Protein AF-0000000084955822 (afdb_homodimer)

Organism: Tannerella forsythia (strain ATCC 43037 / JCM 10827 / CCUG 21028 A / KCTC 5666 / FDC 338) (NCBI:txid203275)

Radius of gyration: 21.88 Å; Cα contacts (8 Å, |Δi|>4): 946; chains: 2; bounding box: 50×58×57 Å

Structure (mmCIF, N/CA/C/O backbone):
data_AF-0000000084955822-model_v1
#
loop_
_entity.id
_entity.type
_entity.pdbx_description
1 polymer 'Putative precorrin-2 C(20)-methyltransferase'
#
loop_
_atom_site.group_PDB
_atom_site.id
_atom_site.type_symbol
_atom_site.label_atom_id
_atom_site.label_alt_id
_atom_site.label_comp_id
_atom_site.label_asym_id
_atom_site.label_entity_id
_atom_site.label_seq_id
_atom_site.pdbx_PDB_ins_code
_atom_site.Cartn_x
_atom_site.Cartn_y
_atom_site.Cartn_z
_atom_site.occupancy
_atom_site.B_iso_or_equiv
_atom_site.auth_seq_id
_atom_site.auth_comp_id
_atom_site.auth_asym_id
_atom_site.auth_atom_id
_atom_site.pdbx_PDB_model_num
ATOM 1 N N . MET A 1 1 ? 3.1 -6.879 -12.031 1 61.91 1 MET A N 1
ATOM 2 C CA . MET A 1 1 ? 2.266 -5.691 -11.867 1 61.91 1 MET A CA 1
ATOM 3 C C . MET A 1 1 ? 1.094 -5.973 -10.93 1 61.91 1 MET A C 1
ATOM 5 O O . MET A 1 1 ? 0.406 -6.984 -11.078 1 61.91 1 MET A O 1
ATOM 9 N N . SER A 1 2 ? 0.922 -5.199 -9.93 1 63.03 2 SER A N 1
ATOM 10 C CA . SER A 1 2 ? -0.191 -5.324 -9 1 63.03 2 SER A CA 1
ATOM 11 C C . SER A 1 2 ? -1.427 -4.59 -9.508 1 63.03 2 SER A C 1
ATOM 13 O O . SER A 1 2 ? -1.371 -3.393 -9.797 1 63.03 2 SER A O 1
ATOM 15 N N . LEU A 1 3 ? -2.531 -5.367 -9.773 1 59.44 3 LEU A N 1
ATOM 16 C CA . LEU A 1 3 ? -3.721 -4.723 -10.32 1 59.44 3 LEU A CA 1
ATOM 17 C C . LEU A 1 3 ? -4.715 -4.391 -9.211 1 59.44 3 LEU A C 1
ATOM 19 O O . LEU A 1 3 ? -5.797 -3.867 -9.484 1 59.44 3 LEU A O 1
ATOM 23 N N . GLY A 1 4 ? -4.258 -4.543 -8.039 1 58.88 4 GLY A N 1
ATOM 24 C CA . GLY A 1 4 ? -5.141 -4.184 -6.941 1 58.88 4 GLY A CA 1
ATOM 25 C C . GLY A 1 4 ? -6.176 -5.25 -6.637 1 58.88 4 GLY A C 1
ATOM 26 O O . GLY A 1 4 ? -6.137 -6.344 -7.203 1 58.88 4 GLY A O 1
ATOM 27 N N . PRO A 1 5 ? -7.109 -4.949 -5.691 1 63.22 5 PRO A N 1
ATOM 28 C CA . PRO A 1 5 ? -8.055 -5.938 -5.172 1 63.22 5 PRO A CA 1
ATOM 29 C C . PRO A 1 5 ? -9.25 -6.164 -6.102 1 63.22 5 PRO A C 1
ATOM 31 O O . PRO A 1 5 ? -9.992 -7.129 -5.93 1 63.22 5 PRO A O 1
ATOM 34 N N . GLY A 1 6 ? -9.414 -5.246 -7.133 1 72.25 6 GLY A N 1
ATOM 35 C CA . GLY A 1 6 ? -10.555 -5.531 -7.988 1 72.25 6 GLY A CA 1
ATOM 36 C C . GLY A 1 6 ? -11.102 -4.297 -8.688 1 72.25 6 GLY A C 1
ATOM 37 O O . GLY A 1 6 ? -11.641 -4.387 -9.789 1 72.25 6 GLY A O 1
ATOM 38 N N . ASP A 1 7 ? -11.016 -3.127 -8.094 1 81.19 7 ASP A N 1
ATOM 39 C CA . ASP A 1 7 ? -11.453 -1.877 -8.711 1 81.19 7 ASP A CA 1
ATOM 40 C C . ASP A 1 7 ? -10.547 -1.488 -9.875 1 81.19 7 ASP A C 1
ATOM 42 O O . ASP A 1 7 ? -9.375 -1.145 -9.672 1 81.19 7 ASP A O 1
ATOM 46 N N . PRO A 1 8 ? -11.062 -1.561 -11.039 1 85.88 8 PRO A N 1
ATOM 47 C CA . PRO A 1 8 ? -10.219 -1.284 -12.203 1 85.88 8 PRO A CA 1
ATOM 48 C C . PRO A 1 8 ? -9.664 0.138 -12.203 1 85.88 8 PRO A C 1
ATOM 50 O O . PRO A 1 8 ? -8.633 0.401 -12.828 1 85.88 8 PRO A O 1
ATOM 53 N N . GLU A 1 9 ? -10.312 0.975 -11.5 1 88.81 9 GLU A N 1
ATOM 54 C CA . GLU A 1 9 ? -9.859 2.363 -11.508 1 88.81 9 GLU A CA 1
ATOM 55 C C . GLU A 1 9 ? -8.672 2.564 -10.57 1 88.81 9 GLU A C 1
ATOM 57 O O . GLU A 1 9 ? -8.055 3.631 -10.562 1 88.81 9 GLU A O 1
ATOM 62 N N . LEU A 1 10 ? -8.305 1.581 -9.859 1 88.06 10 LEU A N 1
ATOM 63 C CA . LEU A 1 10 ? -7.188 1.73 -8.93 1 88.06 10 LEU A CA 1
ATOM 64 C C . LEU A 1 10 ? -5.875 1.325 -9.586 1 88.06 10 LEU A C 1
ATOM 66 O O . LEU A 1 10 ? -4.82 1.34 -8.945 1 88.06 10 LEU A O 1
ATOM 70 N N . ILE A 1 11 ? -5.914 1.022 -10.852 1 87 11 ILE A N 1
ATOM 71 C CA . ILE A 1 11 ? -4.684 0.792 -11.594 1 87 11 ILE A CA 1
ATOM 72 C C . ILE A 1 11 ? -3.908 2.102 -11.727 1 87 11 ILE A C 1
ATOM 74 O O . ILE A 1 11 ? -4.504 3.166 -11.906 1 87 11 ILE A O 1
ATOM 78 N N . THR A 1 12 ? -2.639 2.061 -11.625 1 88.06 12 THR A N 1
ATOM 79 C CA . THR A 1 12 ? -1.815 3.25 -11.805 1 88.06 12 THR A CA 1
ATOM 80 C C . THR A 1 12 ? -1.676 3.594 -13.281 1 88.06 12 THR A C 1
ATOM 82 O O . THR A 1 12 ? -1.814 2.723 -14.141 1 88.06 12 THR A O 1
ATOM 85 N N . LEU A 1 13 ? -1.38 4.801 -13.555 1 89.06 13 LEU A N 1
ATOM 86 C CA . LEU A 1 13 ? -1.11 5.211 -14.93 1 89.06 13 LEU A CA 1
ATOM 87 C C . LEU A 1 13 ? 0.068 4.434 -15.508 1 89.06 13 LEU A C 1
ATOM 89 O O . LEU A 1 13 ? 0.028 4.004 -16.656 1 89.06 13 LEU A O 1
ATOM 93 N N . LYS A 1 14 ? 1.057 4.293 -14.711 1 89.69 14 LYS A N 1
ATOM 94 C CA . LYS A 1 14 ? 2.23 3.539 -15.141 1 89.69 14 LYS A CA 1
ATOM 95 C C . LYS A 1 14 ? 1.856 2.107 -15.523 1 89.69 14 LYS A C 1
ATOM 97 O O . LYS A 1 14 ? 2.271 1.608 -16.562 1 89.69 14 LYS A O 1
ATOM 102 N N . GLY A 1 15 ? 1.094 1.534 -14.625 1 89.25 15 GLY A N 1
ATOM 103 C CA . GLY A 1 15 ? 0.621 0.19 -14.914 1 89.25 15 GLY A CA 1
ATOM 104 C C . GLY A 1 15 ? -0.221 0.111 -16.172 1 89.25 15 GLY A C 1
ATOM 105 O O . GLY A 1 15 ? -0.021 -0.776 -17 1 89.25 15 GLY A O 1
ATOM 106 N N . LEU A 1 16 ? -1.126 0.997 -16.312 1 89.94 16 LEU A N 1
ATOM 107 C CA . LEU A 1 16 ? -2.008 1.021 -17.484 1 89.94 16 LEU A CA 1
ATOM 108 C C . LEU A 1 16 ? -1.21 1.209 -18.766 1 89.94 16 LEU A C 1
ATOM 110 O O . LEU A 1 16 ? -1.44 0.507 -19.75 1 89.94 16 LEU A O 1
ATOM 114 N N . ASN A 1 17 ? -0.318 2.119 -18.75 1 92.06 17 ASN A N 1
ATOM 115 C CA . ASN A 1 17 ? 0.512 2.395 -19.922 1 92.06 17 ASN A CA 1
ATOM 116 C C . ASN A 1 17 ? 1.323 1.17 -20.328 1 92.06 17 ASN A C 1
ATOM 118 O O . ASN A 1 17 ? 1.439 0.869 -21.516 1 92.06 17 ASN A O 1
ATOM 122 N N . ARG A 1 18 ? 1.878 0.518 -19.391 1 92.25 18 ARG A N 1
ATOM 123 C CA . ARG A 1 18 ? 2.654 -0.684 -19.688 1 92.25 18 ARG A CA 1
ATOM 124 C C . ARG A 1 18 ? 1.768 -1.787 -20.25 1 92.25 18 ARG A C 1
ATOM 126 O O . ARG A 1 18 ? 2.17 -2.504 -21.172 1 92.25 18 ARG A O 1
ATOM 133 N N . LEU A 1 19 ? 0.621 -1.905 -19.688 1 91.31 19 LEU A N 1
ATOM 134 C CA . LEU A 1 19 ? -0.313 -2.924 -20.156 1 91.31 19 LEU A CA 1
ATOM 135 C C . LEU A 1 19 ? -0.729 -2.656 -21.609 1 91.31 19 LEU A C 1
ATOM 137 O O . LEU A 1 19 ? -0.816 -3.584 -22.406 1 91.31 19 LEU A O 1
ATOM 141 N N . ARG A 1 20 ? -0.95 -1.471 -21.922 1 91.75 20 ARG A N 1
ATOM 142 C CA . ARG A 1 20 ? -1.38 -1.086 -23.266 1 91.75 20 ARG A CA 1
ATOM 143 C C . ARG A 1 20 ? -0.285 -1.36 -24.281 1 91.75 20 ARG A C 1
ATOM 145 O O . ARG A 1 20 ? -0.574 -1.609 -25.453 1 91.75 20 ARG A O 1
ATOM 152 N N . ARG A 1 21 ? 0.93 -1.398 -23.875 1 93.5 21 ARG A N 1
ATOM 153 C CA . ARG A 1 21 ? 2.061 -1.611 -24.766 1 93.5 21 ARG A CA 1
ATOM 154 C C . ARG A 1 21 ? 2.467 -3.082 -24.797 1 93.5 21 ARG A C 1
ATOM 156 O O . ARG A 1 21 ? 3.324 -3.477 -25.594 1 93.5 21 ARG A O 1
ATOM 163 N N . ALA A 1 22 ? 1.918 -3.865 -23.984 1 95.38 22 ALA A N 1
ATOM 164 C CA . ALA A 1 22 ? 2.324 -5.262 -23.859 1 95.38 22 ALA A CA 1
ATOM 165 C C . ALA A 1 22 ? 1.816 -6.094 -25.031 1 95.38 22 ALA A C 1
ATOM 167 O O . ALA A 1 22 ? 0.686 -5.906 -25.484 1 95.38 22 ALA A O 1
ATOM 168 N N . ASP A 1 23 ? 2.66 -7.023 -25.469 1 96.38 23 ASP A N 1
ATOM 169 C CA . ASP A 1 23 ? 2.277 -7.988 -26.5 1 96.38 23 ASP A CA 1
ATOM 170 C C . ASP A 1 23 ? 1.607 -9.211 -25.875 1 96.38 23 ASP A C 1
ATOM 172 O O . ASP A 1 23 ? 0.719 -9.812 -26.484 1 96.38 23 ASP A O 1
ATOM 176 N N . ARG A 1 24 ? 2.121 -9.586 -24.734 1 96.25 24 ARG A N 1
ATOM 177 C CA . ARG A 1 24 ? 1.624 -10.75 -24 1 96.25 24 ARG A CA 1
ATOM 178 C C . ARG A 1 24 ? 1.463 -10.43 -22.516 1 96.25 24 ARG A C 1
ATOM 180 O O . ARG A 1 24 ? 2.369 -9.875 -21.891 1 96.25 24 ARG A O 1
ATOM 187 N N . ILE A 1 25 ? 0.302 -10.758 -22.047 1 94.75 25 ILE A N 1
ATOM 188 C CA . ILE A 1 25 ? 0.016 -10.531 -20.641 1 94.75 25 ILE A CA 1
ATOM 189 C C . ILE A 1 25 ? -0.365 -11.852 -19.969 1 94.75 25 ILE A C 1
ATOM 191 O O . ILE A 1 25 ? -1.361 -12.477 -20.344 1 94.75 25 ILE A O 1
ATOM 195 N N . PHE A 1 26 ? 0.443 -12.234 -19.047 1 91.19 26 PHE A N 1
ATOM 196 C CA . PHE A 1 26 ? 0.182 -13.453 -18.281 1 91.19 26 PHE A CA 1
ATOM 197 C C . PHE A 1 26 ? -0.544 -13.141 -16.984 1 91.19 26 PHE A C 1
ATOM 199 O O . PHE A 1 26 ? -0.051 -12.359 -16.172 1 91.19 26 PHE A O 1
ATOM 206 N N . CYS A 1 27 ? -1.678 -13.805 -16.797 1 88.56 27 CYS A N 1
ATOM 207 C CA . CYS A 1 27 ? -2.527 -13.555 -15.641 1 88.56 27 CYS A CA 1
ATOM 208 C C . CYS A 1 27 ? -2.717 -14.828 -14.828 1 88.56 27 CYS A C 1
ATOM 210 O O . CYS A 1 27 ? -3.023 -15.891 -15.375 1 88.56 27 CYS A O 1
ATOM 212 N N . PRO A 1 28 ? -2.561 -14.57 -13.516 1 83.25 28 PRO A N 1
ATOM 213 C CA . PRO A 1 28 ? -2.906 -15.727 -12.68 1 83.25 28 PRO A CA 1
ATOM 214 C C . PRO A 1 28 ? -4.406 -16.016 -12.664 1 83.25 28 PRO A C 1
ATOM 216 O O . PRO A 1 28 ? -5.215 -15.086 -12.695 1 83.25 28 PRO A O 1
ATOM 219 N N . ALA A 1 29 ? -4.688 -17.312 -12.633 1 80.88 29 ALA A N 1
ATOM 220 C CA . ALA A 1 29 ? -6.078 -17.75 -12.578 1 80.88 29 ALA A CA 1
ATOM 221 C C . ALA A 1 29 ? -6.262 -18.875 -11.578 1 80.88 29 ALA A C 1
ATOM 223 O O . ALA A 1 29 ? -5.328 -19.656 -11.32 1 80.88 29 ALA A O 1
ATOM 224 N N . THR A 1 30 ? -7.379 -18.797 -10.93 1 72.56 30 THR A N 1
ATOM 225 C CA . THR A 1 30 ? -7.715 -19.828 -9.961 1 72.56 30 THR A CA 1
ATOM 226 C C . THR A 1 30 ? -8.883 -20.688 -10.461 1 72.56 30 THR A C 1
ATOM 228 O O . THR A 1 30 ? -9.773 -20.172 -11.141 1 72.56 30 THR A O 1
ATOM 231 N N . LEU A 1 31 ? -8.656 -21.953 -10.148 1 70.44 31 LEU A N 1
ATOM 232 C CA . LEU A 1 31 ? -9.766 -22.859 -10.438 1 70.44 31 LEU A CA 1
ATOM 233 C C . LEU A 1 31 ? -10.844 -22.75 -9.367 1 70.44 31 LEU A C 1
ATOM 235 O O . LEU A 1 31 ? -10.586 -23 -8.188 1 70.44 31 LEU A O 1
ATOM 239 N N . ALA A 1 32 ? -11.992 -22.281 -9.75 1 66.19 32 ALA A N 1
ATOM 240 C CA . ALA A 1 32 ? -13.125 -22.172 -8.828 1 66.19 32 ALA A CA 1
ATOM 241 C C . ALA A 1 32 ? -13.703 -23.547 -8.516 1 66.19 32 ALA A C 1
ATOM 243 O O . ALA A 1 32 ? -13.344 -24.547 -9.164 1 66.19 32 ALA A O 1
ATOM 244 N N . SER A 1 33 ? -14.406 -23.531 -7.406 1 65.25 33 SER A N 1
ATOM 245 C CA . SER A 1 33 ? -14.984 -24.781 -6.93 1 65.25 33 SER A CA 1
ATOM 246 C C . SER A 1 33 ? -15.852 -25.438 -8 1 65.25 33 SER A C 1
ATOM 248 O O . SER A 1 33 ? -15.977 -26.672 -8.047 1 65.25 33 SER A O 1
ATOM 250 N N . ASP A 1 34 ? -16.344 -24.625 -8.805 1 69.62 34 ASP A N 1
ATOM 251 C CA . ASP A 1 34 ? -17.234 -25.141 -9.836 1 69.62 34 ASP A CA 1
ATOM 252 C C . ASP A 1 34 ? -16.453 -25.531 -11.086 1 69.62 34 ASP A C 1
ATOM 254 O O . ASP A 1 34 ? -17.047 -25.891 -12.102 1 69.62 34 ASP A O 1
ATOM 258 N N . GLY A 1 35 ? -15.164 -25.438 -10.984 1 71.06 35 GLY A N 1
ATOM 259 C CA . GLY A 1 35 ? -14.305 -25.844 -12.086 1 71.06 35 GLY A CA 1
ATOM 260 C C . GLY A 1 35 ? -13.992 -24.719 -13.047 1 71.06 35 GLY A C 1
ATOM 261 O O . GLY A 1 35 ? -13.227 -24.891 -13.992 1 71.06 35 GLY A O 1
ATOM 262 N N . THR A 1 36 ? -14.578 -23.609 -12.75 1 74.25 36 THR A N 1
ATOM 263 C CA . THR A 1 36 ? -14.336 -22.484 -13.648 1 74.25 36 THR A CA 1
ATOM 264 C C . THR A 1 36 ? -13.039 -21.766 -13.281 1 74.25 36 THR A C 1
ATOM 266 O O . THR A 1 36 ? -12.664 -21.719 -12.109 1 74.25 36 THR A O 1
ATOM 269 N N . ILE A 1 37 ? -12.359 -21.391 -14.43 1 75.69 37 ILE A N 1
ATOM 270 C CA . ILE A 1 37 ? -11.141 -20.609 -14.242 1 75.69 37 ILE A CA 1
ATOM 271 C C . ILE A 1 37 ? -11.492 -19.141 -14.062 1 75.69 37 ILE A C 1
ATOM 273 O O . ILE A 1 37 ? -12.188 -18.547 -14.898 1 75.69 37 ILE A O 1
ATOM 277 N N . VAL A 1 38 ? -11.156 -18.625 -12.922 1 76.31 38 VAL A N 1
ATOM 278 C CA . VAL A 1 38 ? -11.461 -17.234 -12.641 1 76.31 38 VAL A CA 1
ATOM 279 C C . VAL A 1 38 ? -10.172 -16.453 -12.422 1 76.31 38 VAL A C 1
ATOM 281 O O . VAL A 1 38 ? -9.242 -16.953 -11.789 1 76.31 38 VAL A O 1
ATOM 284 N N . SER A 1 39 ? -10.109 -15.305 -13.102 1 79.75 39 SER A N 1
ATOM 285 C CA . SER A 1 39 ? -8.992 -14.383 -12.914 1 79.75 39 SER A CA 1
ATOM 286 C C . SER A 1 39 ? -9.484 -12.961 -12.648 1 79.75 39 SER A C 1
ATOM 288 O O . SER A 1 39 ? -10.156 -12.367 -13.492 1 79.75 39 SER A O 1
ATOM 290 N N . ARG A 1 40 ? -9.156 -12.5 -11.531 1 76.06 40 ARG A N 1
ATOM 291 C CA . ARG A 1 40 ? -9.547 -11.141 -11.195 1 76.06 40 ARG A CA 1
ATOM 292 C C . ARG A 1 40 ? -8.797 -10.125 -12.047 1 76.06 40 ARG A C 1
ATOM 294 O O . ARG A 1 40 ? -9.359 -9.109 -12.461 1 76.06 40 ARG A O 1
ATOM 301 N N . THR A 1 41 ? -7.602 -10.484 -12.336 1 80.31 41 THR A N 1
ATOM 302 C CA . THR A 1 41 ? -6.797 -9.57 -13.141 1 80.31 41 THR A CA 1
ATOM 303 C C . THR A 1 41 ? -7.305 -9.516 -14.578 1 80.31 41 THR A C 1
ATOM 305 O O . THR A 1 41 ? -7.305 -8.453 -15.203 1 80.31 41 THR A O 1
ATOM 308 N N . GLN A 1 42 ? -7.793 -10.672 -15.016 1 82.88 42 GLN A N 1
ATOM 309 C CA . GLN A 1 42 ? -8.336 -10.672 -16.375 1 82.88 42 GLN A CA 1
ATOM 310 C C . GLN A 1 42 ? -9.523 -9.727 -16.484 1 82.88 42 GLN A C 1
ATOM 312 O O . GLN A 1 42 ? -9.664 -9.016 -17.484 1 82.88 42 GLN A O 1
ATOM 317 N N . LYS A 1 43 ? -10.312 -9.711 -15.516 1 80.19 43 LYS A N 1
ATOM 318 C CA . LYS A 1 43 ? -11.477 -8.836 -15.523 1 80.19 43 LYS A CA 1
ATOM 319 C C . LYS A 1 43 ? -11.07 -7.367 -15.578 1 80.19 43 LYS A C 1
ATOM 321 O O . LYS A 1 43 ? -11.656 -6.574 -16.312 1 80.19 43 LYS A O 1
ATOM 326 N N . ILE A 1 44 ? -10.078 -7.031 -14.836 1 81.56 44 ILE A N 1
ATOM 327 C CA . ILE A 1 44 ? -9.562 -5.664 -14.805 1 81.56 44 ILE A CA 1
ATOM 328 C C . ILE A 1 44 ? -9.008 -5.297 -16.188 1 81.56 44 ILE A C 1
ATOM 330 O O . ILE A 1 44 ? -9.25 -4.191 -16.672 1 81.56 44 ILE A O 1
ATOM 334 N N . LEU A 1 45 ? -8.352 -6.238 -16.812 1 87.25 45 LEU A N 1
ATOM 335 C CA . LEU A 1 45 ? -7.758 -6 -18.125 1 87.25 45 LEU A CA 1
ATOM 336 C C . LEU A 1 45 ? -8.836 -5.773 -19.172 1 87.25 45 LEU A C 1
ATOM 338 O O . LEU A 1 45 ? -8.711 -4.887 -20.016 1 87.25 45 LEU A O 1
ATOM 342 N N . ASN A 1 46 ? -9.844 -6.566 -19.062 1 87.25 46 ASN A N 1
ATOM 343 C CA . ASN A 1 46 ? -10.961 -6.406 -19.984 1 87.25 46 ASN A CA 1
ATOM 344 C C . ASN A 1 46 ? -11.609 -5.031 -19.859 1 87.25 46 ASN A C 1
ATOM 346 O O . ASN A 1 46 ? -11.883 -4.367 -20.859 1 87.25 46 ASN A O 1
ATOM 350 N N . GLU A 1 47 ? -11.789 -4.625 -18.688 1 83.5 47 GLU A N 1
ATOM 351 C CA . GLU A 1 47 ? -12.375 -3.316 -18.438 1 83.5 47 GLU A CA 1
ATOM 352 C C . GLU A 1 47 ? -11.461 -2.193 -18.906 1 83.5 47 GLU A C 1
ATOM 354 O O . GLU A 1 47 ? -11.938 -1.123 -19.297 1 83.5 47 GLU A O 1
ATOM 359 N N . ALA A 1 48 ? -10.227 -2.494 -18.922 1 82.81 48 ALA A N 1
ATOM 360 C CA . ALA A 1 48 ? -9.25 -1.501 -19.359 1 82.81 48 ALA A CA 1
ATOM 361 C C . ALA A 1 48 ? -9.117 -1.495 -20.875 1 82.81 48 ALA A C 1
ATOM 363 O O . ALA A 1 48 ? -8.344 -0.719 -21.438 1 82.81 48 ALA A O 1
ATOM 364 N N . GLY A 1 49 ? -9.727 -2.4 -21.578 1 86.94 49 GLY A N 1
ATOM 365 C CA . GLY A 1 49 ? -9.75 -2.42 -23.031 1 86.94 49 GLY A CA 1
ATOM 366 C C . GLY A 1 49 ? -8.594 -3.197 -23.641 1 86.94 49 GLY A C 1
ATOM 367 O O . GLY A 1 49 ? -8.25 -3 -24.812 1 86.94 49 GLY A O 1
ATOM 368 N N . ILE A 1 50 ? -8 -3.965 -22.859 1 90.56 50 ILE A N 1
ATOM 369 C CA . ILE A 1 50 ? -6.906 -4.777 -23.375 1 90.56 50 ILE A CA 1
ATOM 370 C C . ILE A 1 50 ? -7.461 -5.934 -24.203 1 90.56 50 ILE A C 1
ATOM 372 O O . ILE A 1 50 ? -8.359 -6.652 -23.75 1 90.56 50 ILE A O 1
ATOM 376 N N . PRO A 1 51 ? -6.938 -6.133 -25.375 1 92.62 51 PRO A N 1
ATOM 377 C CA . PRO A 1 51 ? -7.441 -7.215 -26.219 1 92.62 51 PRO A CA 1
ATOM 378 C C . PRO A 1 51 ? -7.246 -8.594 -25.594 1 92.62 51 PRO A C 1
ATOM 380 O O . PRO A 1 51 ? -6.176 -8.883 -25.062 1 92.62 51 PRO A O 1
ATOM 383 N N . GLU A 1 52 ? -8.234 -9.422 -25.734 1 91.69 52 GLU A N 1
ATOM 384 C CA . GLU A 1 52 ? -8.188 -10.773 -25.188 1 91.69 52 GLU A CA 1
ATOM 385 C C . GLU A 1 52 ? -7.047 -11.586 -25.812 1 91.69 52 GLU A C 1
ATOM 387 O O . GLU A 1 52 ? -6.469 -12.453 -25.156 1 91.69 52 GLU A O 1
ATOM 392 N N . THR A 1 53 ? -6.691 -11.297 -26.953 1 93.38 53 THR A N 1
ATOM 393 C CA . THR A 1 53 ? -5.652 -12.016 -27.672 1 93.38 53 THR A CA 1
ATOM 394 C C . THR A 1 53 ? -4.297 -11.836 -27 1 93.38 53 THR A C 1
ATOM 396 O O . THR A 1 53 ? -3.379 -12.633 -27.219 1 93.38 53 THR A O 1
ATOM 399 N N . ASN A 1 54 ? -4.172 -10.773 -26.25 1 95.25 54 ASN A N 1
ATOM 400 C CA . ASN A 1 54 ? -2.91 -10.5 -25.562 1 95.25 54 ASN A CA 1
ATOM 401 C C . ASN A 1 54 ? -2.838 -11.203 -24.219 1 95.25 54 ASN A C 1
ATOM 403 O O . ASN A 1 54 ? -1.769 -11.273 -23.609 1 95.25 54 ASN A O 1
ATOM 407 N N . ILE A 1 55 ? -3.957 -11.781 -23.781 1 93.5 55 ILE A N 1
ATOM 408 C CA . ILE A 1 55 ? -4.055 -12.273 -22.406 1 93.5 55 ILE A CA 1
ATOM 409 C C . ILE A 1 55 ? -3.844 -13.789 -22.391 1 93.5 55 ILE A C 1
ATOM 411 O O . ILE A 1 55 ? -4.438 -14.516 -23.203 1 93.5 55 ILE A O 1
ATOM 415 N N . ARG A 1 56 ? -3 -14.25 -21.547 1 91 56 ARG A N 1
ATOM 416 C CA . ARG A 1 56 ? -2.746 -15.656 -21.281 1 91 56 ARG A CA 1
ATOM 417 C C . ARG A 1 56 ? -2.957 -15.977 -19.797 1 91 56 ARG A C 1
ATOM 419 O O . ARG A 1 56 ? -2.363 -15.336 -18.938 1 91 56 ARG A O 1
ATOM 426 N N . LEU A 1 57 ? -3.764 -16.969 -19.531 1 87.88 57 LEU A N 1
ATOM 427 C CA . LEU A 1 57 ? -4.023 -17.359 -18.141 1 87.88 57 LEU A CA 1
ATOM 428 C C . LEU A 1 57 ? -3.098 -18.5 -17.719 1 87.88 57 LEU A C 1
ATOM 430 O O . LEU A 1 57 ? -2.773 -19.375 -18.531 1 87.88 57 LEU A O 1
ATOM 434 N N . PHE A 1 58 ? -2.623 -18.391 -16.484 1 82.75 58 PHE A N 1
ATOM 435 C CA . PHE A 1 58 ? -1.902 -19.516 -15.906 1 82.75 58 PHE A CA 1
ATOM 436 C C . PHE A 1 58 ? -2.451 -19.859 -14.523 1 82.75 58 PHE A C 1
ATOM 438 O O . PHE A 1 58 ? -2.85 -18.969 -13.773 1 82.75 58 PHE A O 1
ATOM 445 N N . PRO A 1 59 ? -2.576 -21.141 -14.305 1 77.12 59 PRO A N 1
ATOM 446 C CA . PRO A 1 59 ? -3.178 -21.562 -13.039 1 77.12 59 PRO A CA 1
ATOM 447 C C . PRO A 1 59 ? -2.252 -21.328 -11.844 1 77.12 59 PRO A C 1
ATOM 449 O O . PRO A 1 59 ? -1.035 -21.5 -11.961 1 77.12 59 PRO A O 1
ATOM 452 N N . VAL A 1 60 ? -2.734 -20.703 -10.859 1 70.31 60 VAL A N 1
ATOM 453 C CA . VAL A 1 60 ? -2.018 -20.625 -9.594 1 70.31 60 VAL A CA 1
ATOM 454 C C . VAL A 1 60 ? -2.67 -21.562 -8.578 1 70.31 60 VAL A C 1
ATOM 456 O O . VAL A 1 60 ? -3.893 -21.719 -8.562 1 70.31 60 VAL A O 1
ATOM 459 N N . ALA A 1 61 ? -1.84 -22.594 -8.164 1 54.84 61 ALA A N 1
ATOM 460 C CA . ALA A 1 61 ? -2.369 -23.531 -7.188 1 54.84 61 ALA A CA 1
ATOM 461 C C . ALA A 1 61 ? -2.748 -22.828 -5.891 1 54.84 61 ALA A C 1
ATOM 463 O O . ALA A 1 61 ? -1.971 -22.047 -5.355 1 54.84 61 ALA A O 1
ATOM 464 N N . MET A 1 62 ? -4.008 -22.531 -5.742 1 51.09 62 MET A N 1
ATOM 465 C CA . MET A 1 62 ? -4.422 -21.984 -4.453 1 51.09 62 MET A CA 1
ATOM 466 C C . MET A 1 62 ? -3.949 -22.891 -3.311 1 51.09 62 MET A C 1
ATOM 468 O O . MET A 1 62 ? -4.281 -22.641 -2.148 1 51.09 62 MET A O 1
ATOM 472 N N . ASP A 1 63 ? -3.338 -24.062 -3.656 1 46.12 63 ASP A N 1
ATOM 473 C CA . ASP A 1 63 ? -3.053 -24.984 -2.559 1 46.12 63 ASP A CA 1
ATOM 474 C C . ASP A 1 63 ? -1.852 -24.516 -1.742 1 46.12 63 ASP A C 1
ATOM 476 O O . ASP A 1 63 ? -0.992 -23.797 -2.254 1 46.12 63 ASP A O 1
ATOM 480 N N . THR A 1 64 ? -2 -24.578 -0.408 1 45.69 64 THR A N 1
ATOM 481 C CA . THR A 1 64 ? -0.979 -24.422 0.621 1 45.69 64 THR A CA 1
ATOM 482 C C . THR A 1 64 ? 0.303 -25.141 0.224 1 45.69 64 THR A C 1
ATOM 484 O O . THR A 1 64 ? 1.335 -25 0.884 1 45.69 64 THR A O 1
ATOM 487 N N . ASP A 1 65 ? 0.251 -26.062 -0.636 1 41.78 65 ASP A N 1
ATOM 488 C CA . ASP A 1 65 ? 1.43 -26.906 -0.841 1 41.78 65 ASP A CA 1
ATOM 489 C C . ASP A 1 65 ? 2.367 -26.281 -1.876 1 41.78 65 ASP A C 1
ATOM 491 O O . ASP A 1 65 ? 2.014 -26.172 -3.051 1 41.78 65 ASP A O 1
ATOM 495 N N . ARG A 1 66 ? 3.377 -25.672 -1.562 1 45.53 66 ARG A N 1
ATOM 496 C CA . ARG A 1 66 ? 4.469 -25.016 -2.271 1 45.53 66 ARG A CA 1
ATOM 497 C C . ARG A 1 66 ? 4.934 -25.859 -3.457 1 45.53 66 ARG A C 1
ATOM 499 O O . ARG A 1 66 ? 5.273 -25.312 -4.512 1 45.53 66 ARG A O 1
ATOM 506 N N . TYR A 1 67 ? 5.082 -27.078 -3.143 1 42.31 67 TYR A N 1
ATOM 507 C CA . TYR A 1 67 ? 5.676 -28 -4.105 1 42.31 67 TYR A CA 1
ATOM 508 C C . TYR A 1 67 ? 4.789 -28.156 -5.332 1 42.31 67 TYR A C 1
ATOM 510 O O . TYR A 1 67 ? 5.281 -28.188 -6.465 1 42.31 67 TYR A O 1
ATOM 518 N N . ALA A 1 68 ? 3.639 -28.297 -5.094 1 47.19 68 ALA A N 1
ATOM 519 C CA . ALA A 1 68 ? 2.732 -28.469 -6.227 1 47.19 68 ALA A CA 1
ATOM 520 C C . ALA A 1 68 ? 2.66 -27.203 -7.07 1 47.19 68 ALA A C 1
ATOM 522 O O . ALA A 1 68 ? 2.586 -27.266 -8.297 1 47.19 68 ALA A O 1
ATOM 523 N N . ALA A 1 69 ? 2.883 -26.031 -6.453 1 52.03 69 ALA A N 1
ATOM 524 C CA . ALA A 1 69 ? 2.83 -24.734 -7.133 1 52.03 69 ALA A CA 1
ATOM 525 C C . ALA A 1 69 ? 4.047 -24.547 -8.031 1 52.03 69 ALA A C 1
ATOM 527 O O . ALA A 1 69 ? 3.928 -24 -9.133 1 52.03 69 ALA A O 1
ATOM 528 N N . MET A 1 70 ? 5.199 -25.016 -7.562 1 52 70 MET A N 1
ATOM 529 C CA . MET A 1 70 ? 6.441 -24.828 -8.305 1 52 70 MET A CA 1
ATOM 530 C C . MET A 1 70 ? 6.387 -25.531 -9.656 1 52 70 MET A C 1
ATOM 532 O O . MET A 1 70 ? 6.863 -25 -10.664 1 52 70 MET A O 1
ATOM 536 N N . TYR A 1 71 ? 5.863 -26.766 -9.602 1 53.59 71 TYR A N 1
ATOM 537 C CA . TYR A 1 71 ? 5.797 -27.516 -10.852 1 53.59 71 TYR A CA 1
ATOM 538 C C . TYR A 1 71 ? 4.855 -26.844 -11.844 1 53.59 71 TYR A C 1
ATOM 540 O O . TYR A 1 71 ? 5.102 -26.844 -13.047 1 53.59 71 TYR A O 1
ATOM 548 N N . ASP A 1 72 ? 3.986 -26.047 -11.219 1 65.44 72 ASP A N 1
ATOM 549 C CA . ASP A 1 72 ? 2.973 -25.422 -12.07 1 65.44 72 ASP A CA 1
ATOM 550 C C . ASP A 1 72 ? 3.508 -24.156 -12.734 1 65.44 72 ASP A C 1
ATOM 552 O O . ASP A 1 72 ? 3.15 -23.859 -13.875 1 65.44 72 ASP A O 1
ATOM 556 N N . TYR A 1 73 ? 4.762 -23.797 -12.219 1 79.94 73 TYR A N 1
ATOM 557 C CA . TYR A 1 73 ? 5.148 -22.5 -12.789 1 79.94 73 TYR A CA 1
ATOM 558 C C . TYR A 1 73 ? 6.227 -22.688 -13.852 1 79.94 73 TYR A C 1
ATOM 560 O O . TYR A 1 73 ? 6.473 -21.781 -14.648 1 79.94 73 TYR A O 1
ATOM 568 N N . ALA A 1 74 ? 6.785 -23.891 -13.969 1 84.19 74 ALA A N 1
ATOM 569 C CA . ALA A 1 74 ? 7.863 -24.125 -14.922 1 84.19 74 ALA A CA 1
ATOM 570 C C . ALA A 1 74 ? 7.375 -23.922 -16.359 1 84.19 74 ALA A C 1
ATOM 572 O O . ALA A 1 74 ? 8.07 -23.312 -17.172 1 84.19 74 ALA A O 1
ATOM 573 N N . ASP A 1 75 ? 6.262 -24.422 -16.531 1 86.75 75 ASP A N 1
ATOM 574 C CA . ASP A 1 75 ? 5.691 -24.297 -17.875 1 86.75 75 ASP A CA 1
ATOM 575 C C . ASP A 1 75 ? 5.406 -22.828 -18.203 1 86.75 75 ASP A C 1
ATOM 577 O O . ASP A 1 75 ? 5.668 -22.375 -19.312 1 86.75 75 ASP A O 1
ATOM 581 N N . VAL A 1 76 ? 4.883 -22.156 -17.219 1 89.06 76 VAL A N 1
ATOM 582 C CA . VAL A 1 76 ? 4.574 -20.734 -17.422 1 89.06 76 VAL A CA 1
ATOM 583 C C . VAL A 1 76 ? 5.859 -19.969 -17.703 1 89.06 76 VAL A C 1
ATOM 585 O O . VAL A 1 76 ? 5.906 -19.141 -18.609 1 89.06 76 VAL A O 1
ATOM 588 N N . VAL A 1 77 ? 6.879 -20.312 -17.016 1 92.25 77 VAL A N 1
ATOM 589 C CA . VAL A 1 77 ? 8.164 -19.641 -17.141 1 92.25 77 VAL A CA 1
ATOM 590 C C . VAL A 1 77 ? 8.742 -19.906 -18.531 1 92.25 77 VAL A C 1
ATOM 592 O O . VAL A 1 77 ? 9.25 -18.984 -19.188 1 92.25 77 VAL A O 1
ATOM 595 N N . ARG A 1 78 ? 8.664 -21.109 -18.969 1 93.12 78 ARG A N 1
ATOM 596 C CA . ARG A 1 78 ? 9.164 -21.469 -20.281 1 93.12 78 ARG A CA 1
ATOM 597 C C . ARG A 1 78 ? 8.414 -20.719 -21.375 1 93.12 78 ARG A C 1
ATOM 599 O O . ARG A 1 78 ? 9.023 -20.25 -22.344 1 93.12 78 ARG A O 1
ATOM 606 N N . ASN A 1 79 ? 7.152 -20.641 -21.203 1 93.75 79 ASN A N 1
ATOM 607 C CA . ASN A 1 79 ? 6.34 -19.906 -22.172 1 93.75 79 ASN A CA 1
ATOM 608 C C . ASN A 1 79 ? 6.707 -18.438 -22.203 1 93.75 79 ASN A C 1
ATOM 610 O O . ASN A 1 79 ? 6.82 -17.844 -23.281 1 93.75 79 ASN A O 1
ATOM 614 N N . ILE A 1 80 ? 6.891 -17.875 -21.062 1 94.38 80 ILE A N 1
ATOM 615 C CA . ILE A 1 80 ? 7.258 -16.469 -20.953 1 94.38 80 ILE A CA 1
ATOM 616 C C . ILE A 1 80 ? 8.617 -16.25 -21.609 1 94.38 80 ILE A C 1
ATOM 618 O O . ILE A 1 80 ? 8.812 -15.281 -22.359 1 94.38 80 ILE A O 1
ATOM 622 N N . GLU A 1 81 ? 9.508 -17.156 -21.328 1 95.75 81 GLU A N 1
ATOM 623 C CA . GLU A 1 81 ? 10.844 -17.062 -21.906 1 95.75 81 GLU A CA 1
ATOM 624 C C . GLU A 1 81 ? 10.789 -17.078 -23.438 1 95.75 81 GLU A C 1
ATOM 626 O O . GLU A 1 81 ? 11.461 -16.297 -24.094 1 95.75 81 GLU A O 1
ATOM 631 N N . LYS A 1 82 ? 10.008 -17.953 -23.938 1 96.25 82 LYS A N 1
ATOM 632 C CA . LYS A 1 82 ? 9.844 -18.047 -25.375 1 96.25 82 LYS A CA 1
ATOM 633 C C . LYS A 1 82 ? 9.32 -16.734 -25.953 1 96.25 82 LYS A C 1
ATOM 635 O O . LYS A 1 82 ? 9.828 -16.266 -26.984 1 96.25 82 LYS A O 1
ATOM 640 N N . GLU A 1 83 ? 8.312 -16.156 -25.312 1 96.31 83 GLU A N 1
ATOM 641 C CA . GLU A 1 83 ? 7.754 -14.883 -25.766 1 96.31 83 GLU A CA 1
ATOM 642 C C . GLU A 1 83 ? 8.797 -13.773 -25.703 1 96.31 83 GLU A C 1
ATOM 644 O O . GLU A 1 83 ? 8.898 -12.953 -26.625 1 96.31 83 GLU A O 1
ATOM 649 N N . TYR A 1 84 ? 9.547 -13.734 -24.672 1 96.19 84 TYR A N 1
ATOM 650 C CA . TYR A 1 84 ? 10.602 -12.742 -24.484 1 96.19 84 TYR A CA 1
ATOM 651 C C . TYR A 1 84 ? 11.656 -12.859 -25.578 1 96.19 84 TYR A C 1
ATOM 653 O O . TYR A 1 84 ? 12.062 -11.859 -26.172 1 96.19 84 TYR A O 1
ATOM 661 N N . GLU A 1 85 ? 12.039 -14.047 -25.812 1 96.38 85 GLU A N 1
ATOM 662 C CA . GLU A 1 85 ? 13.062 -14.305 -26.812 1 96.38 85 GLU A CA 1
ATOM 663 C C . GLU A 1 85 ? 12.57 -13.914 -28.219 1 96.38 85 GLU A C 1
ATOM 665 O O . GLU A 1 85 ? 13.367 -13.547 -29.078 1 96.38 85 GLU A O 1
ATOM 670 N N . ALA A 1 86 ? 11.344 -14 -28.406 1 97.25 86 ALA A N 1
ATOM 671 C CA . ALA A 1 86 ? 10.734 -13.617 -29.688 1 97.25 86 ALA A CA 1
ATOM 672 C C . ALA A 1 86 ? 10.641 -12.102 -29.812 1 97.25 86 ALA A C 1
ATOM 674 O O . ALA A 1 86 ? 10.18 -11.586 -30.844 1 97.25 86 ALA A O 1
ATOM 675 N N . GLY A 1 87 ? 10.945 -11.297 -28.719 1 96.38 87 GLY A N 1
ATOM 676 C CA . GLY A 1 87 ? 11 -9.844 -28.781 1 96.38 87 GLY A CA 1
ATOM 677 C C . GLY A 1 87 ? 9.734 -9.18 -28.281 1 96.38 87 GLY A C 1
ATOM 678 O O . GLY A 1 87 ? 9.57 -7.961 -28.406 1 96.38 87 GLY A O 1
ATOM 679 N N . HIS A 1 88 ? 8.859 -9.961 -27.719 1 96.69 88 HIS A N 1
ATOM 680 C CA . HIS A 1 88 ? 7.594 -9.422 -27.234 1 96.69 88 HIS A CA 1
ATOM 681 C C . HIS A 1 88 ? 7.77 -8.719 -25.891 1 96.69 88 HIS A C 1
ATOM 683 O O . HIS A 1 88 ? 8.594 -9.125 -25.062 1 96.69 88 HIS A O 1
ATOM 689 N N . HIS A 1 89 ? 6.988 -7.699 -25.672 1 96 89 HIS A N 1
ATOM 690 C CA . HIS A 1 89 ? 6.832 -7.109 -24.344 1 96 89 HIS A CA 1
ATOM 691 C C . HIS A 1 89 ? 5.863 -7.918 -23.484 1 96 89 HIS A C 1
ATOM 693 O O . HIS A 1 89 ? 4.664 -7.961 -23.781 1 96 89 HIS A O 1
ATOM 699 N N . VAL A 1 90 ? 6.469 -8.508 -22.438 1 96.12 90 VAL A N 1
ATOM 700 C CA . VAL A 1 90 ? 5.68 -9.438 -21.625 1 96.12 90 VAL A CA 1
ATOM 701 C C . VAL A 1 90 ? 5.371 -8.812 -20.266 1 96.12 90 VAL A C 1
ATOM 703 O O . VAL A 1 90 ? 6.242 -8.203 -19.641 1 96.12 90 VAL A O 1
ATOM 706 N N . VAL A 1 91 ? 4.125 -8.906 -19.891 1 94.19 91 VAL A N 1
ATOM 707 C CA . VAL A 1 91 ? 3.709 -8.453 -18.562 1 94.19 91 VAL A CA 1
ATOM 708 C C . VAL A 1 91 ? 3.098 -9.625 -17.797 1 94.19 91 VAL A C 1
ATOM 710 O O . VAL A 1 91 ? 2.326 -10.406 -18.344 1 94.19 91 VAL A O 1
ATOM 713 N N . ILE A 1 92 ? 3.531 -9.734 -16.578 1 90.62 92 ILE A N 1
ATOM 714 C CA . ILE A 1 92 ? 2.908 -10.672 -15.648 1 90.62 92 ILE A CA 1
ATOM 715 C C . ILE A 1 92 ? 2.127 -9.906 -14.586 1 90.62 92 ILE A C 1
ATOM 717 O O . ILE A 1 92 ? 2.682 -9.039 -13.898 1 90.62 92 ILE A O 1
ATOM 721 N N . THR A 1 93 ? 0.866 -10.242 -14.5 1 88.25 93 THR A N 1
ATOM 722 C CA . THR A 1 93 ? 0.05 -9.531 -13.516 1 88.25 93 THR A CA 1
ATOM 723 C C . THR A 1 93 ? -0.031 -10.312 -12.211 1 88.25 93 THR A C 1
ATOM 725 O O . THR A 1 93 ? 0.191 -11.531 -12.195 1 88.25 93 THR A O 1
ATOM 728 N N . ALA A 1 94 ? -0.239 -9.594 -11.195 1 78.12 94 ALA A N 1
ATOM 729 C CA . ALA A 1 94 ? -0.417 -10.188 -9.867 1 78.12 94 ALA A CA 1
ATOM 730 C C . ALA A 1 94 ? -1.761 -9.789 -9.266 1 78.12 94 ALA A C 1
ATOM 732 O O . ALA A 1 94 ? -2.197 -8.648 -9.406 1 78.12 94 ALA A O 1
ATOM 733 N N . GLU A 1 95 ? -2.414 -10.945 -8.789 1 68.88 95 GLU A N 1
ATOM 734 C CA . GLU A 1 95 ? -3.604 -10.641 -8 1 68.88 95 GLU A CA 1
ATOM 735 C C . GLU A 1 95 ? -3.229 -10.164 -6.602 1 68.88 95 GLU A C 1
ATOM 737 O O . GLU A 1 95 ? -2.537 -10.867 -5.859 1 68.88 95 GLU A O 1
ATOM 742 N N . GLY A 1 96 ? -3.617 -8.969 -6.344 1 63.03 96 GLY A N 1
ATOM 743 C CA . GLY A 1 96 ? -3.219 -8.352 -5.09 1 63.03 96 GLY A CA 1
ATOM 744 C C . GLY A 1 96 ? -2.027 -7.418 -5.234 1 63.03 96 GLY A C 1
ATOM 745 O O . GLY A 1 96 ? -2.061 -6.477 -6.027 1 63.03 96 GLY A O 1
ATOM 746 N N . ASP A 1 97 ? -1.011 -7.699 -4.281 1 62.25 97 ASP A N 1
ATOM 747 C CA . ASP A 1 97 ? 0.071 -6.723 -4.316 1 62.25 97 ASP A CA 1
ATOM 748 C C . ASP A 1 97 ? 1.398 -7.383 -4.684 1 62.25 97 ASP A C 1
ATOM 750 O O . ASP A 1 97 ? 1.82 -8.344 -4.039 1 62.25 97 ASP A O 1
ATOM 754 N N . ALA A 1 98 ? 2.021 -6.926 -5.629 1 60.75 98 ALA A N 1
ATOM 755 C CA . ALA A 1 98 ? 3.281 -7.477 -6.125 1 60.75 98 ALA A CA 1
ATOM 756 C C . ALA A 1 98 ? 4.371 -7.402 -5.059 1 60.75 98 ALA A C 1
ATOM 758 O O . ALA A 1 98 ? 5.32 -8.188 -5.078 1 60.75 98 ALA A O 1
ATOM 759 N N . GLY A 1 99 ? 4.195 -6.578 -4.105 1 66.62 99 GLY A N 1
ATOM 760 C CA . GLY A 1 99 ? 5.238 -6.512 -3.096 1 66.62 99 GLY A CA 1
ATOM 761 C C . GLY A 1 99 ? 4.91 -7.301 -1.843 1 66.62 99 GLY A C 1
ATOM 762 O O . GLY A 1 99 ? 5.762 -7.473 -0.968 1 66.62 99 GLY A O 1
ATOM 763 N N . PHE A 1 100 ? 3.691 -7.762 -1.832 1 74.56 100 PHE A N 1
ATOM 764 C CA . PHE A 1 100 ? 3.252 -8.5 -0.652 1 74.56 100 PHE A CA 1
ATOM 765 C C . PHE A 1 100 ? 2.652 -9.844 -1.044 1 74.56 100 PHE A C 1
ATOM 767 O O . PHE A 1 100 ? 1.572 -9.898 -1.634 1 74.56 100 PHE A O 1
ATOM 774 N N . TYR A 1 101 ? 3.295 -10.938 -0.757 1 66.19 101 TYR A N 1
ATOM 775 C CA . TYR A 1 101 ? 2.764 -12.297 -0.775 1 66.19 101 TYR A CA 1
ATOM 776 C C . TYR A 1 101 ? 2.305 -12.68 -2.176 1 66.19 101 TYR A C 1
ATOM 778 O O . TYR A 1 101 ? 1.289 -13.367 -2.338 1 66.19 101 TYR A O 1
ATOM 786 N N . SER A 1 102 ? 2.934 -12.141 -3.174 1 67.19 102 SER A N 1
ATOM 787 C CA . SER A 1 102 ? 2.506 -12.359 -4.551 1 67.19 102 SER A CA 1
ATOM 788 C C . SER A 1 102 ? 3.088 -13.648 -5.109 1 67.19 102 SER A C 1
ATOM 790 O O . SER A 1 102 ? 4.285 -13.914 -4.969 1 67.19 102 SER A O 1
ATOM 792 N N . SER A 1 103 ? 2.197 -14.375 -5.719 1 64.62 103 SER A N 1
ATOM 793 C CA . SER A 1 103 ? 2.621 -15.594 -6.41 1 64.62 103 SER A CA 1
ATOM 794 C C . SER A 1 103 ? 3.479 -15.266 -7.629 1 64.62 103 SER A C 1
ATOM 796 O O . SER A 1 103 ? 4.328 -16.062 -8.023 1 64.62 103 SER A O 1
ATOM 798 N N . SER A 1 104 ? 3.254 -14.141 -8.164 1 71.38 104 SER A N 1
ATOM 799 C CA . SER A 1 104 ? 3.994 -13.727 -9.352 1 71.38 104 SER A CA 1
ATOM 800 C C . SER A 1 104 ? 5.473 -13.531 -9.039 1 71.38 104 SER A C 1
ATOM 802 O O . SER A 1 104 ? 6.309 -13.516 -9.945 1 71.38 104 SER A O 1
ATOM 804 N N . SER A 1 105 ? 5.688 -13.484 -7.766 1 72.62 105 SER A N 1
ATOM 805 C CA . SER A 1 105 ? 7.078 -13.281 -7.375 1 72.62 105 SER A CA 1
ATOM 806 C C . SER A 1 105 ? 7.922 -14.516 -7.668 1 72.62 105 SER A C 1
ATOM 808 O O . SER A 1 105 ? 9.094 -14.406 -8.039 1 72.62 105 SER A O 1
ATOM 810 N N . CYS A 1 106 ? 7.285 -15.664 -7.602 1 75.25 106 CYS A N 1
ATOM 811 C CA . CYS A 1 106 ? 8 -16.906 -7.898 1 75.25 106 CYS A CA 1
ATOM 812 C C . CYS A 1 106 ? 8.383 -16.969 -9.375 1 75.25 106 CYS A C 1
ATOM 814 O O . CYS A 1 106 ? 9.516 -17.328 -9.703 1 75.25 106 CYS A O 1
ATOM 816 N N . ILE A 1 107 ? 7.48 -16.578 -10.133 1 81.81 107 ILE A N 1
ATOM 817 C CA . ILE A 1 107 ? 7.727 -16.547 -11.57 1 81.81 107 ILE A CA 1
ATOM 818 C C . ILE A 1 107 ? 8.844 -15.555 -11.883 1 81.81 107 ILE A C 1
ATOM 820 O O . ILE A 1 107 ? 9.766 -15.875 -12.641 1 81.81 107 ILE A O 1
ATOM 824 N N . SER A 1 108 ? 8.75 -14.422 -11.25 1 82.81 108 SER A N 1
ATOM 825 C CA . SER A 1 108 ? 9.766 -13.391 -11.469 1 82.81 108 SER A CA 1
ATOM 826 C C . SER A 1 108 ? 11.148 -13.883 -11.062 1 82.81 108 SER A C 1
ATOM 828 O O . SER A 1 108 ? 12.133 -13.609 -11.758 1 82.81 108 SER A O 1
ATOM 830 N N . ASP A 1 109 ? 11.211 -14.602 -10.047 1 81.62 109 ASP A N 1
ATOM 831 C CA . ASP A 1 109 ? 12.484 -15.125 -9.578 1 81.62 109 ASP A CA 1
ATOM 832 C C . ASP A 1 109 ? 13.07 -16.125 -10.578 1 81.62 109 ASP A C 1
ATOM 834 O O . ASP A 1 109 ? 14.266 -16.078 -10.883 1 81.62 109 ASP A O 1
ATOM 838 N N . MET A 1 110 ? 12.227 -17 -11.023 1 86.25 110 MET A N 1
ATOM 839 C CA . MET A 1 110 ? 12.664 -18 -11.984 1 86.25 110 MET A CA 1
ATOM 840 C C . MET A 1 110 ? 13.148 -17.359 -13.273 1 86.25 110 MET A C 1
ATOM 842 O O . MET A 1 110 ? 14.125 -17.828 -13.875 1 86.25 110 MET A O 1
ATOM 846 N N . LEU A 1 111 ? 12.516 -16.297 -13.602 1 91.81 111 LEU A N 1
ATOM 847 C CA . LEU A 1 111 ? 12.914 -15.594 -14.812 1 91.81 111 LEU A CA 1
ATOM 848 C C . LEU A 1 111 ? 14.242 -14.867 -14.609 1 91.81 111 LEU A C 1
ATOM 850 O O . LEU A 1 111 ? 15.086 -14.859 -15.508 1 91.81 111 LEU A O 1
ATOM 854 N N . THR A 1 112 ? 14.398 -14.312 -13.477 1 89.38 112 THR A N 1
ATOM 855 C CA . THR A 1 112 ? 15.641 -13.609 -13.164 1 89.38 112 THR A CA 1
ATOM 856 C C . THR A 1 112 ? 16.828 -14.57 -13.195 1 89.38 112 THR A C 1
ATOM 858 O O . THR A 1 112 ? 17.891 -14.234 -13.719 1 89.38 112 THR A O 1
ATOM 861 N N . VAL A 1 113 ? 16.625 -15.727 -12.711 1 89.25 113 VAL A N 1
ATOM 862 C CA . VAL A 1 113 ? 17.672 -16.75 -12.688 1 89.25 113 VAL A CA 1
ATOM 863 C C . VAL A 1 113 ? 18.047 -17.125 -14.117 1 89.25 113 VAL A C 1
ATOM 865 O O . VAL A 1 113 ? 19.203 -17.438 -14.398 1 89.25 113 VAL A O 1
ATOM 868 N N . ARG A 1 114 ? 17.141 -17.016 -14.945 1 92.19 114 ARG A N 1
ATOM 869 C CA . ARG A 1 114 ? 17.359 -17.344 -16.359 1 92.19 114 ARG A CA 1
ATOM 870 C C . ARG A 1 114 ? 17.953 -16.172 -17.109 1 92.19 114 ARG A C 1
ATOM 872 O O . ARG A 1 114 ? 18.141 -16.234 -18.328 1 92.19 114 ARG A O 1
ATOM 879 N N . GLY A 1 115 ? 18.156 -15.023 -16.406 1 93.19 115 GLY A N 1
ATOM 880 C CA . GLY A 1 115 ? 18.812 -13.875 -17 1 93.19 115 GLY A CA 1
ATOM 881 C C . GLY A 1 115 ? 17.844 -12.93 -17.688 1 93.19 115 GLY A C 1
ATOM 882 O O . GLY A 1 115 ? 18.266 -12.07 -18.469 1 93.19 115 GLY A O 1
ATOM 883 N N . ILE A 1 116 ? 16.625 -13.156 -17.547 1 94.81 116 ILE A N 1
ATOM 884 C CA . ILE A 1 116 ? 15.617 -12.266 -18.125 1 94.81 116 ILE A CA 1
ATOM 885 C C . ILE A 1 116 ? 15.375 -11.086 -17.188 1 94.81 116 ILE A C 1
ATOM 887 O O . ILE A 1 116 ? 15 -11.266 -16.031 1 94.81 116 ILE A O 1
ATOM 891 N N . PRO A 1 117 ? 15.555 -9.867 -17.672 1 93.88 117 PRO A N 1
ATOM 892 C CA . PRO A 1 117 ? 15.344 -8.695 -16.828 1 93.88 117 PRO A CA 1
ATOM 893 C C . PRO A 1 117 ? 13.875 -8.469 -16.484 1 93.88 117 PRO A C 1
ATOM 895 O O . PRO A 1 117 ? 13.008 -8.617 -17.344 1 93.88 117 PRO A O 1
ATOM 898 N N . ILE A 1 118 ? 13.672 -8.125 -15.227 1 91.56 118 ILE A N 1
ATOM 899 C CA . ILE A 1 118 ? 12.312 -7.902 -14.758 1 91.56 118 ILE A CA 1
ATOM 900 C C . ILE A 1 118 ? 12.195 -6.504 -14.156 1 91.56 118 ILE A C 1
ATOM 902 O O . ILE A 1 118 ? 13.086 -6.059 -13.422 1 91.56 118 ILE A O 1
ATOM 906 N N . GLU A 1 119 ? 11.172 -5.852 -14.531 1 91 119 GLU A N 1
ATOM 907 C CA . GLU A 1 119 ? 10.797 -4.59 -13.898 1 91 119 GLU A CA 1
ATOM 908 C C . GLU A 1 119 ? 9.477 -4.73 -13.148 1 91 119 GLU A C 1
ATOM 910 O O . GLU A 1 119 ? 8.492 -5.234 -13.695 1 91 119 GLU A O 1
ATOM 915 N N . ARG A 1 120 ? 9.531 -4.281 -11.93 1 90 120 ARG A N 1
ATOM 916 C CA . ARG A 1 120 ? 8.312 -4.301 -11.133 1 90 120 ARG A CA 1
ATOM 917 C C . ARG A 1 120 ? 7.641 -2.934 -11.117 1 90 120 ARG A C 1
ATOM 919 O O . ARG A 1 120 ? 8.312 -1.907 -11 1 90 120 ARG A O 1
ATOM 926 N N . ILE A 1 121 ? 6.387 -2.953 -11.273 1 89.44 121 ILE A N 1
ATOM 927 C CA . ILE A 1 121 ? 5.602 -1.725 -11.203 1 89.44 121 ILE A CA 1
ATOM 928 C C . ILE A 1 121 ? 4.688 -1.763 -9.977 1 89.44 121 ILE A C 1
ATOM 930 O O . ILE A 1 121 ? 3.896 -2.693 -9.812 1 89.44 121 ILE A O 1
ATOM 934 N N . ALA A 1 122 ? 4.809 -0.72 -9.156 1 88.06 122 ALA A N 1
ATOM 935 C CA . ALA A 1 122 ? 4.051 -0.643 -7.914 1 88.06 122 ALA A CA 1
ATOM 936 C C . ALA A 1 122 ? 2.559 -0.485 -8.188 1 88.06 122 ALA A C 1
ATOM 938 O O . ALA A 1 122 ? 2.164 0.133 -9.18 1 88.06 122 ALA A O 1
ATOM 939 N N . GLY A 1 123 ? 1.759 -1.054 -7.344 1 86.19 123 GLY A N 1
ATOM 940 C CA . GLY A 1 123 ? 0.312 -0.9 -7.344 1 86.19 123 GLY A CA 1
ATOM 941 C C . GLY A 1 123 ? -0.271 -0.739 -5.953 1 86.19 123 GLY A C 1
ATOM 942 O O . GLY A 1 123 ? 0.467 -0.695 -4.965 1 86.19 123 GLY A O 1
ATOM 943 N N . VAL A 1 124 ? -1.554 -0.632 -5.906 1 86.88 124 VAL A N 1
ATOM 944 C CA . VAL A 1 124 ? -2.24 -0.437 -4.633 1 86.88 124 VAL A CA 1
ATOM 945 C C . VAL A 1 124 ? -2.469 -1.787 -3.957 1 86.88 124 VAL A C 1
ATOM 947 O O . VAL A 1 124 ? -3.145 -2.658 -4.508 1 86.88 124 VAL A O 1
ATOM 950 N N . PRO A 1 125 ? -1.943 -1.954 -2.807 1 86.94 125 PRO A N 1
ATOM 951 C CA . PRO A 1 125 ? -2.23 -3.201 -2.094 1 86.94 125 PRO A CA 1
ATOM 952 C C . PRO A 1 125 ? -3.697 -3.318 -1.681 1 86.94 125 PRO A C 1
ATOM 954 O O . PRO A 1 125 ? -4.371 -2.303 -1.493 1 86.94 125 PRO A O 1
ATOM 957 N N . ALA A 1 126 ? -4.113 -4.555 -1.494 1 86.19 126 ALA A N 1
ATOM 958 C CA . ALA A 1 126 ? -5.508 -4.82 -1.152 1 86.19 126 ALA A CA 1
ATOM 959 C C . ALA A 1 126 ? -5.891 -4.133 0.156 1 86.19 126 ALA A C 1
ATOM 961 O O . ALA A 1 126 ? -6.977 -3.555 0.267 1 86.19 126 ALA A O 1
ATOM 962 N N . PHE A 1 127 ? -5.035 -4.199 1.165 1 89 127 PHE A N 1
ATOM 963 C CA . PHE A 1 127 ? -5.406 -3.672 2.473 1 89 127 PHE A CA 1
ATOM 964 C C . PHE A 1 127 ? -5.5 -2.15 2.438 1 89 127 PHE A C 1
ATOM 966 O O . PHE A 1 127 ? -6.262 -1.552 3.195 1 89 127 PHE A O 1
ATOM 973 N N . ILE A 1 128 ? -4.754 -1.509 1.537 1 88.56 128 ILE A N 1
ATOM 974 C CA . ILE A 1 128 ? -4.871 -0.065 1.362 1 88.56 128 ILE A CA 1
ATOM 975 C C . ILE A 1 128 ? -6.215 0.271 0.725 1 88.56 128 ILE A C 1
ATOM 977 O O . ILE A 1 128 ? -6.898 1.204 1.156 1 88.56 128 ILE A O 1
ATOM 981 N N . ALA A 1 129 ? -6.547 -0.464 -0.289 1 88 129 ALA A N 1
ATOM 982 C CA . ALA A 1 129 ? -7.824 -0.267 -0.967 1 88 129 ALA A CA 1
ATOM 983 C C . ALA A 1 129 ? -8.992 -0.478 -0.006 1 88 129 ALA A C 1
ATOM 985 O O . ALA A 1 129 ? -9.953 0.299 -0.005 1 88 129 ALA A O 1
ATOM 986 N N . CYS A 1 130 ? -8.906 -1.508 0.759 1 90.31 130 CYS A N 1
ATOM 987 C CA . CYS A 1 130 ? -9.953 -1.812 1.727 1 90.31 130 CYS A CA 1
ATOM 988 C C . CYS A 1 130 ? -10.117 -0.678 2.732 1 90.31 130 CYS A C 1
ATOM 990 O O . CYS A 1 130 ? -11.227 -0.188 2.951 1 90.31 130 CYS A O 1
ATOM 992 N N . ALA A 1 131 ? -9.055 -0.272 3.307 1 90.56 131 ALA A N 1
ATOM 993 C CA . ALA A 1 131 ? -9.102 0.796 4.301 1 90.56 131 ALA A CA 1
ATOM 994 C C . ALA A 1 131 ? -9.695 2.07 3.709 1 90.56 131 ALA A C 1
ATOM 996 O O . ALA A 1 131 ? -10.539 2.715 4.332 1 90.56 131 ALA A O 1
ATOM 997 N N . ALA A 1 132 ? -9.289 2.396 2.559 1 88.56 132 ALA A N 1
ATOM 998 C CA . ALA A 1 132 ? -9.773 3.611 1.907 1 88.56 132 ALA A CA 1
ATOM 999 C C . ALA A 1 132 ? -11.273 3.525 1.626 1 88.56 132 ALA A C 1
ATOM 1001 O O . ALA A 1 132 ? -11.992 4.52 1.753 1 88.56 132 ALA A O 1
ATOM 1002 N N . SER A 1 133 ? -11.758 2.365 1.203 1 89.38 133 SER A N 1
ATOM 1003 C CA . SER A 1 133 ? -13.156 2.189 0.81 1 89.38 133 SER A CA 1
ATOM 1004 C C . SER A 1 133 ? -14.094 2.488 1.97 1 89.38 133 SER A C 1
ATOM 1006 O O . SER A 1 133 ? -15.258 2.842 1.757 1 89.38 133 SER A O 1
ATOM 1008 N N . GLU A 1 134 ? -13.586 2.383 3.209 1 90.12 134 GLU A N 1
ATOM 1009 C CA . GLU A 1 134 ? -14.43 2.613 4.379 1 90.12 134 GLU A CA 1
ATOM 1010 C C . GLU A 1 134 ? -13.875 3.738 5.246 1 90.12 134 GLU A C 1
ATOM 1012 O O . GLU A 1 134 ? -14.195 3.834 6.434 1 90.12 134 GLU A O 1
ATOM 1017 N N . ASN A 1 135 ? -12.945 4.5 4.652 1 87.81 135 ASN A N 1
ATOM 1018 C CA . ASN A 1 135 ? -12.352 5.66 5.301 1 87.81 135 ASN A CA 1
ATOM 1019 C C . ASN A 1 135 ? -11.656 5.281 6.605 1 87.81 135 ASN A C 1
ATOM 1021 O O . ASN A 1 135 ? -11.773 5.988 7.609 1 87.81 135 ASN A O 1
ATOM 1025 N N . ILE A 1 136 ? -10.984 4.156 6.578 1 88.44 136 ILE A N 1
ATOM 1026 C CA . ILE A 1 136 ? -10.234 3.682 7.738 1 88.44 136 ILE A CA 1
ATOM 1027 C C . ILE A 1 136 ? -8.773 4.098 7.613 1 88.44 136 ILE A C 1
ATOM 1029 O O . ILE A 1 136 ? -8.172 3.971 6.543 1 88.44 136 ILE A O 1
ATOM 1033 N N . ARG A 1 137 ? -8.289 4.59 8.688 1 86.25 137 ARG A N 1
ATOM 1034 C CA . ARG A 1 137 ? -6.848 4.812 8.781 1 86.25 137 ARG A CA 1
ATOM 1035 C C . ARG A 1 137 ? -6.137 3.582 9.336 1 86.25 137 ARG A C 1
ATOM 1037 O O . ARG A 1 137 ? -6.473 3.1 10.414 1 86.25 137 ARG A O 1
ATOM 1044 N N . ILE A 1 138 ? -5.195 3.1 8.617 1 88.38 138 ILE A N 1
ATOM 1045 C CA . ILE A 1 138 ? -4.504 1.894 9.062 1 88.38 138 ILE A CA 1
ATOM 1046 C C . ILE A 1 138 ? -3.596 2.225 10.242 1 88.38 138 ILE A C 1
ATOM 1048 O O . ILE A 1 138 ? -3.564 1.496 11.234 1 88.38 138 ILE A O 1
ATOM 1052 N N . SER A 1 139 ? -2.869 3.262 10.117 1 84.44 139 SER A N 1
ATOM 1053 C CA . SER A 1 139 ? -1.985 3.678 11.203 1 84.44 139 SER A CA 1
ATOM 1054 C C . SER A 1 139 ? -1.841 5.195 11.25 1 84.44 139 SER A C 1
ATOM 1056 O O . SER A 1 139 ? -1.844 5.855 10.203 1 84.44 139 SER A O 1
ATOM 1058 N N . GLU A 1 140 ? -1.769 5.633 12.453 1 79.5 140 GLU A N 1
ATOM 1059 C CA . GLU A 1 140 ? -1.604 7.062 12.688 1 79.5 140 GLU A CA 1
ATOM 1060 C C . GLU A 1 140 ? -0.439 7.336 13.633 1 79.5 140 GLU A C 1
ATOM 1062 O O . GLU A 1 140 ? -0.118 6.508 14.484 1 79.5 140 GLU A O 1
ATOM 1067 N N . ARG A 1 141 ? 0.15 8.492 13.297 1 76.81 141 ARG A N 1
ATOM 1068 C CA . ARG A 1 141 ? 1.18 9.008 14.195 1 76.81 141 ARG A CA 1
ATOM 1069 C C . ARG A 1 141 ? 2.281 7.973 14.414 1 76.81 141 ARG A C 1
ATOM 1071 O O . ARG A 1 141 ? 3.031 7.652 13.484 1 76.81 141 ARG A O 1
ATOM 1078 N N . ASP A 1 142 ? 2.234 7.391 15.617 1 78.12 142 ASP A N 1
ATOM 1079 C CA . ASP A 1 142 ? 3.346 6.508 15.945 1 78.12 142 ASP A CA 1
ATOM 1080 C C . ASP A 1 142 ? 2.869 5.066 16.125 1 78.12 142 ASP A C 1
ATOM 1082 O O . ASP A 1 142 ? 3.6 4.223 16.641 1 78.12 142 ASP A O 1
ATOM 1086 N N . GLU A 1 143 ? 1.708 4.82 15.562 1 84.81 143 GLU A N 1
ATOM 1087 C CA . GLU A 1 143 ? 1.168 3.469 15.664 1 84.81 143 GLU A CA 1
ATOM 1088 C C . GLU A 1 143 ? 1.912 2.51 14.742 1 84.81 143 GLU A C 1
ATOM 1090 O O . GLU A 1 143 ? 2.236 2.859 13.602 1 84.81 143 GLU A O 1
ATOM 1095 N N . GLU A 1 144 ? 2.207 1.37 15.289 1 89.81 144 GLU A N 1
ATOM 1096 C CA . GLU A 1 144 ? 2.822 0.318 14.484 1 89.81 144 GLU A CA 1
ATOM 1097 C C . GLU A 1 144 ? 1.765 -0.537 13.797 1 89.81 144 GLU A C 1
ATOM 1099 O O . GLU A 1 144 ? 0.739 -0.87 14.391 1 89.81 144 GLU A O 1
ATOM 1104 N N . ALA A 1 145 ? 2.043 -0.867 12.617 1 92.62 145 ALA A N 1
ATOM 1105 C CA . ALA A 1 145 ? 1.153 -1.771 11.891 1 92.62 145 ALA A CA 1
ATOM 1106 C C . ALA A 1 145 ? 1.856 -3.084 11.562 1 92.62 145 ALA A C 1
ATOM 1108 O O . ALA A 1 145 ? 3.004 -3.086 11.109 1 92.62 145 ALA A O 1
ATOM 1109 N N . SER A 1 146 ? 1.196 -4.18 11.859 1 93.75 146 SER A N 1
ATOM 1110 C CA . SER A 1 146 ? 1.67 -5.512 11.492 1 93.75 146 SER A CA 1
ATOM 1111 C C . SER A 1 146 ? 0.827 -6.105 10.367 1 93.75 146 SER A C 1
ATOM 1113 O O . SER A 1 146 ? -0.396 -6.215 10.492 1 93.75 146 SER A O 1
ATOM 1115 N N . ILE A 1 147 ? 1.478 -6.414 9.312 1 92.44 147 ILE A N 1
ATOM 1116 C CA . ILE A 1 147 ? 0.818 -7.113 8.211 1 92.44 147 ILE A CA 1
ATOM 1117 C C . ILE A 1 147 ? 1.171 -8.602 8.258 1 92.44 147 ILE A C 1
ATOM 1119 O O . ILE A 1 147 ? 2.34 -8.969 8.133 1 92.44 147 ILE A O 1
ATOM 1123 N N . ILE A 1 148 ? 0.155 -9.414 8.398 1 90.81 148 ILE A N 1
ATOM 1124 C CA . ILE A 1 148 ? 0.441 -10.82 8.617 1 90.81 148 ILE A CA 1
ATOM 1125 C C . ILE A 1 148 ? -0.447 -11.68 7.715 1 90.81 148 ILE A C 1
ATOM 1127 O O . ILE A 1 148 ? -1.565 -11.281 7.379 1 90.81 148 ILE A O 1
ATOM 1131 N N . THR A 1 149 ? 0.121 -12.844 7.328 1 84 149 THR A N 1
ATOM 1132 C CA . THR A 1 149 ? -0.637 -13.812 6.551 1 84 149 THR A CA 1
ATOM 1133 C C . THR A 1 149 ? -0.695 -15.156 7.273 1 84 149 THR A C 1
ATOM 1135 O O . THR A 1 149 ? -1.136 -16.156 6.699 1 84 149 THR A O 1
ATOM 1138 N N . ARG A 1 150 ? -0.198 -15.172 8.422 1 83.06 150 ARG A N 1
ATOM 1139 C CA . ARG A 1 150 ? -0.215 -16.406 9.203 1 83.06 150 ARG A CA 1
ATOM 1140 C C . ARG A 1 150 ? -0.491 -16.109 10.672 1 83.06 150 ARG A C 1
ATOM 1142 O O . ARG A 1 150 ? -0.034 -15.094 11.211 1 83.06 150 ARG A O 1
ATOM 1149 N N . LEU A 1 151 ? -1.206 -16.953 11.242 1 89.12 151 LEU A N 1
ATOM 1150 C CA . LEU A 1 151 ? -1.518 -16.922 12.664 1 89.12 151 LEU A CA 1
ATOM 1151 C C . LEU A 1 151 ? -1.345 -18.312 13.281 1 89.12 151 LEU A C 1
ATOM 1153 O O . LEU A 1 151 ? -1.959 -19.281 12.828 1 89.12 151 LEU A O 1
ATOM 1157 N N . SER A 1 152 ? -0.492 -18.328 14.242 1 90.38 152 SER A N 1
ATOM 1158 C CA . SER A 1 152 ? -0.232 -19.625 14.859 1 90.38 152 SER A CA 1
ATOM 1159 C C . SER A 1 152 ? -1.258 -19.938 15.945 1 90.38 152 SER A C 1
ATOM 1161 O O . SER A 1 152 ? -1.502 -21.109 16.266 1 90.38 152 SER A O 1
ATOM 1163 N N . SER A 1 153 ? -1.834 -18.953 16.531 1 94 153 SER A N 1
ATOM 1164 C CA . SER A 1 153 ? -2.812 -19.141 17.594 1 94 153 SER A CA 1
ATOM 1165 C C . SER A 1 153 ? -3.654 -17.875 17.781 1 94 153 SER A C 1
ATOM 1167 O O . SER A 1 153 ? -3.271 -16.797 17.328 1 94 153 SER A O 1
ATOM 1169 N N . ALA A 1 154 ? -4.777 -18.094 18.422 1 94.75 154 ALA A N 1
ATOM 1170 C CA . ALA A 1 154 ? -5.609 -16.953 18.797 1 94.75 154 ALA A CA 1
ATOM 1171 C C . ALA A 1 154 ? -4.875 -16.031 19.766 1 94.75 154 ALA A C 1
ATOM 1173 O O . ALA A 1 154 ? -5.016 -14.812 19.688 1 94.75 154 ALA A O 1
ATOM 1174 N N . GLU A 1 155 ? -4.078 -16.562 20.594 1 94.19 155 GLU A N 1
ATOM 1175 C CA . GLU A 1 155 ? -3.316 -15.805 21.578 1 94.19 155 GLU A CA 1
ATOM 1176 C C . GLU A 1 155 ? -2.314 -14.875 20.891 1 94.19 155 GLU A C 1
ATOM 1178 O O . GLU A 1 155 ? -2.043 -13.781 21.391 1 94.19 155 GLU A O 1
ATOM 1183 N N . GLU A 1 156 ? -1.81 -15.344 19.828 1 93.69 156 GLU A N 1
ATOM 1184 C CA . GLU A 1 156 ? -0.89 -14.5 19.078 1 93.69 156 GLU A CA 1
ATOM 1185 C C . GLU A 1 156 ? -1.574 -13.219 18.609 1 93.69 156 GLU A C 1
ATOM 1187 O O . GLU A 1 156 ? -1.027 -12.125 18.75 1 93.69 156 GLU A O 1
ATOM 1192 N N . LEU A 1 157 ? -2.73 -13.414 18.094 1 93.5 157 LEU A N 1
ATOM 1193 C CA . LEU A 1 157 ? -3.498 -12.258 17.641 1 93.5 157 LEU A CA 1
ATOM 1194 C C . LEU A 1 157 ? -3.832 -11.328 18.797 1 93.5 157 LEU A C 1
ATOM 1196 O O . LEU A 1 157 ? -3.674 -10.109 18.688 1 93.5 157 LEU A O 1
ATOM 1200 N N . ILE A 1 158 ? -4.254 -11.883 19.891 1 92.56 158 ILE A N 1
ATOM 1201 C CA . ILE A 1 158 ? -4.566 -11.109 21.078 1 92.56 158 ILE A CA 1
ATOM 1202 C C . ILE A 1 158 ? -3.32 -10.359 21.562 1 92.56 158 ILE A C 1
ATOM 1204 O O . ILE A 1 158 ? -3.412 -9.219 22.031 1 92.56 158 ILE A O 1
ATOM 1208 N N . GLY A 1 159 ? -2.205 -11 21.453 1 91.62 159 GLY A N 1
ATOM 1209 C CA . GLY A 1 159 ? -0.946 -10.359 21.797 1 91.62 159 GLY A CA 1
ATOM 1210 C C . GLY A 1 159 ? -0.686 -9.086 21.016 1 91.62 159 GLY A C 1
ATOM 1211 O O . GLY A 1 159 ? -0.292 -8.07 21.578 1 91.62 159 GLY A O 1
ATOM 1212 N N . TYR A 1 160 ? -0.888 -9.156 19.703 1 91.12 160 TYR A N 1
ATOM 1213 C CA . TYR A 1 160 ? -0.744 -7.969 18.875 1 91.12 160 TYR A CA 1
ATOM 1214 C C . TYR A 1 160 ? -1.678 -6.855 19.328 1 91.12 160 TYR A C 1
ATOM 1216 O O . TYR A 1 160 ? -1.267 -5.699 19.453 1 91.12 160 TYR A O 1
ATOM 1224 N N . ILE A 1 161 ? -2.867 -7.242 19.609 1 89.94 161 ILE A N 1
ATOM 1225 C CA . ILE A 1 161 ? -3.912 -6.301 20 1 89.94 161 ILE A CA 1
ATOM 1226 C C . ILE A 1 161 ? -3.535 -5.629 21.312 1 89.94 161 ILE A C 1
ATOM 1228 O O . ILE A 1 161 ? -3.605 -4.402 21.438 1 89.94 161 ILE A O 1
ATOM 1232 N N . LYS A 1 162 ? -3.092 -6.355 22.234 1 88.94 162 LYS A N 1
ATOM 1233 C CA . LYS A 1 162 ? -2.738 -5.844 23.547 1 88.94 162 LYS A CA 1
ATOM 1234 C C . LYS A 1 162 ? -1.516 -4.934 23.484 1 88.94 162 LYS A C 1
ATOM 1236 O O . LYS A 1 162 ? -1.363 -4.023 24.297 1 88.94 162 LYS A O 1
ATOM 1241 N N . ALA A 1 163 ? -0.701 -5.168 22.516 1 87.94 163 ALA A N 1
ATOM 1242 C CA . ALA A 1 163 ? 0.488 -4.34 22.312 1 87.94 163 ALA A CA 1
ATOM 1243 C C . ALA A 1 163 ? 0.128 -3 21.688 1 87.94 163 ALA A C 1
ATOM 1245 O O . ALA A 1 163 ? 0.99 -2.135 21.516 1 87.94 163 ALA A O 1
ATOM 1246 N N . GLY A 1 164 ? -1.146 -2.826 21.312 1 86.38 164 GLY A N 1
ATOM 1247 C CA . GLY A 1 164 ? -1.612 -1.569 20.75 1 86.38 164 GLY A CA 1
ATOM 1248 C C . GLY A 1 164 ? -1.288 -1.417 19.281 1 86.38 164 GLY A C 1
ATOM 1249 O O . GLY A 1 164 ? -1.287 -0.303 18.75 1 86.38 164 GLY A O 1
ATOM 1250 N N . ARG A 1 165 ? -1.009 -2.52 18.609 1 87.81 165 ARG A N 1
ATOM 1251 C CA . ARG A 1 165 ? -0.658 -2.486 17.203 1 87.81 165 ARG A CA 1
ATOM 1252 C C . ARG A 1 165 ? -1.904 -2.578 16.328 1 87.81 165 ARG A C 1
ATOM 1254 O O . ARG A 1 165 ? -2.885 -3.223 16.703 1 87.81 165 ARG A O 1
ATOM 1261 N N . THR A 1 166 ? -1.824 -1.858 15.25 1 93.06 166 THR A N 1
ATOM 1262 C CA . THR A 1 166 ? -2.766 -2.191 14.188 1 93.06 166 THR A CA 1
ATOM 1263 C C . THR A 1 166 ? -2.361 -3.488 13.492 1 93.06 166 THR A C 1
ATOM 1265 O O . THR A 1 166 ? -1.185 -3.697 13.195 1 93.06 166 THR A O 1
ATOM 1268 N N . VAL A 1 167 ? -3.33 -4.375 13.312 1 94.75 167 VAL A N 1
ATOM 1269 C CA . VAL A 1 167 ? -3.037 -5.645 12.656 1 94.75 167 VAL A CA 1
ATOM 1270 C C . VAL A 1 167 ? -3.824 -5.746 11.352 1 94.75 167 VAL A C 1
ATOM 1272 O O . VAL A 1 167 ? -5.039 -5.535 11.336 1 94.75 167 VAL A O 1
ATOM 1275 N N . VAL A 1 168 ? -3.123 -5.977 10.32 1 93.88 168 VAL A N 1
ATOM 1276 C CA . VAL A 1 168 ? -3.734 -6.301 9.031 1 93.88 168 VAL A CA 1
ATOM 1277 C C . VAL A 1 168 ? -3.547 -7.789 8.734 1 93.88 168 VAL A C 1
ATOM 1279 O O . VAL A 1 168 ? -2.426 -8.242 8.5 1 93.88 168 VAL A O 1
ATOM 1282 N N . LEU A 1 169 ? -4.613 -8.508 8.766 1 93.56 169 LEU A N 1
ATOM 1283 C CA . LEU A 1 169 ? -4.59 -9.93 8.445 1 93.56 169 LEU A CA 1
ATOM 1284 C C . LEU A 1 169 ? -5.012 -10.172 7 1 93.56 169 LEU A C 1
ATOM 1286 O O . LEU A 1 169 ?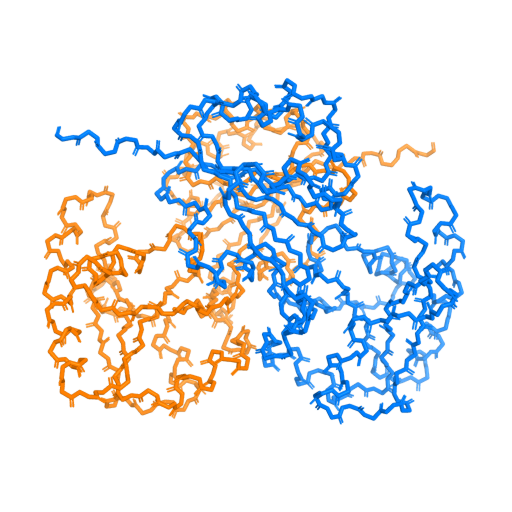 -6.18 -9.977 6.648 1 93.56 169 LEU A O 1
ATOM 1290 N N . MET A 1 170 ? -4.043 -10.594 6.277 1 88.5 170 MET A N 1
ATOM 1291 C CA . MET A 1 170 ? -4.312 -10.945 4.891 1 88.5 170 MET A CA 1
ATOM 1292 C C . MET A 1 170 ? -4.594 -12.438 4.758 1 88.5 170 MET A C 1
ATOM 1294 O O . MET A 1 170 ? -4.203 -13.227 5.617 1 88.5 170 MET A O 1
ATOM 1298 N N . LYS A 1 171 ? -5.355 -12.844 3.701 1 82.81 171 LYS A N 1
ATOM 1299 C CA . LYS A 1 171 ? -5.73 -14.234 3.492 1 82.81 171 LYS A CA 1
ATOM 1300 C C . LYS A 1 171 ? -6.348 -14.836 4.75 1 82.81 171 LYS A C 1
ATOM 1302 O O . LYS A 1 171 ? -5.977 -15.938 5.168 1 82.81 171 LYS A O 1
ATOM 1307 N N . VAL A 1 172 ? -7.238 -14.133 5.344 1 90.06 172 VAL A N 1
ATOM 1308 C CA . VAL A 1 172 ? -7.754 -14.438 6.676 1 90.06 172 VAL A CA 1
ATOM 1309 C C . VAL A 1 172 ? -8.562 -15.727 6.633 1 90.06 172 VAL A C 1
ATOM 1311 O O . VAL A 1 172 ? -8.789 -16.359 7.668 1 90.06 172 VAL A O 1
ATOM 1314 N N . SER A 1 173 ? -8.977 -16.125 5.465 1 86.94 173 SER A N 1
ATOM 1315 C CA . SER A 1 173 ? -9.734 -17.359 5.324 1 86.94 173 SER A CA 1
ATOM 1316 C C . SER A 1 173 ? -8.945 -18.562 5.848 1 86.94 173 SER A C 1
ATOM 1318 O O . SER A 1 173 ? -9.523 -19.531 6.336 1 86.94 173 SER A O 1
ATOM 1320 N N . ARG A 1 174 ? -7.656 -18.5 5.816 1 84.69 174 ARG A N 1
ATOM 1321 C CA . ARG A 1 174 ? -6.777 -19.594 6.211 1 84.69 174 ARG A CA 1
ATOM 1322 C C . ARG A 1 174 ? -6.777 -19.781 7.723 1 84.69 174 ARG A C 1
ATOM 1324 O O . ARG A 1 174 ? -6.371 -20.828 8.227 1 84.69 174 ARG A O 1
ATOM 1331 N N . PHE A 1 175 ? -7.258 -18.797 8.406 1 89.56 175 PHE A N 1
ATOM 1332 C CA . PHE A 1 175 ? -7.207 -18.844 9.867 1 89.56 175 PHE A CA 1
ATOM 1333 C C . PHE A 1 175 ? -8.531 -18.391 10.469 1 89.56 175 PHE A C 1
ATOM 1335 O O . PHE A 1 175 ? -8.547 -17.75 11.523 1 89.56 175 PHE A O 1
ATOM 1342 N N . GLU A 1 176 ? -9.508 -18.703 9.82 1 94.38 176 GLU A N 1
ATOM 1343 C CA . GLU A 1 176 ? -10.844 -18.266 10.211 1 94.38 176 GLU A CA 1
ATOM 1344 C C . GLU A 1 176 ? -11.141 -18.641 11.664 1 94.38 176 GLU A C 1
ATOM 1346 O O . GLU A 1 176 ? -11.57 -17.797 12.453 1 94.38 176 GLU A O 1
ATOM 1351 N N . ALA A 1 177 ? -10.914 -19.859 12.039 1 95.12 177 ALA A N 1
ATOM 1352 C CA . ALA A 1 177 ? -11.234 -20.344 13.375 1 95.12 177 ALA A CA 1
ATOM 1353 C C . ALA A 1 177 ? -10.445 -19.578 14.438 1 95.12 177 ALA A C 1
ATOM 1355 O O . ALA A 1 177 ? -11.008 -19.203 15.469 1 95.12 177 ALA A O 1
ATOM 1356 N N . LEU A 1 178 ? -9.18 -19.375 14.211 1 95.12 178 LEU A N 1
ATOM 1357 C CA . LEU A 1 178 ? -8.328 -18.672 15.164 1 95.12 178 LEU A CA 1
ATOM 1358 C C . LEU A 1 178 ? -8.766 -17.219 15.32 1 95.12 178 LEU A C 1
ATOM 1360 O O . LEU A 1 178 ? -8.773 -16.688 16.438 1 95.12 178 LEU A O 1
ATOM 1364 N N . VAL A 1 179 ? -9.148 -16.656 14.242 1 95 179 VAL A N 1
ATOM 1365 C CA . VAL A 1 179 ? -9.586 -15.258 14.25 1 95 179 VAL A CA 1
ATOM 1366 C C . VAL A 1 179 ? -10.867 -15.117 15.055 1 95 179 VAL A C 1
ATOM 1368 O O . VAL A 1 179 ? -10.977 -14.242 15.922 1 95 179 VAL A O 1
ATOM 1371 N N . LYS A 1 180 ? -11.805 -15.984 14.828 1 96 180 LYS A N 1
ATOM 1372 C CA . LYS A 1 180 ? -13.086 -15.93 15.531 1 96 180 LYS A CA 1
ATOM 1373 C C . LYS A 1 180 ? -12.906 -16.172 17.031 1 96 180 LYS A C 1
ATOM 1375 O O . LYS A 1 180 ? -13.555 -15.508 17.844 1 96 180 LYS A O 1
ATOM 1380 N N . GLU A 1 181 ? -12.047 -17.031 17.312 1 95.88 181 GLU A N 1
ATOM 1381 C CA . GLU A 1 181 ? -11.727 -17.266 18.719 1 95.88 181 GLU A CA 1
ATOM 1382 C C . GLU A 1 181 ? -11.148 -16.016 19.359 1 95.88 181 GLU A C 1
ATOM 1384 O O . GLU A 1 181 ? -11.555 -15.641 20.469 1 95.88 181 GLU A O 1
ATOM 1389 N N . ALA A 1 182 ? -10.25 -15.344 18.719 1 94.06 182 ALA A N 1
ATOM 1390 C CA . ALA A 1 182 ? -9.617 -14.141 19.234 1 94.06 182 ALA A CA 1
ATOM 1391 C C . ALA A 1 182 ? -10.633 -13.008 19.391 1 94.06 182 ALA A C 1
ATOM 1393 O O . ALA A 1 182 ? -10.57 -12.234 20.344 1 94.06 182 ALA A O 1
ATOM 1394 N N . LEU A 1 183 ? -11.523 -12.914 18.453 1 92.31 183 LEU A N 1
ATOM 1395 C CA . LEU A 1 183 ? -12.516 -11.844 18.469 1 92.31 183 LEU A CA 1
ATOM 1396 C C . LEU A 1 183 ? -13.43 -11.961 19.672 1 92.31 183 LEU A C 1
ATOM 1398 O O . LEU A 1 183 ? -13.844 -10.953 20.25 1 92.31 183 LEU A O 1
ATOM 1402 N N . GLN A 1 184 ? -13.672 -13.109 20.062 1 91.69 184 GLN A N 1
ATOM 1403 C CA . GLN A 1 184 ? -14.539 -13.352 21.203 1 91.69 184 GLN A CA 1
ATOM 1404 C C . GLN A 1 184 ? -13.875 -12.883 22.5 1 91.69 184 GLN A C 1
ATOM 1406 O O . GLN A 1 184 ? -14.562 -12.5 23.453 1 91.69 184 GLN A O 1
ATOM 1411 N N . ASP A 1 185 ? -12.578 -12.82 22.5 1 88.12 185 ASP A N 1
ATOM 1412 C CA . ASP A 1 185 ? -11.82 -12.469 23.688 1 88.12 185 ASP A CA 1
ATOM 1413 C C . ASP A 1 185 ? -11.195 -11.078 23.562 1 88.12 185 ASP A C 1
ATOM 1415 O O . ASP A 1 185 ? -10.367 -10.688 24.375 1 88.12 185 ASP A O 1
ATOM 1419 N N . ALA A 1 186 ? -11.539 -10.422 22.516 1 85.25 186 ALA A N 1
ATOM 1420 C CA . ALA A 1 186 ? -10.891 -9.141 22.266 1 85.25 186 ALA A CA 1
ATOM 1421 C C . ALA A 1 186 ? -11.367 -8.07 23.234 1 85.25 186 ALA A C 1
ATOM 1423 O O . ALA A 1 186 ? -12.523 -8.086 23.672 1 85.25 186 ALA A O 1
ATOM 1424 N N . PRO A 1 187 ? -10.414 -7.164 23.594 1 86.44 187 PRO A N 1
ATOM 1425 C CA . PRO A 1 187 ? -10.812 -6.055 24.469 1 86.44 187 PRO A CA 1
ATOM 1426 C C . PRO A 1 187 ? -11.859 -5.145 23.828 1 86.44 187 PRO A C 1
ATOM 1428 O O . PRO A 1 187 ? -12.008 -5.148 22.594 1 86.44 187 PRO A O 1
ATOM 1431 N N . ASP A 1 188 ? -12.516 -4.27 24.625 1 83.62 188 ASP A N 1
ATOM 1432 C CA . ASP A 1 188 ? -13.617 -3.422 24.188 1 83.62 188 ASP A CA 1
ATOM 1433 C C . ASP A 1 188 ? -13.102 -2.26 23.328 1 83.62 188 ASP A C 1
ATOM 1435 O O . ASP A 1 188 ? -13.844 -1.692 22.531 1 83.62 188 ASP A O 1
ATOM 1439 N N . ASN A 1 189 ? -11.883 -1.927 23.516 1 87.88 189 ASN A N 1
ATOM 1440 C CA . ASN A 1 189 ? -11.375 -0.737 22.844 1 87.88 189 ASN A CA 1
ATOM 1441 C C . ASN A 1 189 ? -10.758 -1.079 21.5 1 87.88 189 ASN A C 1
ATOM 1443 O O . ASN A 1 189 ? -9.891 -0.355 21 1 87.88 189 ASN A O 1
ATOM 1447 N N . VAL A 1 190 ? -11.203 -2.191 20.969 1 90.81 190 VAL A N 1
ATOM 1448 C CA . VAL A 1 190 ? -10.648 -2.637 19.703 1 90.81 190 VAL A CA 1
ATOM 1449 C C . VAL A 1 190 ? -11.734 -2.625 18.625 1 90.81 190 VAL A C 1
ATOM 1451 O O . VAL A 1 190 ? -12.875 -3.008 18.891 1 90.81 190 VAL A O 1
ATOM 1454 N N . SER A 1 191 ? -11.391 -2.094 17.484 1 93.06 191 SER A N 1
ATOM 1455 C CA . SER A 1 191 ? -12.297 -2.139 16.328 1 93.06 191 SER A CA 1
ATOM 1456 C C . SER A 1 191 ? -11.836 -3.16 15.305 1 93.06 191 SER A C 1
ATOM 1458 O O . SER A 1 191 ? -10.633 -3.322 15.078 1 93.06 191 SER A O 1
ATOM 1460 N N . PHE A 1 192 ? -12.836 -3.834 14.75 1 94.5 192 PHE A N 1
ATOM 1461 C CA . PHE A 1 192 ? -12.602 -4.824 13.703 1 94.5 192 PHE A CA 1
ATOM 1462 C C . PHE A 1 192 ? -13.234 -4.383 12.391 1 94.5 192 PHE A C 1
ATOM 1464 O O . PHE A 1 192 ? -14.375 -3.918 12.367 1 94.5 192 PHE A O 1
ATOM 1471 N N . HIS A 1 193 ? -12.5 -4.449 11.359 1 96.19 193 HIS A N 1
ATOM 1472 C CA . HIS A 1 193 ? -12.992 -4.141 10.016 1 96.19 193 HIS A CA 1
ATOM 1473 C C . HIS A 1 193 ? -12.75 -5.305 9.062 1 96.19 193 HIS A C 1
ATOM 1475 O O . HIS A 1 193 ? -11.609 -5.586 8.695 1 96.19 193 HIS A O 1
ATOM 1481 N N . TYR A 1 194 ? -13.812 -5.996 8.742 1 96.62 194 TYR A N 1
ATOM 1482 C CA . TYR A 1 194 ? -13.766 -7.184 7.891 1 96.62 194 TYR A CA 1
ATOM 1483 C C . TYR A 1 194 ? -14.188 -6.848 6.465 1 96.62 194 TYR A C 1
ATOM 1485 O O . TYR A 1 194 ? -15.188 -6.16 6.254 1 96.62 194 TYR A O 1
ATOM 1493 N N . PHE A 1 195 ? -13.422 -7.34 5.5 1 94.69 195 PHE A N 1
ATOM 1494 C CA . PHE A 1 195 ? -13.664 -7.047 4.09 1 94.69 195 PHE A CA 1
ATOM 1495 C C . PHE A 1 195 ? -13.695 -8.328 3.268 1 94.69 195 PHE A C 1
ATOM 1497 O O . PHE A 1 195 ? -12.906 -9.25 3.508 1 94.69 195 PHE A O 1
ATOM 1504 N N . GLU A 1 196 ? -14.633 -8.398 2.213 1 92.19 196 GLU A N 1
ATOM 1505 C CA . GLU A 1 196 ? -14.641 -9.43 1.179 1 92.19 196 GLU A CA 1
ATOM 1506 C C . GLU A 1 196 ? -14.711 -8.812 -0.215 1 92.19 196 GLU A C 1
ATOM 1508 O O . GLU A 1 196 ? -15.484 -7.879 -0.448 1 92.19 196 GLU A O 1
ATOM 1513 N N . ASN A 1 197 ? -13.867 -9.281 -1.095 1 88.12 197 ASN A N 1
ATOM 1514 C CA . ASN A 1 197 ? -13.977 -8.977 -2.518 1 88.12 197 ASN A CA 1
ATOM 1515 C C . ASN A 1 197 ? -14.047 -7.469 -2.766 1 88.12 197 ASN A C 1
ATOM 1517 O O . ASN A 1 197 ? -14.891 -7 -3.531 1 88.12 197 ASN A O 1
ATOM 1521 N N . THR A 1 198 ? -13.227 -6.754 -2.016 1 87.06 198 THR A N 1
ATOM 1522 C CA . THR A 1 198 ? -13.18 -5.301 -2.168 1 87.06 198 THR A CA 1
ATOM 1523 C C . THR A 1 198 ? -12.867 -4.918 -3.611 1 87.06 198 THR A C 1
ATOM 1525 O O . THR A 1 198 ? -11.977 -5.5 -4.234 1 87.06 198 THR A O 1
ATOM 1528 N N . GLY A 1 199 ? -13.711 -3.928 -4.168 1 82.38 199 GLY A N 1
ATOM 1529 C CA . GLY A 1 199 ? -13.484 -3.449 -5.52 1 82.38 199 GLY A CA 1
ATOM 1530 C C . GLY A 1 199 ? -14.367 -4.125 -6.551 1 82.38 199 GLY A C 1
ATOM 1531 O O . GLY A 1 199 ? -14.383 -3.734 -7.719 1 82.38 199 GLY A O 1
ATOM 1532 N N . ILE A 1 200 ? -15.016 -5.203 -6.121 1 81.19 200 ILE A N 1
ATOM 1533 C CA . ILE A 1 200 ? -15.977 -5.871 -6.988 1 81.19 200 ILE A CA 1
ATOM 1534 C C . ILE A 1 200 ? -17.391 -5.52 -6.551 1 81.19 200 ILE A C 1
ATOM 1536 O O . ILE A 1 200 ? -17.922 -6.109 -5.605 1 81.19 200 ILE A O 1
ATOM 1540 N N . PRO A 1 201 ? -17.984 -4.629 -7.254 1 78.06 201 PRO A N 1
ATOM 1541 C CA . PRO A 1 201 ? -19.234 -4.027 -6.789 1 78.06 201 PRO A CA 1
ATOM 1542 C C . PRO A 1 201 ? -20.281 -5.07 -6.414 1 78.06 201 PRO A C 1
ATOM 1544 O O . PRO A 1 201 ? -20.938 -4.953 -5.367 1 78.06 201 PRO A O 1
ATOM 1547 N N . GLU A 1 202 ? -20.5 -6.188 -7.094 1 83 202 GLU A N 1
ATOM 1548 C CA . GLU A 1 202 ? -21.594 -7.117 -6.844 1 83 202 GLU A CA 1
ATOM 1549 C C . GLU A 1 202 ? -21.25 -8.086 -5.719 1 83 202 GLU A C 1
ATOM 1551 O O . GLU A 1 202 ? -22.125 -8.742 -5.16 1 83 202 GLU A O 1
ATOM 1556 N N . LYS A 1 203 ? -20.016 -8.094 -5.27 1 87.12 203 LYS A N 1
ATOM 1557 C CA . LYS A 1 203 ? -19.594 -9.125 -4.328 1 87.12 203 LYS A CA 1
ATOM 1558 C C . LYS A 1 203 ? -18.953 -8.508 -3.09 1 87.12 203 LYS A C 1
ATOM 1560 O O . LYS A 1 203 ? -18.75 -9.188 -2.08 1 87.12 203 LYS A O 1
ATOM 1565 N N . ALA A 1 204 ? -18.734 -7.215 -3.164 1 91.62 204 ALA A N 1
ATOM 1566 C CA . ALA A 1 204 ? -18.031 -6.555 -2.059 1 91.62 204 ALA A CA 1
ATOM 1567 C C . ALA A 1 204 ? -18.891 -6.574 -0.791 1 91.62 204 ALA A C 1
ATOM 1569 O O . ALA A 1 204 ? -20.094 -6.355 -0.844 1 91.62 204 ALA A O 1
ATOM 1570 N N . TYR A 1 205 ? -18.25 -6.93 0.353 1 95.25 205 TYR A N 1
ATOM 1571 C CA . TYR A 1 205 ? -18.891 -6.961 1.663 1 95.25 205 TYR A CA 1
ATOM 1572 C C . TYR A 1 205 ? -18 -6.332 2.723 1 95.25 205 TYR A C 1
ATOM 1574 O O . TYR A 1 205 ? -16.781 -6.539 2.725 1 95.25 205 TYR A O 1
ATOM 1582 N N . TYR A 1 206 ? -18.609 -5.566 3.574 1 96.5 206 TYR A N 1
ATOM 1583 C CA . TYR A 1 206 ? -17.891 -4.945 4.688 1 96.5 206 TYR A CA 1
ATOM 1584 C C . TYR A 1 206 ? -18.75 -4.98 5.957 1 96.5 206 TYR A C 1
ATOM 1586 O O . TYR A 1 206 ? -19.953 -4.777 5.906 1 96.5 206 TYR A O 1
ATOM 1594 N N . THR A 1 207 ? -18.016 -5.266 7.031 1 97.31 207 THR A N 1
ATOM 1595 C CA . THR A 1 207 ? -18.688 -5.113 8.32 1 97.31 207 THR A CA 1
ATOM 1596 C C . THR A 1 207 ? -17.672 -4.828 9.422 1 97.31 207 THR A C 1
ATOM 1598 O O . THR A 1 207 ? -16.5 -5.227 9.328 1 97.31 207 THR A O 1
ATOM 1601 N N . HIS A 1 208 ? -18.078 -4.082 10.383 1 95.31 208 HIS A N 1
ATOM 1602 C CA . HIS A 1 208 ? -17.266 -3.857 11.578 1 95.31 208 HIS A CA 1
ATOM 1603 C C . HIS A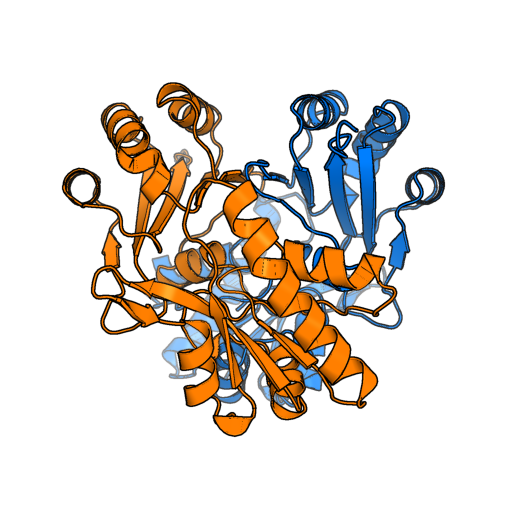 1 208 ? -17.953 -4.438 12.82 1 95.31 208 HIS A C 1
ATOM 1605 O O . HIS A 1 208 ? -17.5 -4.219 13.945 1 95.31 208 HIS A O 1
ATOM 1611 N N . ARG A 1 209 ? -19.062 -5.113 12.578 1 94.81 209 ARG A N 1
ATOM 1612 C CA . ARG A 1 209 ? -19.797 -5.754 13.664 1 94.81 209 ARG A CA 1
ATOM 1613 C C . ARG A 1 209 ? -19.25 -7.148 13.945 1 94.81 209 ARG A C 1
ATOM 1615 O O . ARG A 1 209 ? -19.297 -8.023 13.086 1 94.81 209 ARG A O 1
ATOM 1622 N N . ILE A 1 210 ? -18.891 -7.336 15.18 1 94.06 210 ILE A N 1
ATOM 1623 C CA . ILE A 1 210 ? -18.219 -8.57 15.578 1 94.06 210 ILE A CA 1
ATOM 1624 C C . ILE A 1 210 ? -19.141 -9.758 15.32 1 94.06 210 ILE A C 1
ATOM 1626 O O . ILE A 1 210 ? -18.703 -10.797 14.812 1 94.06 210 ILE A O 1
ATOM 1630 N N . ASN A 1 211 ? -20.391 -9.633 15.609 1 95 211 ASN A N 1
ATOM 1631 C CA . ASN A 1 211 ? -21.328 -10.727 15.438 1 95 211 ASN A CA 1
ATOM 1632 C C . ASN A 1 211 ? -21.469 -11.133 13.969 1 95 211 ASN A C 1
ATOM 1634 O O . ASN A 1 211 ? -21.625 -12.312 13.656 1 95 211 ASN A O 1
ATOM 1638 N N . ASP A 1 212 ? -21.422 -10.148 13.094 1 96.88 212 ASP A N 1
ATOM 1639 C CA . ASP A 1 212 ? -21.469 -10.43 11.664 1 96.88 212 ASP A CA 1
ATOM 1640 C C . ASP A 1 212 ? -20.234 -11.211 11.219 1 96.88 212 ASP A C 1
ATOM 1642 O O . ASP A 1 212 ? -20.344 -12.141 10.414 1 96.88 212 ASP A O 1
ATOM 1646 N N . ILE A 1 213 ? -19.141 -10.852 11.781 1 96.25 213 ILE A N 1
ATOM 1647 C CA . ILE A 1 213 ? -17.891 -11.516 11.43 1 96.25 213 ILE A CA 1
ATOM 1648 C C . ILE A 1 213 ? -17.922 -12.961 11.914 1 96.25 213 ILE A C 1
ATOM 1650 O O . ILE A 1 213 ? -17.562 -13.883 11.172 1 96.25 213 ILE A O 1
ATOM 1654 N N . LEU A 1 214 ? -18.406 -13.141 13.133 1 95.62 214 LEU A N 1
ATOM 1655 C CA . LEU A 1 214 ? -18.422 -14.461 13.75 1 95.62 214 LEU A CA 1
ATOM 1656 C C . LEU A 1 214 ? -19.328 -15.414 12.984 1 95.62 214 LEU A C 1
ATOM 1658 O O . LEU A 1 214 ? -19.094 -16.625 12.938 1 95.62 214 LEU A O 1
ATOM 1662 N N . SER A 1 215 ? -20.281 -14.922 12.328 1 95.94 215 SER A N 1
ATOM 1663 C CA . SER A 1 215 ? -21.266 -15.75 11.641 1 95.94 215 SER A CA 1
ATOM 1664 C C . SER A 1 215 ? -20.891 -15.969 10.18 1 95.94 215 SER A C 1
ATOM 1666 O O . SER A 1 215 ? -21.5 -16.781 9.492 1 95.94 215 SER A O 1
ATOM 1668 N N . ARG A 1 216 ? -19.891 -15.297 9.773 1 94.19 216 ARG A N 1
ATOM 1669 C CA . ARG A 1 216 ? -19.547 -15.297 8.359 1 94.19 216 ARG A CA 1
ATOM 1670 C C . ARG A 1 216 ? -18.562 -16.422 8.039 1 94.19 216 ARG A C 1
ATOM 1672 O O . ARG A 1 216 ? -17.672 -16.734 8.844 1 94.19 216 ARG A O 1
ATOM 1679 N N . ARG A 1 217 ? -18.781 -17.062 6.887 1 94.56 217 ARG A N 1
ATOM 1680 C CA . ARG A 1 217 ? -17.703 -17.859 6.309 1 94.56 217 ARG A CA 1
ATOM 1681 C C . ARG A 1 217 ? -16.766 -16.984 5.473 1 94.56 217 ARG A C 1
ATOM 1683 O O . ARG A 1 217 ? -17.219 -16.266 4.586 1 94.56 217 ARG A O 1
ATOM 1690 N N . PHE A 1 218 ? -15.516 -17.078 5.773 1 93.44 218 PHE A N 1
ATOM 1691 C CA . PHE A 1 218 ? -14.547 -16.203 5.113 1 93.44 218 PHE A CA 1
ATOM 1692 C C . PHE A 1 218 ? -14.195 -16.75 3.73 1 93.44 218 PHE A C 1
ATOM 1694 O O . PHE A 1 218 ? -13.656 -17.844 3.609 1 93.44 218 PHE A O 1
ATOM 1701 N N . PRO A 1 219 ? -14.445 -16 2.689 1 87.69 219 PRO A N 1
ATOM 1702 C CA . PRO A 1 219 ? -13.961 -16.422 1.372 1 87.69 219 PRO A CA 1
ATOM 1703 C C . PRO A 1 219 ? -12.469 -16.156 1.186 1 87.69 219 PRO A C 1
ATOM 1705 O O . PRO A 1 219 ? -11.836 -15.523 2.033 1 87.69 219 PRO A O 1
ATOM 1708 N N . TYR A 1 220 ? -11.906 -16.609 0.114 1 78.38 220 TYR A N 1
ATOM 1709 C CA . TYR A 1 220 ? -10.484 -16.5 -0.172 1 78.38 220 TYR A CA 1
ATOM 1710 C C . TYR A 1 220 ? -10.047 -15.039 -0.187 1 78.38 220 TYR A C 1
ATOM 1712 O O . TYR A 1 220 ? -9.055 -14.672 0.441 1 78.38 220 TYR A O 1
ATOM 1720 N N . PHE A 1 221 ? -10.82 -14.258 -0.858 1 82.06 221 PHE A N 1
ATOM 1721 C CA . PHE A 1 221 ? -10.484 -12.844 -0.955 1 82.06 221 PHE A CA 1
ATOM 1722 C C . PHE A 1 221 ? -11.109 -12.055 0.19 1 82.06 221 PHE A C 1
ATOM 1724 O O . PHE A 1 221 ? -12.078 -11.32 -0.014 1 82.06 221 PHE A O 1
ATOM 1731 N N . SER A 1 222 ? -10.609 -12.297 1.346 1 89.81 222 SER A N 1
ATOM 1732 C CA . SER A 1 222 ? -11.039 -11.609 2.561 1 89.81 222 SER A CA 1
ATOM 1733 C C . SER A 1 222 ? -9.844 -11.094 3.355 1 89.81 222 SER A C 1
ATOM 1735 O O . SER A 1 222 ? -8.719 -11.578 3.191 1 89.81 222 SER A O 1
ATOM 1737 N N . LEU A 1 223 ? -10.102 -10.062 4.086 1 91.75 223 LEU A N 1
ATOM 1738 C CA . LEU A 1 223 ? -9.07 -9.484 4.938 1 91.75 223 LEU A CA 1
ATOM 1739 C C . LEU A 1 223 ? -9.68 -8.836 6.172 1 91.75 223 LEU A C 1
ATOM 1741 O O . LEU A 1 223 ? -10.875 -8.547 6.199 1 91.75 223 LEU A O 1
ATOM 1745 N N . LEU A 1 224 ? -8.906 -8.742 7.207 1 95.44 224 LEU A N 1
ATOM 1746 C CA . LEU A 1 224 ? -9.336 -8.156 8.477 1 95.44 224 LEU A CA 1
ATOM 1747 C C . LEU A 1 224 ? -8.336 -7.117 8.961 1 95.44 224 LEU A C 1
ATOM 1749 O O . LEU A 1 224 ? -7.125 -7.355 8.945 1 95.44 224 LEU A O 1
ATOM 1753 N N . ILE A 1 225 ? -8.773 -5.961 9.211 1 95 225 ILE A N 1
ATOM 1754 C CA . ILE A 1 225 ? -7.977 -4.914 9.844 1 95 225 ILE A CA 1
ATOM 1755 C C . ILE A 1 225 ? -8.438 -4.715 11.289 1 95 225 ILE A C 1
ATOM 1757 O O . ILE A 1 225 ? -9.617 -4.477 11.539 1 95 225 ILE A O 1
ATOM 1761 N N . ILE A 1 226 ? -7.531 -4.801 12.195 1 95.38 226 ILE A N 1
ATOM 1762 C CA . ILE A 1 226 ? -7.82 -4.648 13.617 1 95.38 226 ILE A CA 1
ATOM 1763 C C . ILE A 1 226 ? -7.09 -3.422 14.164 1 95.38 226 ILE A C 1
ATOM 1765 O O . ILE A 1 226 ? -5.871 -3.299 14.008 1 95.38 226 ILE A O 1
ATOM 1769 N N . ARG A 1 227 ? -7.852 -2.523 14.766 1 92.56 227 ARG A N 1
ATOM 1770 C CA . ARG A 1 227 ? -7.277 -1.301 15.32 1 92.56 227 ARG A CA 1
ATOM 1771 C C . ARG A 1 227 ? -7.641 -1.135 16.781 1 92.56 227 ARG A C 1
ATOM 1773 O O . ARG A 1 227 ? -8.75 -1.488 17.203 1 92.56 227 ARG A O 1
ATOM 1780 N N . THR A 1 228 ? -6.699 -0.634 17.547 1 84.5 228 THR A N 1
ATOM 1781 C CA . THR A 1 228 ? -6.977 -0.296 18.938 1 84.5 228 THR A CA 1
ATOM 1782 C C . THR A 1 228 ? -7.336 1.182 19.078 1 84.5 228 THR A C 1
ATOM 1784 O O . THR A 1 228 ? -6.625 2.049 18.562 1 84.5 228 THR A O 1
ATOM 1787 N N . GLU A 1 229 ? -8.562 1.422 19.422 1 73.12 229 GLU A N 1
ATOM 1788 C CA . GLU A 1 229 ? -9.008 2.801 19.609 1 73.12 229 GLU A CA 1
ATOM 1789 C C . GLU A 1 229 ? -8.297 3.449 20.797 1 73.12 229 GLU A C 1
ATOM 1791 O O . GLU A 1 229 ? -8.195 2.848 21.875 1 73.12 229 GLU A O 1
ATOM 1796 N N . ARG A 1 230 ? -7.332 4.309 20.438 1 59.41 230 ARG A N 1
ATOM 1797 C CA . ARG A 1 230 ? -6.699 5.012 21.547 1 59.41 230 ARG A CA 1
ATOM 1798 C C . ARG A 1 230 ? -7.684 5.949 22.234 1 59.41 230 ARG A C 1
ATOM 1800 O O . ARG A 1 230 ? -8.484 6.609 21.578 1 59.41 230 ARG A O 1
ATOM 1807 N N . THR A 1 231 ? -8.266 5.609 23.234 1 46.91 231 THR A N 1
ATOM 1808 C CA . THR A 1 231 ? -9.102 6.492 24.047 1 46.91 231 THR A CA 1
ATOM 1809 C C . THR A 1 231 ? -8.547 7.91 24.047 1 46.91 231 THR A C 1
ATOM 1811 O O . THR A 1 231 ? -7.371 8.125 24.359 1 46.91 231 THR A O 1
ATOM 1814 N N . GLN A 1 232 ? -8.875 8.789 23.078 1 38.84 232 GLN A N 1
ATOM 1815 C CA . GLN A 1 232 ? -8.648 10.211 23.328 1 38.84 232 GLN A CA 1
ATOM 1816 C C . GLN A 1 232 ? -8.836 10.547 24.812 1 38.84 232 GLN A C 1
ATOM 1818 O O . GLN A 1 232 ? -9.898 10.289 25.375 1 38.84 232 GLN A O 1
ATOM 1823 N N . LYS A 1 233 ? -7.969 10.391 25.641 1 35.5 233 LYS A N 1
ATOM 1824 C CA . LYS A 1 233 ? -8.141 11.055 26.938 1 35.5 233 LYS A CA 1
ATOM 1825 C C . LYS A 1 233 ? -8.719 12.453 26.766 1 35.5 233 LYS A C 1
ATOM 1827 O O . LYS A 1 233 ? -8.188 13.258 25.984 1 35.5 233 LYS A O 1
ATOM 1832 N N . ALA A 1 234 ? -10.07 12.734 27.281 1 30.91 234 ALA A N 1
ATOM 1833 C CA . ALA A 1 234 ? -10.578 14.039 27.672 1 30.91 234 ALA A CA 1
ATOM 1834 C C . ALA A 1 234 ? -9.508 14.844 28.406 1 30.91 234 ALA A C 1
ATOM 1836 O O . ALA A 1 234 ? -8.758 14.289 29.219 1 30.91 234 ALA A O 1
ATOM 1837 N N . MET B 1 1 ? -6.324 12.031 -0.775 1 61.75 1 MET B N 1
ATOM 1838 C CA . MET B 1 1 ? -5.805 11.25 -1.893 1 61.75 1 MET B CA 1
ATOM 1839 C C . MET B 1 1 ? -4.293 11.07 -1.776 1 61.75 1 MET B C 1
ATOM 1841 O O . MET B 1 1 ? -3.568 12.031 -1.519 1 61.75 1 MET B O 1
ATOM 1845 N N . SER B 1 2 ? -3.82 9.891 -1.84 1 62.84 2 SER B N 1
ATOM 1846 C CA . SER B 1 2 ? -2.395 9.586 -1.806 1 62.84 2 SER B CA 1
ATOM 1847 C C . SER B 1 2 ? -1.775 9.68 -3.195 1 62.84 2 SER B C 1
ATOM 1849 O O . SER B 1 2 ? -2.234 9.016 -4.129 1 62.84 2 SER B O 1
ATOM 1851 N N . LEU B 1 3 ? -0.817 10.633 -3.363 1 59.72 3 LEU B N 1
ATOM 1852 C CA . LEU B 1 3 ? -0.223 10.789 -4.684 1 59.72 3 LEU B CA 1
ATOM 1853 C C . LEU B 1 3 ? 1.089 10.023 -4.789 1 59.72 3 LEU B C 1
ATOM 1855 O O . LEU B 1 3 ? 1.76 10.062 -5.824 1 59.72 3 LEU B O 1
ATOM 1859 N N . GLY B 1 4 ? 1.323 9.242 -3.812 1 59.06 4 GLY B N 1
ATOM 1860 C CA . GLY B 1 4 ? 2.537 8.445 -3.873 1 59.06 4 GLY B CA 1
ATOM 1861 C C . GLY B 1 4 ? 3.783 9.227 -3.496 1 59.06 4 GLY B C 1
ATOM 1862 O O . GLY B 1 4 ? 3.695 10.375 -3.061 1 59.06 4 GLY B O 1
ATOM 1863 N N . PRO B 1 5 ? 4.977 8.594 -3.637 1 63.44 5 PRO B N 1
ATOM 1864 C CA . PRO B 1 5 ? 6.234 9.164 -3.145 1 63.44 5 PRO B CA 1
ATOM 1865 C C . PRO B 1 5 ? 6.832 10.195 -4.102 1 63.44 5 PRO B C 1
ATOM 1867 O O . PRO B 1 5 ? 7.754 10.922 -3.732 1 63.44 5 PRO B O 1
ATOM 1870 N N . GLY B 1 6 ? 6.258 10.258 -5.375 1 72.31 6 GLY B N 1
ATOM 1871 C CA . GLY B 1 6 ? 6.867 11.281 -6.219 1 72.31 6 GLY B CA 1
ATOM 1872 C C . GLY B 1 6 ? 6.719 10.992 -7.699 1 72.31 6 GLY B C 1
ATOM 1873 O O . GLY B 1 6 ? 6.672 11.914 -8.516 1 72.31 6 GLY B O 1
ATOM 1874 N N . ASP B 1 7 ? 6.672 9.75 -8.117 1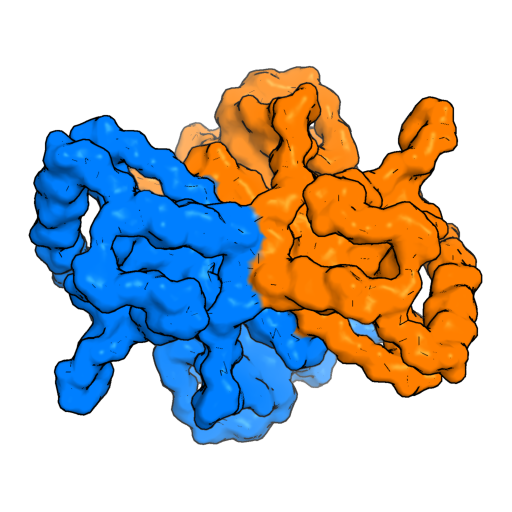 81.5 7 ASP B N 1
ATOM 1875 C CA . ASP B 1 7 ? 6.473 9.375 -9.516 1 81.5 7 ASP B CA 1
ATOM 1876 C C . ASP B 1 7 ? 5.047 9.695 -9.969 1 81.5 7 ASP B C 1
ATOM 1878 O O . ASP B 1 7 ? 4.09 9.062 -9.516 1 81.5 7 ASP B O 1
ATOM 1882 N N . PRO B 1 8 ? 4.926 10.641 -10.812 1 85.69 8 PRO B N 1
ATOM 1883 C CA . PRO B 1 8 ? 3.584 11.055 -11.227 1 85.69 8 PRO B CA 1
ATOM 1884 C C . PRO B 1 8 ? 2.807 9.93 -11.906 1 85.69 8 PRO B C 1
ATOM 1886 O O . PRO B 1 8 ? 1.574 9.945 -11.922 1 85.69 8 PRO B O 1
ATOM 1889 N N . GLU B 1 9 ? 3.527 9.008 -12.406 1 88.81 9 GLU B N 1
ATOM 1890 C CA . GLU B 1 9 ? 2.846 7.934 -13.125 1 88.81 9 GLU B CA 1
ATOM 1891 C C . GLU B 1 9 ? 2.262 6.906 -12.156 1 88.81 9 GLU B C 1
ATOM 1893 O O . GLU B 1 9 ? 1.512 6.016 -12.562 1 88.81 9 GLU B O 1
ATOM 1898 N N . LEU B 1 10 ? 2.508 7.043 -10.922 1 88.12 10 LEU B N 1
ATOM 1899 C CA . LEU B 1 10 ? 1.991 6.074 -9.961 1 88.12 10 LEU B CA 1
ATOM 1900 C C . LEU B 1 10 ? 0.645 6.527 -9.406 1 88.12 10 LEU B C 1
ATOM 1902 O O . LEU B 1 10 ? 0.071 5.859 -8.539 1 88.12 10 LEU B O 1
ATOM 1906 N N . ILE B 1 11 ? 0.126 7.598 -9.914 1 87 11 ILE B N 1
ATOM 1907 C CA . ILE B 1 11 ? -1.23 7.996 -9.555 1 87 11 ILE B CA 1
ATOM 1908 C C . ILE B 1 11 ? -2.23 6.996 -10.133 1 87 11 ILE B C 1
ATOM 1910 O O . ILE B 1 11 ? -2.047 6.492 -11.242 1 87 11 ILE B O 1
ATOM 1914 N N . THR B 1 12 ? -3.24 6.668 -9.422 1 87.88 12 THR B N 1
ATOM 1915 C CA . THR B 1 12 ? -4.277 5.773 -9.922 1 87.88 12 THR B CA 1
ATOM 1916 C C . THR B 1 12 ? -5.199 6.5 -10.898 1 87.88 12 THR B C 1
ATOM 1918 O O . THR B 1 12 ? -5.32 7.727 -10.852 1 87.88 12 THR B O 1
ATOM 1921 N N . LEU B 1 13 ? -5.84 5.773 -11.703 1 89.06 13 LEU B N 1
ATOM 1922 C CA . LEU B 1 13 ? -6.832 6.355 -12.609 1 89.06 13 LEU B CA 1
ATOM 1923 C C . LEU B 1 13 ? -7.945 7.039 -11.82 1 89.06 13 LEU B C 1
ATOM 1925 O O . LEU B 1 13 ? -8.391 8.125 -12.188 1 89.06 13 LEU B O 1
ATOM 1929 N N . LYS B 1 14 ? -8.352 6.387 -10.805 1 89.5 14 LYS B N 1
ATOM 1930 C CA . LYS B 1 14 ? -9.398 6.957 -9.953 1 89.5 14 LYS B CA 1
ATOM 1931 C C . LYS B 1 14 ? -8.961 8.305 -9.383 1 89.5 14 LYS B C 1
ATOM 1933 O O . LYS B 1 14 ? -9.727 9.273 -9.414 1 89.5 14 LYS B O 1
ATOM 1938 N N . GLY B 1 15 ? -7.754 8.266 -8.883 1 89.12 15 GLY B N 1
ATOM 1939 C CA . GLY B 1 15 ? -7.211 9.516 -8.367 1 89.12 15 GLY B CA 1
ATOM 1940 C C . GLY B 1 15 ? -7.102 10.602 -9.422 1 89.12 15 GLY B C 1
ATOM 1941 O O . GLY B 1 15 ? -7.492 11.742 -9.18 1 89.12 15 GLY B O 1
ATOM 1942 N N . LEU B 1 16 ? -6.598 10.266 -10.547 1 89.88 16 LEU B N 1
ATOM 1943 C CA . LEU B 1 16 ? -6.43 11.219 -11.633 1 89.88 16 LEU B CA 1
ATOM 1944 C C . LEU B 1 16 ? -7.777 11.781 -12.078 1 89.88 16 LEU B C 1
ATOM 1946 O O . LEU B 1 16 ? -7.918 12.992 -12.258 1 89.88 16 LEU B O 1
ATOM 1950 N N . ASN B 1 17 ? -8.711 10.945 -12.234 1 92 17 ASN B N 1
ATOM 1951 C CA . ASN B 1 17 ? -10.047 11.359 -12.656 1 92 17 ASN B CA 1
ATOM 1952 C C . ASN B 1 17 ? -10.672 12.328 -11.656 1 92 17 ASN B C 1
ATOM 1954 O O . ASN B 1 17 ? -11.297 13.32 -12.055 1 92 17 ASN B O 1
ATOM 1958 N N . ARG B 1 18 ? -10.547 12.031 -10.438 1 92.19 18 ARG B N 1
ATOM 1959 C CA . ARG B 1 18 ? -11.086 12.906 -9.398 1 92.19 18 ARG B CA 1
ATOM 1960 C C . ARG B 1 18 ? -10.383 14.258 -9.398 1 92.19 18 ARG B C 1
ATOM 1962 O O . ARG B 1 18 ? -11.023 15.297 -9.227 1 92.19 18 ARG B O 1
ATOM 1969 N N . LEU B 1 19 ? -9.117 14.219 -9.578 1 91.25 19 LEU B N 1
ATOM 1970 C CA . LEU B 1 19 ? -8.344 15.453 -9.602 1 91.25 19 LEU B CA 1
ATOM 1971 C C . LEU B 1 19 ? -8.766 16.328 -10.781 1 91.25 19 LEU B C 1
ATOM 1973 O O . LEU B 1 19 ? -8.891 17.547 -10.641 1 91.25 19 LEU B O 1
ATOM 1977 N N . ARG B 1 20 ? -8.977 15.758 -11.867 1 91.75 20 ARG B N 1
ATOM 1978 C CA . ARG B 1 20 ? -9.359 16.484 -13.078 1 91.75 20 ARG B CA 1
ATOM 1979 C C . ARG B 1 20 ? -10.727 17.125 -12.914 1 91.75 20 ARG B C 1
ATOM 1981 O O . ARG B 1 20 ? -11.008 18.156 -13.531 1 91.75 20 ARG B O 1
ATOM 1988 N N . ARG B 1 21 ? -11.539 16.609 -12.07 1 93.5 21 ARG B N 1
ATOM 1989 C CA . ARG B 1 21 ? -12.891 17.125 -11.867 1 93.5 21 ARG B CA 1
ATOM 1990 C C . ARG B 1 21 ? -12.938 18.094 -10.695 1 93.5 21 ARG B C 1
ATOM 1992 O O . ARG B 1 21 ? -13.969 18.719 -10.445 1 93.5 21 ARG B O 1
ATOM 1999 N N . ALA B 1 22 ? -11.906 18.219 -9.984 1 95.38 22 ALA B N 1
ATOM 2000 C CA . ALA B 1 22 ? -11.891 19.031 -8.766 1 95.38 22 ALA B CA 1
ATOM 2001 C C . ALA B 1 22 ? -11.859 20.516 -9.109 1 95.38 22 ALA B C 1
ATOM 2003 O O . ALA B 1 22 ? -11.172 20.938 -10.039 1 95.38 22 ALA B O 1
ATOM 2004 N N . ASP B 1 23 ? -12.586 21.312 -8.312 1 96.38 23 ASP B N 1
ATOM 2005 C CA . ASP B 1 23 ? -12.562 22.766 -8.414 1 96.38 23 ASP B CA 1
ATOM 2006 C C . ASP B 1 23 ? -11.438 23.359 -7.578 1 96.38 23 ASP B C 1
ATOM 2008 O O . ASP B 1 23 ? -10.852 24.375 -7.949 1 96.38 23 ASP B O 1
ATOM 2012 N N . ARG B 1 24 ? -11.219 22.734 -6.438 1 96.25 24 ARG B N 1
ATOM 2013 C CA . ARG B 1 24 ? -10.195 23.172 -5.492 1 96.25 24 ARG B CA 1
ATOM 2014 C C . ARG B 1 24 ? -9.391 21.969 -4.977 1 96.25 24 ARG B C 1
ATOM 2016 O O . ARG B 1 24 ? -9.969 20.969 -4.562 1 96.25 24 ARG B O 1
ATOM 2023 N N . ILE B 1 25 ? -8.109 22.141 -5.07 1 94.62 25 ILE B N 1
ATOM 2024 C CA . ILE B 1 25 ? -7.223 21.078 -4.594 1 94.62 25 ILE B CA 1
ATOM 2025 C C . ILE B 1 25 ? -6.285 21.641 -3.527 1 94.62 25 ILE B C 1
ATOM 2027 O O . ILE B 1 25 ? -5.488 22.547 -3.803 1 94.62 25 ILE B O 1
ATOM 2031 N N . PHE B 1 26 ? -6.418 21.109 -2.363 1 91.12 26 PHE B N 1
ATOM 2032 C CA . PHE B 1 26 ? -5.562 21.516 -1.256 1 91.12 26 PHE B CA 1
ATOM 2033 C C . PHE B 1 26 ? -4.375 20.578 -1.111 1 91.12 26 PHE B C 1
ATOM 2035 O O . PHE B 1 26 ? -4.551 19.359 -0.941 1 91.12 26 PHE B O 1
ATOM 2042 N N . CYS B 1 27 ? -3.193 21.172 -1.132 1 88.5 27 CYS B N 1
ATOM 2043 C CA . CYS B 1 27 ? -1.959 20.391 -1.081 1 88.5 27 CYS B CA 1
ATOM 2044 C C . CYS B 1 27 ? -1.121 20.781 0.131 1 88.5 27 CYS B C 1
ATOM 2046 O O . CYS B 1 27 ? -0.914 21.969 0.394 1 88.5 27 CYS B O 1
ATOM 2048 N N . PRO B 1 28 ? -0.651 19.688 0.748 1 83.19 28 PRO B N 1
ATOM 2049 C CA . PRO B 1 28 ? 0.3 20.016 1.813 1 83.19 28 PRO B CA 1
ATOM 2050 C C . PRO B 1 28 ? 1.633 20.531 1.277 1 83.19 28 PRO B C 1
ATOM 2052 O O . PRO B 1 28 ? 2.102 20.062 0.232 1 83.19 28 PRO B O 1
ATOM 2055 N N . ALA B 1 29 ? 2.154 21.484 2.021 1 80.88 29 ALA B N 1
ATOM 2056 C CA . ALA B 1 29 ? 3.447 22.062 1.654 1 80.88 29 ALA B CA 1
ATOM 2057 C C . ALA B 1 29 ? 4.34 22.234 2.881 1 80.88 29 ALA B C 1
ATOM 2059 O O . ALA B 1 29 ? 3.846 22.391 3.998 1 80.88 29 ALA B O 1
ATOM 2060 N N . THR B 1 30 ? 5.586 21.969 2.633 1 72.44 30 THR B N 1
ATOM 2061 C CA . THR B 1 30 ? 6.574 22.125 3.697 1 72.44 30 THR B CA 1
ATOM 2062 C C . THR B 1 30 ? 7.496 23.312 3.412 1 72.44 30 THR B C 1
ATOM 2064 O O . THR B 1 30 ? 7.801 23.594 2.254 1 72.44 30 THR B O 1
ATOM 2067 N N . LEU B 1 31 ? 7.738 23.938 4.535 1 70.31 31 LEU B N 1
ATOM 2068 C CA . LEU B 1 31 ? 8.719 25.016 4.434 1 70.31 31 LEU B CA 1
ATOM 2069 C C . LEU B 1 31 ? 10.141 24.453 4.414 1 70.31 31 LEU B C 1
ATOM 2071 O O . LEU B 1 31 ? 10.562 23.781 5.359 1 70.31 31 LEU B O 1
ATOM 2075 N N . ALA B 1 32 ? 10.805 24.625 3.32 1 66 32 ALA B N 1
ATOM 2076 C CA . ALA B 1 32 ? 12.195 24.172 3.201 1 66 32 ALA B CA 1
ATOM 2077 C C . ALA B 1 32 ? 13.125 25.078 4.016 1 66 32 ALA B C 1
ATOM 2079 O O . ALA B 1 32 ? 12.719 26.125 4.5 1 66 32 ALA B O 1
ATOM 2080 N N . SER B 1 33 ? 14.273 24.469 4.262 1 65.06 33 SER B N 1
ATOM 2081 C CA . SER B 1 33 ? 15.258 25.156 5.082 1 65.06 33 SER B CA 1
ATOM 2082 C C . SER B 1 33 ? 15.594 26.531 4.5 1 65.06 33 SER B C 1
ATOM 2084 O O . SER B 1 33 ? 15.938 27.453 5.238 1 65.06 33 SER B O 1
ATOM 2086 N N . ASP B 1 34 ? 15.445 26.594 3.258 1 69.44 34 ASP B N 1
ATOM 2087 C CA . ASP B 1 34 ? 15.797 27.844 2.6 1 69.44 34 ASP B CA 1
ATOM 2088 C C . ASP B 1 34 ? 14.609 28.797 2.564 1 69.44 34 ASP B C 1
ATOM 2090 O O . ASP B 1 34 ? 14.68 29.875 1.954 1 69.44 34 ASP B O 1
ATOM 2094 N N . GLY B 1 35 ? 13.539 28.391 3.203 1 70.94 35 GLY B N 1
ATOM 2095 C CA . GLY B 1 35 ? 12.359 29.234 3.291 1 70.94 35 GLY B CA 1
ATOM 2096 C C . GLY B 1 35 ? 11.383 29 2.154 1 70.94 35 GLY B C 1
ATOM 2097 O O . GLY B 1 35 ? 10.305 29.609 2.129 1 70.94 35 GLY B O 1
ATOM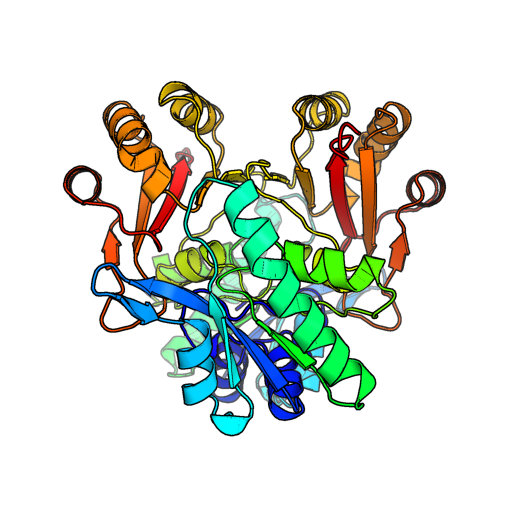 2098 N N . THR B 1 36 ? 11.781 28.156 1.283 1 73.94 36 THR B N 1
ATOM 2099 C CA . THR B 1 36 ? 10.891 27.906 0.153 1 73.94 36 THR B CA 1
ATOM 2100 C C . THR B 1 36 ? 9.828 26.875 0.515 1 73.94 36 THR B C 1
ATOM 2102 O O . THR B 1 36 ? 10.078 25.969 1.314 1 73.94 36 THR B O 1
ATOM 2105 N N . ILE B 1 37 ? 8.609 27.234 -0.033 1 75.44 37 ILE B N 1
ATOM 2106 C CA . ILE B 1 37 ? 7.504 26.297 0.152 1 75.44 37 ILE B CA 1
ATOM 2107 C C . ILE B 1 37 ? 7.566 25.219 -0.92 1 75.44 37 ILE B C 1
ATOM 2109 O O . ILE B 1 37 ? 7.621 25.516 -2.115 1 75.44 37 ILE B O 1
ATOM 2113 N N . VAL B 1 38 ? 7.746 24.016 -0.464 1 76.19 38 VAL B N 1
ATOM 2114 C CA . VAL B 1 38 ? 7.836 22.906 -1.409 1 76.19 38 VAL B CA 1
ATOM 2115 C C . VAL B 1 38 ? 6.691 21.922 -1.168 1 76.19 38 VAL B C 1
ATOM 2117 O O . VAL B 1 38 ? 6.328 21.656 -0.021 1 76.19 38 VAL B O 1
ATOM 2120 N N . SER B 1 39 ? 6.062 21.547 -2.281 1 79.44 39 SER B N 1
ATOM 2121 C CA . SER B 1 39 ? 5.02 20.531 -2.242 1 79.44 39 SER B CA 1
ATOM 2122 C C . SER B 1 39 ? 5.262 19.453 -3.295 1 79.44 39 SER B C 1
ATOM 2124 O O . SER B 1 39 ? 5.289 19.75 -4.492 1 79.44 39 SER B O 1
ATOM 2126 N N . ARG B 1 40 ? 5.438 18.312 -2.82 1 75.75 40 ARG B N 1
ATOM 2127 C CA . ARG B 1 40 ? 5.637 17.188 -3.742 1 75.75 40 ARG B CA 1
ATOM 2128 C C . ARG B 1 40 ? 4.363 16.891 -4.527 1 75.75 40 ARG B C 1
ATOM 2130 O O . ARG B 1 40 ? 4.422 16.578 -5.715 1 75.75 40 ARG B O 1
ATOM 2137 N N . THR B 1 41 ? 3.297 17.078 -3.859 1 80.06 41 THR B N 1
ATOM 2138 C CA . THR B 1 41 ? 2.025 16.797 -4.516 1 80.06 41 THR B CA 1
ATOM 2139 C C . THR B 1 41 ? 1.729 17.844 -5.59 1 80.06 41 THR B C 1
ATOM 2141 O O . THR B 1 41 ? 1.189 17.516 -6.648 1 80.06 41 THR B O 1
ATOM 2144 N N . GLN B 1 42 ? 2.178 19.062 -5.289 1 82.69 42 GLN B N 1
ATOM 2145 C CA . GLN B 1 42 ? 1.963 20.094 -6.297 1 82.69 42 GLN B CA 1
ATOM 2146 C C . GLN B 1 42 ? 2.703 19.766 -7.59 1 82.69 42 GLN B C 1
ATOM 2148 O O . GLN B 1 42 ? 2.172 19.969 -8.688 1 82.69 42 GLN B O 1
ATOM 2153 N N . LYS B 1 43 ? 3.852 19.266 -7.465 1 80 43 LYS B N 1
ATOM 2154 C CA . LYS B 1 43 ? 4.645 18.906 -8.633 1 80 43 LYS B CA 1
ATOM 2155 C C . LYS B 1 43 ? 3.955 17.812 -9.453 1 80 43 LYS B C 1
ATOM 2157 O O . LYS B 1 43 ? 3.92 17.891 -10.68 1 80 43 LYS B O 1
ATOM 2162 N N . ILE B 1 44 ? 3.408 16.859 -8.773 1 81.44 44 ILE B N 1
ATOM 2163 C CA . ILE B 1 44 ? 2.693 15.773 -9.422 1 81.44 44 ILE B CA 1
ATOM 2164 C C . ILE B 1 44 ? 1.471 16.312 -10.156 1 81.44 44 ILE B C 1
ATOM 2166 O O . ILE B 1 44 ? 1.191 15.922 -11.297 1 81.44 44 ILE B O 1
ATOM 2170 N N . LEU B 1 45 ? 0.808 17.266 -9.539 1 87.12 45 LEU B N 1
ATOM 2171 C CA . LEU B 1 45 ? -0.392 17.844 -10.125 1 87.12 45 LEU B CA 1
ATOM 2172 C C . LEU B 1 45 ? -0.051 18.625 -11.391 1 87.12 45 LEU B C 1
ATOM 2174 O O . LEU B 1 45 ? -0.767 18.547 -12.391 1 87.12 45 LEU B O 1
ATOM 2178 N N . ASN B 1 46 ? 1.024 19.328 -11.289 1 87.06 46 ASN B N 1
ATOM 2179 C CA . ASN B 1 46 ? 1.464 20.094 -12.453 1 87.06 46 ASN B CA 1
ATOM 2180 C C . ASN B 1 46 ? 1.784 19.172 -13.633 1 87.06 46 ASN B C 1
ATOM 2182 O O . ASN B 1 46 ? 1.379 19.438 -14.766 1 87.06 46 ASN B O 1
ATOM 2186 N N . GLU B 1 47 ? 2.42 18.141 -13.359 1 83.31 47 GLU B N 1
ATOM 2187 C CA . GLU B 1 47 ? 2.764 17.156 -14.391 1 83.31 47 GLU B CA 1
ATOM 2188 C C . GLU B 1 47 ? 1.514 16.5 -14.961 1 83.31 47 GLU B C 1
ATOM 2190 O O . GLU B 1 47 ? 1.488 16.109 -16.125 1 83.31 47 GLU B O 1
ATOM 2195 N N . ALA B 1 48 ? 0.542 16.453 -14.148 1 82.56 48 ALA B N 1
ATOM 2196 C CA . ALA B 1 48 ? -0.711 15.828 -14.578 1 82.56 48 ALA B CA 1
ATOM 2197 C C . ALA B 1 48 ? -1.577 16.828 -15.344 1 82.56 48 ALA B C 1
ATOM 2199 O O . ALA B 1 48 ? -2.676 16.484 -15.789 1 82.56 48 ALA B O 1
ATOM 2200 N N . GLY B 1 49 ? -1.218 18.062 -15.414 1 86.88 49 GLY B N 1
ATOM 2201 C CA . GLY B 1 49 ? -1.915 19.062 -16.203 1 86.88 49 GLY B CA 1
ATOM 2202 C C . GLY B 1 49 ? -3.021 19.766 -15.445 1 86.88 49 GLY B C 1
ATOM 2203 O O . GLY B 1 49 ? -3.932 20.344 -16.047 1 86.88 49 GLY B O 1
ATOM 2204 N N . ILE B 1 50 ? -2.98 19.656 -14.219 1 90.44 50 ILE B N 1
ATOM 2205 C CA . ILE B 1 50 ? -3.984 20.344 -13.406 1 90.44 50 ILE B CA 1
ATOM 2206 C C . ILE B 1 50 ? -3.684 21.828 -13.359 1 90.44 50 ILE B C 1
ATOM 2208 O O . ILE B 1 50 ? -2.551 22.234 -13.078 1 90.44 50 ILE B O 1
ATOM 2212 N N . PRO B 1 51 ? -4.66 22.641 -13.602 1 92.56 51 PRO B N 1
ATOM 2213 C CA . PRO B 1 51 ? -4.434 24.094 -13.594 1 92.56 51 PRO B CA 1
ATOM 2214 C C . PRO B 1 51 ? -3.988 24.609 -12.227 1 92.56 51 PRO B C 1
ATOM 2216 O O . PRO B 1 51 ? -4.559 24.219 -11.203 1 92.56 51 PRO B O 1
ATOM 2219 N N . GLU B 1 52 ? -3.051 25.5 -12.234 1 91.62 52 GLU B N 1
ATOM 2220 C CA . GLU B 1 52 ? -2.527 26.078 -11 1 91.62 52 GLU B CA 1
ATOM 2221 C C . GLU B 1 52 ? -3.615 26.828 -10.234 1 91.62 52 GLU B C 1
ATOM 2223 O O . GLU B 1 52 ? -3.588 26.891 -9.008 1 91.62 52 GLU B O 1
ATOM 2228 N N . THR B 1 53 ? -4.547 27.312 -10.875 1 93.31 53 THR B N 1
ATOM 2229 C CA . THR B 1 53 ? -5.625 28.094 -10.266 1 93.31 53 THR B CA 1
ATOM 2230 C C . THR B 1 53 ? -6.465 27.219 -9.344 1 93.31 53 THR B C 1
ATOM 2232 O O . THR B 1 53 ? -7.172 27.719 -8.469 1 93.31 53 THR B O 1
ATOM 2235 N N . ASN B 1 54 ? -6.426 25.922 -9.586 1 95.25 54 ASN B N 1
ATOM 2236 C CA . ASN B 1 54 ? -7.211 25 -8.773 1 95.25 54 ASN B CA 1
ATOM 2237 C C . ASN B 1 54 ? -6.449 24.562 -7.523 1 95.25 54 ASN B C 1
ATOM 2239 O O . ASN B 1 54 ? -7.027 23.969 -6.609 1 95.25 54 ASN B O 1
ATOM 2243 N N . ILE B 1 55 ? -5.16 24.938 -7.457 1 93.44 55 ILE B N 1
ATOM 2244 C CA . ILE B 1 55 ? -4.297 24.375 -6.418 1 93.44 55 ILE B CA 1
ATOM 2245 C C . ILE B 1 55 ? -4.141 25.391 -5.285 1 93.44 55 ILE B C 1
ATOM 2247 O O . ILE B 1 55 ? -3.879 26.578 -5.531 1 93.44 55 ILE B O 1
ATOM 2251 N N . ARG B 1 56 ? -4.344 24.969 -4.094 1 90.94 56 ARG B N 1
ATOM 2252 C CA . ARG B 1 56 ? -4.117 25.719 -2.867 1 90.94 56 ARG B CA 1
ATOM 2253 C C . ARG B 1 56 ? -3.141 25 -1.947 1 90.94 56 ARG B C 1
ATOM 2255 O O . ARG B 1 56 ? -3.342 23.828 -1.612 1 90.94 56 ARG B O 1
ATOM 2262 N N . LEU B 1 57 ? -2.109 25.672 -1.53 1 87.81 57 LEU B N 1
ATOM 2263 C CA . LEU B 1 57 ? -1.123 25.094 -0.632 1 87.81 57 LEU B CA 1
ATOM 2264 C C . LEU B 1 57 ? -1.45 25.406 0.822 1 87.81 57 LEU B C 1
ATOM 2266 O O . LEU B 1 57 ? -1.935 26.5 1.126 1 87.81 57 LEU B O 1
ATOM 2270 N N . PHE B 1 58 ? -1.258 24.391 1.656 1 82.75 58 PHE B N 1
ATOM 2271 C CA . PHE B 1 58 ? -1.335 24.641 3.09 1 82.75 58 PHE B CA 1
ATOM 2272 C C . PHE B 1 58 ? -0.115 24.078 3.807 1 82.75 58 PHE B C 1
ATOM 2274 O O . PHE B 1 58 ? 0.405 23.031 3.422 1 82.75 58 PHE B O 1
ATOM 2281 N N . PRO B 1 59 ? 0.358 24.875 4.742 1 76.94 59 PRO B N 1
ATOM 2282 C CA . PRO B 1 59 ? 1.584 24.438 5.418 1 76.94 59 PRO B CA 1
ATOM 2283 C C . PRO B 1 59 ? 1.351 23.266 6.375 1 76.94 59 PRO B C 1
ATOM 2285 O O . PRO B 1 59 ? 0.305 23.203 7.027 1 76.94 59 PRO B O 1
ATOM 2288 N N . VAL B 1 60 ? 2.111 22.266 6.246 1 69.94 60 VAL B N 1
ATOM 2289 C CA . VAL B 1 60 ? 2.127 21.203 7.246 1 69.94 60 VAL B CA 1
ATOM 2290 C C . VAL B 1 60 ? 3.383 21.328 8.109 1 69.94 60 VAL B C 1
ATOM 2292 O O . VAL B 1 60 ? 4.453 21.688 7.609 1 69.94 60 VAL B O 1
ATOM 2295 N N . ALA B 1 61 ? 3.115 21.609 9.445 1 54.47 61 ALA B N 1
ATOM 2296 C CA . ALA B 1 61 ? 4.25 21.75 10.359 1 54.47 61 ALA B CA 1
ATOM 2297 C C . ALA B 1 61 ? 5.07 20.453 10.406 1 54.47 61 ALA B C 1
ATOM 2299 O O . ALA B 1 61 ? 4.512 19.359 10.539 1 54.47 61 ALA B O 1
ATOM 2300 N N . MET B 1 62 ? 6.133 20.422 9.664 1 50.84 62 MET B N 1
ATOM 2301 C CA . MET B 1 62 ? 7.016 19.266 9.805 1 50.84 62 MET B CA 1
ATOM 2302 C C . MET B 1 62 ? 7.363 19.016 11.266 1 50.84 62 MET B C 1
ATOM 2304 O O . MET B 1 62 ? 8.164 18.141 11.578 1 50.84 62 MET B O 1
ATOM 2308 N N . ASP B 1 63 ? 6.957 19.984 12.18 1 45.91 63 ASP B N 1
ATOM 2309 C CA . ASP B 1 63 ? 7.453 19.812 13.539 1 45.91 63 ASP B CA 1
ATOM 2310 C C . ASP B 1 63 ? 6.723 18.688 14.258 1 45.91 63 ASP B C 1
ATOM 2312 O O . ASP B 1 63 ? 5.586 18.344 13.914 1 45.91 63 ASP B O 1
ATOM 2316 N N . THR B 1 64 ? 7.504 17.844 14.992 1 45.38 64 THR B N 1
ATOM 2317 C CA . THR B 1 64 ? 7.105 16.828 15.961 1 45.38 64 THR B CA 1
ATOM 2318 C C . THR B 1 64 ? 5.977 17.344 16.844 1 45.38 64 THR B C 1
ATOM 2320 O O . THR B 1 64 ? 5.395 16.578 17.625 1 45.38 64 THR B O 1
ATOM 2323 N N . ASP B 1 65 ? 5.777 18.594 16.953 1 41.75 65 ASP B N 1
ATOM 2324 C CA . ASP B 1 65 ? 4.859 19.062 17.984 1 41.75 65 ASP B CA 1
ATOM 2325 C C . ASP B 1 65 ? 3.426 19.125 17.453 1 41.75 65 ASP B C 1
ATOM 2327 O O . ASP B 1 65 ? 3.115 19.891 16.547 1 41.75 65 ASP B O 1
ATOM 2331 N N . ARG B 1 66 ? 2.6 18.25 17.688 1 45.19 66 ARG B N 1
ATOM 2332 C CA . ARG B 1 66 ? 1.189 18.031 17.391 1 45.19 66 ARG B CA 1
ATOM 2333 C C . ARG B 1 66 ? 0.386 19.312 17.531 1 45.19 66 ARG B C 1
ATOM 2335 O O . ARG B 1 66 ? -0.532 19.562 16.75 1 45.19 66 ARG B O 1
ATOM 2342 N N . TYR B 1 67 ? 0.675 19.953 18.609 1 42.47 67 TYR B N 1
ATOM 2343 C CA . TYR B 1 67 ? -0.109 21.125 18.984 1 42.47 67 TYR B CA 1
ATOM 2344 C C . TYR B 1 67 ? 0.068 22.25 17.984 1 42.47 67 TYR B C 1
ATOM 2346 O O . TYR B 1 67 ? -0.899 22.922 17.609 1 42.47 67 TYR B O 1
ATOM 2354 N N . ALA B 1 68 ? 1.195 22.422 17.656 1 47 68 ALA B N 1
ATOM 2355 C CA . ALA B 1 68 ? 1.438 23.5 16.688 1 47 68 ALA B CA 1
ATOM 2356 C C . ALA B 1 68 ? 0.808 23.172 15.336 1 47 68 ALA B C 1
ATOM 2358 O O . ALA B 1 68 ? 0.277 24.062 14.664 1 47 68 ALA B O 1
ATOM 2359 N N . ALA B 1 69 ? 0.666 21.891 15.023 1 52.03 69 ALA B N 1
ATOM 2360 C CA . ALA B 1 69 ? 0.092 21.438 13.758 1 52.03 69 ALA B CA 1
ATOM 2361 C C . ALA B 1 69 ? -1.418 21.641 13.727 1 52.03 69 ALA B C 1
ATOM 2363 O O . ALA B 1 69 ? -1.98 22.031 12.703 1 52.03 69 ALA B O 1
ATOM 2364 N N . MET B 1 70 ? -2.047 21.422 14.883 1 52.06 70 MET B N 1
ATOM 2365 C CA . MET B 1 70 ? -3.502 21.531 14.961 1 52.06 70 MET B CA 1
ATOM 2366 C C . MET B 1 70 ? -3.959 22.953 14.664 1 52.06 70 MET B C 1
ATOM 2368 O O . MET B 1 70 ? -4.969 23.156 13.984 1 52.06 70 MET B O 1
ATOM 2372 N N . TYR B 1 71 ? -3.238 23.891 15.25 1 53.81 71 TYR B N 1
ATOM 2373 C CA . TYR B 1 71 ? -3.629 25.266 15.023 1 53.81 71 TYR B CA 1
ATOM 2374 C C . TYR B 1 71 ? -3.463 25.656 13.562 1 53.81 71 TYR B C 1
ATOM 2376 O O . TYR B 1 71 ? -4.266 26.422 13.016 1 53.81 71 TYR B O 1
ATOM 2384 N N . ASP B 1 72 ? -2.584 24.859 12.961 1 65.38 72 ASP B N 1
ATOM 2385 C CA . ASP B 1 72 ? -2.275 25.188 11.578 1 65.38 72 ASP B CA 1
ATOM 2386 C C . ASP B 1 72 ? -3.332 24.625 10.625 1 65.38 72 ASP B C 1
ATOM 2388 O O . ASP B 1 72 ? -3.662 25.25 9.617 1 65.38 72 ASP B O 1
ATOM 2392 N N . TYR B 1 73 ? -4.195 23.75 11.281 1 79.88 73 TYR B N 1
ATOM 2393 C CA . TYR B 1 73 ? -5.086 23.125 10.305 1 79.88 73 TYR B CA 1
ATOM 2394 C C . TYR B 1 73 ? -6.48 23.75 10.375 1 79.88 73 TYR B C 1
ATOM 2396 O O . TYR B 1 73 ? -7.289 23.578 9.461 1 79.88 73 TYR B O 1
ATOM 2404 N N . ALA B 1 74 ? -6.75 24.547 11.406 1 84 74 ALA B N 1
ATOM 2405 C CA . ALA B 1 74 ? -8.078 25.125 11.578 1 84 74 ALA B CA 1
ATOM 2406 C C . ALA B 1 74 ? -8.414 26.062 10.414 1 84 74 ALA B C 1
ATOM 2408 O O . ALA B 1 74 ? -9.539 26.047 9.898 1 84 74 ALA B O 1
ATOM 2409 N N . ASP B 1 75 ? -7.445 26.766 10.102 1 86.88 75 ASP B N 1
ATOM 2410 C CA . ASP B 1 75 ? -7.656 27.703 8.992 1 86.88 75 ASP B CA 1
ATOM 2411 C C . ASP B 1 75 ? -7.895 26.953 7.688 1 86.88 75 ASP B C 1
ATOM 2413 O O . ASP B 1 75 ? -8.766 27.328 6.895 1 86.88 75 ASP B O 1
ATOM 2417 N N . VAL B 1 76 ? -7.113 25.922 7.516 1 89.12 76 VAL B N 1
ATOM 2418 C CA . VAL B 1 76 ? -7.258 25.125 6.301 1 89.12 76 VAL B CA 1
ATOM 2419 C C . VAL B 1 76 ? -8.648 24.484 6.266 1 89.12 76 VAL B C 1
ATOM 2421 O O . VAL B 1 76 ? -9.32 24.516 5.23 1 89.12 76 VAL B O 1
ATOM 2424 N N . VAL B 1 77 ? -9.102 24.062 7.387 1 92.31 77 VAL B N 1
ATOM 2425 C CA . VAL B 1 77 ? -10.398 23.406 7.496 1 92.31 77 VAL B CA 1
ATOM 2426 C C . VAL B 1 77 ? -11.508 24.406 7.195 1 92.31 77 VAL B C 1
ATOM 2428 O O . VAL B 1 77 ? -12.453 24.094 6.469 1 92.31 77 VAL B O 1
ATOM 2431 N N . ARG B 1 78 ? -11.391 25.578 7.73 1 93 78 ARG B N 1
ATOM 2432 C CA . ARG B 1 78 ? -12.383 26.625 7.492 1 93 78 ARG B CA 1
ATOM 2433 C C . ARG B 1 78 ? -12.461 26.984 6.012 1 93 78 ARG B C 1
ATOM 2435 O O . ARG B 1 78 ? -13.547 27.172 5.469 1 93 78 ARG B O 1
ATOM 2442 N N . ASN B 1 79 ? -11.32 27.078 5.445 1 93.75 79 ASN B N 1
ATOM 2443 C CA . ASN B 1 79 ? -11.273 27.391 4.023 1 93.75 79 ASN B CA 1
ATOM 2444 C C . ASN B 1 79 ? -11.922 26.281 3.184 1 93.75 79 ASN B C 1
ATOM 2446 O O . ASN B 1 79 ? -12.672 26.562 2.254 1 93.75 79 ASN B O 1
ATOM 2450 N N . ILE B 1 80 ? -11.633 25.078 3.533 1 94.38 80 ILE B N 1
ATOM 2451 C CA . ILE B 1 80 ? -12.195 23.938 2.818 1 94.38 80 ILE B CA 1
ATOM 2452 C C . ILE B 1 80 ? -13.719 23.922 2.982 1 94.38 80 ILE B C 1
ATOM 2454 O O . ILE B 1 80 ? -14.453 23.703 2.016 1 94.38 80 ILE B O 1
ATOM 2458 N N . GLU B 1 81 ? -14.133 24.188 4.184 1 95.81 81 GLU B N 1
ATOM 2459 C CA . GLU B 1 81 ? -15.562 24.234 4.465 1 95.81 81 GLU B CA 1
ATOM 2460 C C . GLU B 1 81 ? -16.266 25.297 3.609 1 95.81 81 GLU B C 1
ATOM 2462 O O . GLU B 1 81 ? -17.328 25.031 3.047 1 95.81 81 GLU B O 1
ATOM 2467 N N . LYS B 1 82 ? -15.656 26.422 3.541 1 96.25 82 LYS B N 1
ATOM 2468 C CA . LYS B 1 82 ? -16.219 27.5 2.727 1 96.25 82 LYS B CA 1
ATOM 2469 C C . LYS B 1 82 ? -16.344 27.078 1.267 1 96.25 82 LYS B C 1
ATOM 2471 O O . LYS B 1 82 ? -17.375 27.312 0.632 1 96.25 82 LYS B O 1
ATOM 2476 N N . GLU B 1 83 ? -15.297 26.438 0.731 1 96.31 83 GLU B N 1
ATOM 2477 C CA . GLU B 1 83 ? -15.32 25.953 -0.649 1 96.31 83 GLU B CA 1
ATOM 2478 C C . GLU B 1 83 ? -16.406 24.906 -0.853 1 96.31 83 GLU B C 1
ATOM 2480 O O . GLU B 1 83 ? -17.125 24.938 -1.859 1 96.31 83 GLU B O 1
ATOM 2485 N N . TYR B 1 84 ? -16.547 24.016 0.067 1 96.19 84 TYR B N 1
ATOM 2486 C CA . TYR B 1 84 ? -17.547 22.969 0.011 1 96.19 84 TYR B CA 1
ATOM 2487 C C . TYR B 1 84 ? -18.953 23.562 0.014 1 96.19 84 TYR B C 1
ATOM 2489 O O . TYR B 1 84 ? -19.812 23.172 -0.784 1 96.19 84 TYR B O 1
ATOM 2497 N N . GLU B 1 85 ? -19.141 24.484 0.879 1 96.31 85 GLU B N 1
ATOM 2498 C CA . GLU B 1 85 ? -20.453 25.141 1 1 96.31 85 GLU B CA 1
ATOM 2499 C C . GLU B 1 85 ? -20.797 25.906 -0.269 1 96.31 85 GLU B C 1
ATOM 2501 O O . GLU B 1 85 ? -21.984 26.062 -0.601 1 96.31 85 GLU B O 1
ATOM 2506 N N . ALA B 1 86 ? -19.844 26.359 -0.94 1 97.25 86 ALA B N 1
ATOM 2507 C CA . ALA B 1 86 ? -20.047 27.078 -2.195 1 97.25 86 ALA B CA 1
ATOM 2508 C C . ALA B 1 86 ? -20.359 26.109 -3.336 1 97.25 86 ALA B C 1
ATOM 2510 O O . ALA B 1 86 ? -20.594 26.547 -4.469 1 97.25 86 ALA B O 1
ATOM 2511 N N . GLY B 1 87 ? -20.25 24.75 -3.129 1 96.38 87 GLY B N 1
ATOM 2512 C CA . GLY B 1 87 ? -20.641 23.75 -4.109 1 96.38 87 GLY B CA 1
ATOM 2513 C C . GLY B 1 87 ? -19.469 23.203 -4.91 1 96.38 87 GLY B C 1
ATOM 2514 O O . GLY B 1 87 ? -19.656 22.469 -5.887 1 96.38 87 GLY B O 1
ATOM 2515 N N . HIS B 1 88 ? -18.281 23.547 -4.496 1 96.69 88 HIS B N 1
ATOM 2516 C CA . HIS B 1 88 ? -17.094 23.109 -5.219 1 96.69 88 HIS B CA 1
ATOM 2517 C C . HIS B 1 88 ? -16.734 21.672 -4.871 1 96.69 88 HIS B C 1
ATOM 2519 O O . HIS B 1 88 ? -16.938 21.234 -3.736 1 96.69 88 HIS B O 1
ATOM 2525 N N . HIS B 1 89 ? -16.188 20.984 -5.82 1 96 89 HIS B N 1
ATOM 2526 C CA . HIS B 1 89 ? -15.531 19.703 -5.57 1 96 89 HIS B CA 1
ATOM 2527 C C . HIS B 1 89 ? -14.117 19.906 -5.031 1 96 89 HIS B C 1
ATOM 2529 O O . HIS B 1 89 ? -13.234 20.391 -5.75 1 96 89 HIS B O 1
ATOM 2535 N N . VAL B 1 90 ? -13.977 19.484 -3.758 1 96.12 90 VAL B N 1
ATOM 2536 C CA . VAL B 1 90 ? -12.719 19.766 -3.078 1 96.12 90 VAL B CA 1
ATOM 2537 C C . VAL B 1 90 ? -11.922 18.484 -2.902 1 96.12 90 VAL B C 1
ATOM 2539 O O . VAL B 1 90 ? -12.484 17.438 -2.535 1 96.12 90 VAL B O 1
ATOM 2542 N N . VAL B 1 91 ? -10.672 18.562 -3.244 1 94.12 91 VAL B N 1
ATOM 2543 C CA . VAL B 1 91 ? -9.766 17.438 -3.027 1 94.12 91 VAL B CA 1
ATOM 2544 C C . VAL B 1 91 ? -8.617 17.859 -2.119 1 94.12 91 VAL B C 1
ATOM 2546 O O . VAL B 1 91 ? -8.07 18.953 -2.275 1 94.12 91 VAL B O 1
ATOM 2549 N N . ILE B 1 92 ? -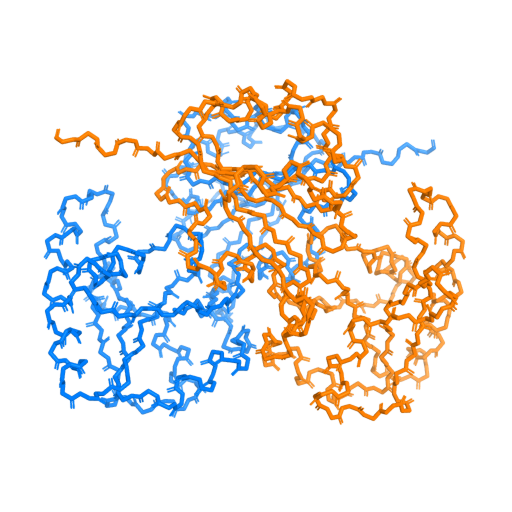8.352 17.016 -1.165 1 90.5 92 ILE B N 1
ATOM 2550 C CA . ILE B 1 92 ? -7.164 17.188 -0.329 1 90.5 92 ILE B CA 1
ATOM 2551 C C . ILE B 1 92 ? -6.145 16.109 -0.647 1 90.5 92 ILE B C 1
ATOM 2553 O O . ILE B 1 92 ? -6.461 14.914 -0.58 1 90.5 92 ILE B O 1
ATOM 2557 N N . THR B 1 93 ? -4.98 16.547 -0.997 1 88.12 93 THR B N 1
ATOM 2558 C CA . THR B 1 93 ? -3.959 15.57 -1.341 1 88.12 93 THR B CA 1
ATOM 2559 C C . THR B 1 93 ? -3.074 15.266 -0.135 1 88.12 93 THR B C 1
ATOM 2561 O O . THR B 1 93 ? -2.994 16.062 0.802 1 88.12 93 THR B O 1
ATOM 2564 N N . ALA B 1 94 ? -2.549 14.102 -0.163 1 78.25 94 ALA B N 1
ATOM 2565 C CA . ALA B 1 94 ? -1.613 13.672 0.873 1 78.25 94 ALA B CA 1
ATOM 2566 C C . ALA B 1 94 ? -0.273 13.266 0.268 1 78.25 94 ALA B C 1
ATOM 2568 O O . ALA B 1 94 ? -0.228 12.641 -0.794 1 78.25 94 ALA B O 1
ATOM 2569 N N . GLU B 1 95 ? 0.766 13.898 0.98 1 68.94 95 GLU B N 1
ATOM 2570 C CA . GLU B 1 95 ? 2.09 13.406 0.612 1 68.94 95 GLU B CA 1
ATOM 2571 C C . GLU B 1 95 ? 2.369 12.047 1.248 1 68.94 95 GLU B C 1
ATOM 2573 O O . GLU B 1 95 ? 2.307 11.906 2.471 1 68.94 95 GLU B O 1
ATOM 2578 N N . GLY B 1 96 ? 2.561 11.109 0.404 1 63 96 GLY B N 1
ATOM 2579 C CA . GLY B 1 96 ? 2.744 9.75 0.89 1 63 96 GLY B CA 1
ATOM 2580 C C . GLY B 1 96 ? 1.5 8.898 0.754 1 63 96 GLY B C 1
ATOM 2581 O O . GLY B 1 96 ? 0.987 8.711 -0.351 1 63 96 GLY B O 1
ATOM 2582 N N . ASP B 1 97 ? 1.109 8.336 2.059 1 61.44 97 ASP B N 1
ATOM 2583 C CA . ASP B 1 97 ? 0.027 7.367 1.944 1 61.44 97 ASP B CA 1
ATOM 2584 C C . ASP B 1 97 ? -1.19 7.801 2.758 1 61.44 97 ASP B C 1
ATOM 2586 O O . ASP B 1 97 ? -1.085 8.047 3.961 1 61.44 97 ASP B O 1
ATOM 2590 N N . ALA B 1 98 ? -2.271 7.949 2.164 1 60.16 98 ALA B N 1
ATOM 2591 C CA . ALA B 1 98 ? -3.48 8.391 2.857 1 60.16 98 ALA B CA 1
ATOM 2592 C C . ALA B 1 98 ? -3.891 7.387 3.934 1 60.16 98 ALA B C 1
ATOM 2594 O O . ALA B 1 98 ? -4.551 7.75 4.91 1 60.16 98 ALA B O 1
ATOM 2595 N N . GLY B 1 99 ? -3.441 6.215 3.854 1 66 99 GLY B N 1
ATOM 2596 C CA . GLY B 1 99 ? -3.852 5.27 4.879 1 66 99 GLY B CA 1
ATOM 2597 C C . GLY B 1 99 ? -2.797 5.055 5.945 1 66 99 GLY B C 1
ATOM 2598 O O . GLY B 1 99 ? -3.059 4.406 6.965 1 66 99 GLY B O 1
ATOM 2599 N N . PHE B 1 100 ? -1.666 5.66 5.68 1 74.19 100 PHE B N 1
ATOM 2600 C CA . PHE B 1 100 ? -0.567 5.477 6.621 1 74.19 100 PHE B CA 1
ATOM 2601 C C . PHE B 1 100 ? 0.031 6.82 7.023 1 74.19 100 PHE B C 1
ATOM 2603 O O . PHE B 1 100 ? 0.667 7.488 6.207 1 74.19 100 PHE B O 1
ATOM 2610 N N . TYR B 1 101 ? -0.135 7.266 8.227 1 65 101 TYR B N 1
ATOM 2611 C CA . TYR B 1 101 ? 0.593 8.352 8.875 1 65 101 TYR B CA 1
ATOM 2612 C C . TYR B 1 101 ? 0.381 9.672 8.141 1 65 101 TYR B C 1
ATOM 2614 O O . TYR B 1 101 ? 1.306 10.477 8.023 1 65 101 TYR B O 1
ATOM 2622 N N . SER B 1 102 ? -0.758 9.82 7.523 1 66.62 102 SER B N 1
ATOM 2623 C CA . SER B 1 102 ? -1.018 11 6.699 1 66.62 102 SER B CA 1
ATOM 2624 C C . SER B 1 102 ? -1.511 12.172 7.547 1 66.62 102 SER B C 1
ATOM 2626 O O . SER B 1 102 ? -2.398 12 8.391 1 66.62 102 SER B O 1
ATOM 2628 N N . SER B 1 103 ? -0.889 13.281 7.281 1 64.44 103 SER B N 1
ATOM 2629 C CA . SER B 1 103 ? -1.333 14.516 7.918 1 64.44 103 SER B CA 1
ATOM 2630 C C . SER B 1 103 ? -2.729 14.914 7.445 1 64.44 103 SER B C 1
ATOM 2632 O O . SER B 1 103 ? -3.473 15.57 8.18 1 64.44 103 SER B O 1
ATOM 2634 N N . SER B 1 104 ? -3.041 14.5 6.293 1 71.19 104 SER B N 1
ATOM 2635 C CA . SER B 1 104 ? -4.344 14.836 5.723 1 71.19 104 SER B CA 1
ATOM 2636 C C . SER B 1 104 ? -5.473 14.172 6.5 1 71.19 104 SER B C 1
ATOM 2638 O O . SER B 1 104 ? -6.629 14.586 6.402 1 71.19 104 SER B O 1
ATOM 2640 N N . SER B 1 105 ? -5.031 13.25 7.273 1 72.69 105 SER B N 1
ATOM 2641 C CA . SER B 1 105 ? -6.047 12.547 8.047 1 72.69 105 SER B CA 1
ATOM 2642 C C . SER B 1 105 ? -6.633 13.445 9.133 1 72.69 105 SER B C 1
ATOM 2644 O O . SER B 1 105 ? -7.824 13.359 9.438 1 72.69 105 SER B O 1
ATOM 2646 N N . CYS B 1 106 ? -5.828 14.344 9.625 1 75.19 106 CYS B N 1
ATOM 2647 C CA . CYS B 1 106 ? -6.309 15.273 10.648 1 75.19 106 CYS B CA 1
ATOM 2648 C C . CYS B 1 106 ? -7.348 16.234 10.07 1 75.19 106 CYS B C 1
ATOM 2650 O O . CYS B 1 106 ? -8.383 16.469 10.688 1 75.19 106 CYS B O 1
ATOM 2652 N N . ILE B 1 107 ? -7.039 16.641 8.938 1 81.69 107 ILE B N 1
ATOM 2653 C CA . ILE B 1 107 ? -7.957 17.547 8.258 1 81.69 107 ILE B CA 1
ATOM 2654 C C . ILE B 1 107 ? -9.273 16.828 7.965 1 81.69 107 ILE B C 1
ATOM 2656 O O . ILE B 1 107 ? -10.352 17.359 8.219 1 81.69 107 ILE B O 1
ATOM 2660 N N . SER B 1 108 ? -9.133 15.609 7.508 1 82.81 108 SER B N 1
ATOM 2661 C CA . SER B 1 108 ? -10.312 14.812 7.195 1 82.81 108 SER B CA 1
ATOM 2662 C C . SER B 1 108 ? -11.18 14.594 8.43 1 82.81 108 SER B C 1
ATOM 2664 O O . SER B 1 108 ? -12.406 14.656 8.352 1 82.81 108 SER B O 1
ATOM 2666 N N . ASP B 1 109 ? -10.562 14.398 9.508 1 81.56 109 ASP B N 1
ATOM 2667 C CA . ASP B 1 109 ? -11.297 14.188 10.75 1 81.56 109 ASP B CA 1
ATOM 2668 C C . ASP B 1 109 ? -12.07 15.438 11.156 1 81.56 109 ASP B C 1
ATOM 2670 O O . ASP B 1 109 ? -13.234 15.359 11.547 1 81.56 109 ASP B O 1
ATOM 2674 N N . MET B 1 110 ? -11.398 16.547 11.078 1 86.31 110 MET B N 1
ATOM 2675 C CA . MET B 1 110 ? -12.016 17.812 11.445 1 86.31 110 MET B CA 1
ATOM 2676 C C . MET B 1 110 ? -13.203 18.125 10.539 1 86.31 110 MET B C 1
ATOM 2678 O O . MET B 1 110 ? -14.219 18.656 11 1 86.31 110 MET B O 1
ATOM 2682 N N . LEU B 1 111 ? -13.047 17.719 9.336 1 91.88 111 LEU B N 1
ATOM 2683 C CA . LEU B 1 111 ? -14.133 17.953 8.391 1 91.88 111 LEU B CA 1
ATOM 2684 C C . LEU B 1 111 ? -15.312 17.031 8.672 1 91.88 111 LEU B C 1
ATOM 2686 O O . LEU B 1 111 ? -16.469 17.438 8.594 1 91.88 111 LEU B O 1
ATOM 2690 N N . THR B 1 112 ? -15.008 15.844 9 1 89.31 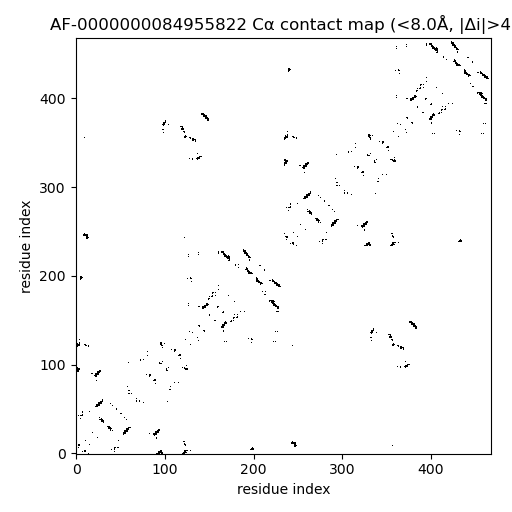112 THR B N 1
ATOM 2691 C CA . THR B 1 112 ? -16.047 14.867 9.312 1 89.31 112 THR B CA 1
ATOM 2692 C C . THR B 1 112 ? -16.859 15.32 10.531 1 89.31 112 THR B C 1
ATOM 2694 O O . THR B 1 112 ? -18.078 15.203 10.547 1 89.31 112 THR B O 1
ATOM 2697 N N . VAL B 1 113 ? -16.203 15.844 11.484 1 89.19 113 VAL B N 1
ATOM 2698 C CA . VAL B 1 113 ? -16.859 16.344 12.695 1 89.19 113 VAL B CA 1
ATOM 2699 C C . VAL B 1 113 ? -17.797 17.484 12.352 1 89.19 113 VAL B C 1
ATOM 2701 O O . VAL B 1 113 ? -18.844 17.656 12.984 1 89.19 113 VAL B O 1
ATOM 2704 N N . ARG B 1 114 ? -17.469 18.156 11.367 1 92.25 114 ARG B N 1
ATOM 2705 C CA . ARG B 1 114 ? -18.266 19.297 10.93 1 92.25 114 ARG B CA 1
ATOM 2706 C C . ARG B 1 114 ? -19.406 18.844 10.008 1 92.25 114 ARG B C 1
ATOM 2708 O O . ARG B 1 114 ? -20.141 19.688 9.477 1 92.25 114 ARG B O 1
ATOM 2715 N N . GLY B 1 115 ? -19.469 17.516 9.727 1 93.19 115 GLY B N 1
ATOM 2716 C CA . GLY B 1 115 ? -20.562 16.969 8.945 1 93.19 115 GLY B CA 1
ATOM 2717 C C . GLY B 1 115 ? -20.297 16.969 7.453 1 93.19 115 GLY B C 1
ATOM 2718 O O . GLY B 1 115 ? -21.219 16.797 6.648 1 93.19 115 GLY B O 1
ATOM 2719 N N . ILE B 1 116 ? -19.125 17.281 7.074 1 94.81 116 ILE B N 1
ATOM 2720 C CA . ILE B 1 116 ? -18.766 17.266 5.66 1 94.81 116 ILE B CA 1
ATOM 2721 C C . ILE B 1 116 ? -18.344 15.852 5.258 1 94.81 116 ILE B C 1
ATOM 2723 O O . ILE B 1 116 ? -17.422 15.281 5.836 1 94.81 116 ILE B O 1
ATOM 2727 N N . PRO B 1 117 ? -19 15.289 4.262 1 93.88 117 PRO B N 1
ATOM 2728 C CA . PRO B 1 117 ? -18.656 13.93 3.84 1 93.88 117 PRO B CA 1
ATOM 2729 C C . PRO B 1 117 ? -17.297 13.852 3.146 1 93.88 117 PRO B C 1
ATOM 2731 O O . PRO B 1 117 ? -16.953 14.727 2.34 1 93.88 117 PRO B O 1
ATOM 2734 N N . ILE B 1 118 ? -16.578 12.812 3.496 1 91.44 118 ILE B N 1
ATOM 2735 C CA . ILE B 1 118 ? -15.25 12.625 2.934 1 91.44 118 ILE B CA 1
ATOM 2736 C C . ILE B 1 118 ? -15.156 11.25 2.266 1 91.44 118 ILE B C 1
ATOM 2738 O O . ILE B 1 118 ? -15.648 10.258 2.807 1 91.44 118 ILE B O 1
ATOM 2742 N N . GLU B 1 119 ? -14.625 11.266 1.113 1 90.88 119 GLU B N 1
ATOM 2743 C CA . GLU B 1 119 ? -14.266 10.031 0.426 1 90.88 119 GLU B CA 1
ATOM 2744 C C . GLU B 1 119 ? -12.75 9.898 0.274 1 90.88 119 GLU B C 1
ATOM 2746 O O . GLU B 1 119 ? -12.086 10.836 -0.183 1 90.88 119 GLU B O 1
ATOM 2751 N N . ARG B 1 120 ? -12.289 8.758 0.673 1 89.88 120 ARG B N 1
ATOM 2752 C CA . ARG B 1 120 ? -10.867 8.5 0.522 1 89.88 120 ARG B CA 1
ATOM 2753 C C . ARG B 1 120 ? -10.586 7.664 -0.726 1 89.88 120 ARG B C 1
ATOM 2755 O O . ARG B 1 120 ? -11.312 6.711 -1.017 1 89.88 120 ARG B O 1
ATOM 2762 N N . ILE B 1 121 ? -9.602 8.047 -1.416 1 89.31 121 ILE B N 1
ATOM 2763 C CA . ILE B 1 121 ? -9.172 7.301 -2.592 1 89.31 121 ILE B CA 1
ATOM 2764 C C . ILE B 1 121 ? -7.789 6.691 -2.34 1 89.31 121 ILE B C 1
ATOM 2766 O O . ILE B 1 121 ? -6.84 7.41 -2.016 1 89.31 121 ILE B O 1
ATOM 2770 N N . ALA B 1 122 ? -7.727 5.379 -2.531 1 88.12 122 ALA B N 1
ATOM 2771 C CA . ALA B 1 122 ? -6.488 4.645 -2.27 1 88.12 122 ALA B CA 1
ATOM 2772 C C . ALA B 1 122 ? -5.398 5.035 -3.264 1 88.12 122 ALA B C 1
ATOM 2774 O O . ALA B 1 122 ? -5.691 5.348 -4.422 1 88.12 122 ALA B O 1
ATOM 2775 N N . GLY B 1 123 ? -4.18 5.051 -2.812 1 86.19 123 GLY B N 1
ATOM 2776 C CA . GLY B 1 123 ? -2.992 5.25 -3.629 1 86.19 123 GLY B CA 1
ATOM 2777 C C . GLY B 1 123 ? -1.849 4.324 -3.256 1 86.19 123 GLY B C 1
ATOM 2778 O O . GLY B 1 123 ? -1.987 3.486 -2.363 1 86.19 123 GLY B O 1
ATOM 2779 N N . VAL B 1 124 ? -0.764 4.488 -3.936 1 86.88 124 VAL B N 1
ATOM 2780 C CA . VAL B 1 124 ? 0.401 3.641 -3.705 1 86.88 124 VAL B CA 1
ATOM 2781 C C . VAL B 1 124 ? 1.215 4.188 -2.535 1 86.88 124 VAL B C 1
ATOM 2783 O O . VAL B 1 124 ? 1.699 5.32 -2.584 1 86.88 124 VAL B O 1
ATOM 2786 N N . PRO B 1 125 ? 1.366 3.416 -1.533 1 86.94 125 PRO B N 1
ATOM 2787 C CA . PRO B 1 125 ? 2.225 3.881 -0.441 1 86.94 125 PRO B CA 1
ATOM 2788 C C . PRO B 1 125 ? 3.689 4 -0.852 1 86.94 125 PRO B C 1
ATOM 2790 O O . PRO B 1 125 ? 4.137 3.305 -1.768 1 86.94 125 PRO B O 1
ATOM 2793 N N . ALA B 1 126 ? 4.395 4.84 -0.119 1 86.31 126 ALA B N 1
ATOM 2794 C CA . ALA B 1 126 ? 5.797 5.098 -0.437 1 86.31 126 ALA B CA 1
ATOM 2795 C C . ALA B 1 126 ? 6.621 3.814 -0.367 1 86.31 126 ALA B C 1
ATOM 2797 O O . ALA B 1 126 ? 7.465 3.564 -1.231 1 86.31 126 ALA B O 1
ATOM 2798 N N . PHE B 1 127 ? 6.402 2.998 0.661 1 89.12 127 PHE B N 1
ATOM 2799 C CA . PHE B 1 127 ? 7.25 1.825 0.841 1 89.12 127 PHE B CA 1
ATOM 2800 C C . PHE B 1 127 ? 6.984 0.794 -0.249 1 89.12 127 PHE B C 1
ATOM 2802 O O . PHE B 1 127 ? 7.879 0.023 -0.611 1 89.12 127 PHE B O 1
ATOM 2809 N N . ILE B 1 128 ? 5.781 0.789 -0.814 1 88.69 128 ILE B N 1
ATOM 2810 C CA . ILE B 1 128 ? 5.484 -0.091 -1.94 1 88.69 128 ILE B CA 1
ATOM 2811 C C . ILE B 1 128 ? 6.238 0.388 -3.18 1 88.69 128 ILE B C 1
ATOM 2813 O O . ILE B 1 128 ? 6.828 -0.416 -3.904 1 88.69 128 ILE B O 1
ATOM 2817 N N . ALA B 1 129 ? 6.168 1.667 -3.416 1 88.19 129 ALA B N 1
ATOM 2818 C CA . ALA B 1 129 ? 6.871 2.258 -4.551 1 88.19 129 ALA B CA 1
ATOM 2819 C C . ALA B 1 129 ? 8.375 2.01 -4.453 1 88.19 129 ALA B C 1
ATOM 2821 O O . ALA B 1 129 ? 9.016 1.664 -5.445 1 88.19 129 ALA B O 1
ATOM 2822 N N . CYS B 1 130 ? 8.906 2.199 -3.295 1 90.44 130 CYS B N 1
ATOM 2823 C CA . CYS B 1 130 ? 10.328 1.987 -3.074 1 90.44 130 CYS B CA 1
ATOM 2824 C C . CYS B 1 130 ? 10.719 0.542 -3.359 1 90.44 130 CYS B C 1
ATOM 2826 O O . CYS B 1 130 ? 11.656 0.284 -4.117 1 90.44 130 CYS B O 1
ATOM 2828 N N . ALA B 1 131 ? 10.016 -0.361 -2.789 1 90.69 131 ALA B N 1
ATOM 2829 C CA . ALA B 1 131 ? 10.312 -1.776 -2.984 1 90.69 131 ALA B CA 1
ATOM 2830 C C . ALA B 1 131 ? 10.25 -2.152 -4.461 1 90.69 131 ALA B C 1
ATOM 2832 O O . ALA B 1 131 ? 11.133 -2.848 -4.973 1 90.69 131 ALA B O 1
ATOM 2833 N N . ALA B 1 132 ? 9.273 -1.695 -5.129 1 88.69 132 ALA B N 1
ATOM 2834 C CA . ALA B 1 132 ? 9.102 -2.012 -6.543 1 88.69 132 ALA B CA 1
ATOM 2835 C C . ALA B 1 132 ? 10.242 -1.441 -7.379 1 88.69 132 ALA B C 1
ATOM 2837 O O . ALA B 1 132 ? 10.703 -2.076 -8.336 1 88.69 132 ALA B O 1
ATOM 2838 N N . SER B 1 133 ? 10.703 -0.235 -7.059 1 89.69 133 SER B N 1
ATOM 2839 C CA . SER B 1 133 ? 11.719 0.451 -7.848 1 89.69 133 SER B CA 1
ATOM 2840 C C . SER B 1 133 ? 13.023 -0.342 -7.871 1 89.69 133 SER B C 1
ATOM 2842 O O . SER B 1 133 ? 13.82 -0.203 -8.805 1 89.69 133 SER B O 1
ATOM 2844 N N . GLU B 1 134 ? 13.227 -1.209 -6.867 1 90.38 134 GLU B N 1
ATOM 2845 C CA . GLU B 1 134 ? 14.461 -1.982 -6.789 1 90.38 134 GLU B CA 1
ATOM 2846 C C . GLU B 1 134 ? 14.18 -3.482 -6.797 1 90.38 134 GLU B C 1
ATOM 2848 O O . GLU B 1 134 ? 15.016 -4.281 -6.367 1 90.38 134 GLU B O 1
ATOM 2853 N N . ASN B 1 135 ? 12.938 -3.811 -7.18 1 87.94 135 ASN B N 1
ATOM 2854 C CA . ASN B 1 135 ? 12.508 -5.195 -7.316 1 87.94 135 ASN B CA 1
ATOM 2855 C C . ASN B 1 135 ? 12.641 -5.957 -6 1 87.94 135 ASN B C 1
ATOM 2857 O O . ASN B 1 135 ? 13.086 -7.109 -5.984 1 87.94 135 ASN B O 1
ATOM 2861 N N . ILE B 1 136 ? 12.305 -5.281 -4.926 1 88.62 136 ILE B N 1
ATOM 2862 C CA . ILE B 1 136 ? 12.344 -5.891 -3.6 1 88.62 136 ILE B CA 1
ATOM 2863 C C . ILE B 1 136 ? 10.961 -6.414 -3.227 1 88.62 136 ILE B C 1
ATOM 2865 O O . ILE B 1 136 ? 9.961 -5.73 -3.432 1 88.62 136 ILE B O 1
ATOM 2869 N N . ARG B 1 137 ? 10.977 -7.59 -2.723 1 86.44 137 ARG B N 1
ATOM 2870 C CA . ARG B 1 137 ? 9.758 -8.117 -2.113 1 86.44 137 ARG B CA 1
ATOM 2871 C C . ARG B 1 137 ? 9.695 -7.777 -0.629 1 86.44 137 ARG B C 1
ATOM 2873 O O . ARG B 1 137 ? 10.617 -8.094 0.125 1 86.44 137 ARG B O 1
ATOM 2880 N N . ILE B 1 138 ? 8.648 -7.164 -0.236 1 88.62 138 ILE B N 1
ATOM 2881 C CA . ILE B 1 138 ? 8.547 -6.758 1.161 1 88.62 138 ILE B CA 1
ATOM 2882 C C . ILE B 1 138 ? 8.281 -7.98 2.037 1 88.62 138 ILE B C 1
ATOM 2884 O O . ILE B 1 138 ? 8.906 -8.141 3.09 1 88.62 138 ILE B O 1
ATOM 2888 N N . SER B 1 139 ? 7.383 -8.773 1.625 1 84.75 139 SER B N 1
ATOM 2889 C CA . SER B 1 139 ? 7.078 -9.992 2.379 1 84.75 139 SER B CA 1
ATOM 2890 C C . SER B 1 139 ? 6.66 -11.125 1.451 1 84.75 139 SER B C 1
ATOM 2892 O O . SER B 1 139 ? 6.02 -10.891 0.425 1 84.75 139 SER B O 1
ATOM 2894 N N . GLU B 1 140 ? 7.09 -12.273 1.854 1 79.81 140 GLU B N 1
ATOM 2895 C CA . GLU B 1 140 ? 6.766 -13.477 1.102 1 79.81 140 GLU B CA 1
ATOM 2896 C C . GLU B 1 140 ? 6.188 -14.555 2.012 1 79.81 140 GLU B C 1
ATOM 2898 O O . GLU B 1 140 ? 6.508 -14.609 3.201 1 79.81 140 GLU B O 1
ATOM 2903 N N . ARG B 1 141 ? 5.293 -15.281 1.332 1 76.81 141 ARG B N 1
ATOM 2904 C CA . ARG B 1 141 ? 4.754 -16.469 1.988 1 76.81 141 ARG B CA 1
ATOM 2905 C C . ARG B 1 141 ? 4.152 -16.125 3.344 1 76.81 141 ARG B C 1
ATOM 2907 O O . ARG B 1 141 ? 3.145 -15.414 3.418 1 76.81 141 ARG B O 1
ATOM 2914 N N . ASP B 1 142 ? 4.902 -16.5 4.391 1 78.19 142 ASP B N 1
ATOM 2915 C CA . ASP B 1 142 ? 4.316 -16.344 5.715 1 78.19 142 ASP B CA 1
ATOM 2916 C C . ASP B 1 142 ? 5.109 -15.328 6.543 1 78.19 142 ASP B C 1
ATOM 2918 O O . ASP B 1 142 ? 4.926 -15.234 7.758 1 78.19 142 ASP B O 1
ATOM 2922 N N . GLU B 1 143 ? 5.871 -14.539 5.828 1 85 143 GLU B N 1
ATOM 2923 C CA . GLU B 1 143 ? 6.664 -13.531 6.527 1 85 143 GLU B CA 1
ATOM 2924 C C . GLU B 1 143 ? 5.785 -12.391 7.035 1 85 143 GLU B C 1
ATOM 2926 O O . GLU B 1 143 ? 4.875 -11.938 6.332 1 85 143 GLU B O 1
ATOM 2931 N N . GLU B 1 144 ? 6.039 -12.031 8.258 1 89.94 144 GLU B N 1
ATOM 2932 C CA . GLU B 1 144 ? 5.352 -10.883 8.828 1 89.94 144 GLU B CA 1
ATOM 2933 C C . GLU B 1 144 ? 6.086 -9.586 8.5 1 89.94 144 GLU B C 1
ATOM 2935 O O . GLU B 1 144 ? 7.316 -9.531 8.547 1 89.94 144 GLU B O 1
ATOM 2940 N N . ALA B 1 145 ? 5.348 -8.609 8.211 1 92.69 145 ALA B N 1
ATOM 2941 C CA . ALA B 1 145 ? 5.938 -7.293 7.98 1 92.69 145 ALA B CA 1
ATOM 2942 C C . ALA B 1 145 ? 5.461 -6.289 9.023 1 92.69 145 ALA B C 1
ATOM 2944 O O . ALA B 1 145 ? 4.27 -6.227 9.336 1 92.69 145 ALA B O 1
ATOM 2945 N N . SER B 1 146 ? 6.398 -5.57 9.602 1 93.75 146 SER B N 1
ATOM 2946 C CA . SER B 1 146 ? 6.098 -4.48 10.531 1 93.75 146 SER B CA 1
ATOM 2947 C C . SER B 1 146 ? 6.387 -3.123 9.898 1 93.75 146 SER B C 1
ATOM 2949 O O . SER B 1 146 ? 7.5 -2.873 9.43 1 93.75 146 SER B O 1
ATOM 2951 N N . ILE B 1 147 ? 5.383 -2.334 9.836 1 92.44 147 ILE B N 1
ATOM 2952 C CA . ILE B 1 147 ? 5.551 -0.959 9.383 1 92.44 147 ILE B CA 1
ATOM 2953 C C . ILE B 1 147 ? 5.594 -0.018 10.586 1 92.44 147 ILE B C 1
ATOM 2955 O O . ILE B 1 147 ? 4.621 0.082 11.336 1 92.44 147 ILE B O 1
ATOM 2959 N N . ILE B 1 148 ? 6.695 0.68 10.719 1 90.94 148 ILE B N 1
ATOM 2960 C CA . ILE B 1 148 ? 6.867 1.465 11.938 1 90.94 148 ILE B CA 1
ATOM 2961 C C . ILE B 1 148 ? 7.355 2.869 11.578 1 90.94 148 ILE B C 1
ATOM 2963 O O . ILE B 1 148 ? 8.047 3.057 10.578 1 90.94 148 ILE B O 1
ATOM 2967 N N . THR B 1 149 ? 6.93 3.83 12.43 1 83.81 149 THR B N 1
ATOM 2968 C CA . THR B 1 149 ? 7.391 5.207 12.281 1 83.81 149 THR B CA 1
ATOM 2969 C C . THR B 1 149 ? 8.078 5.684 13.555 1 83.81 149 THR B C 1
ATOM 2971 O O . THR B 1 149 ? 8.383 6.871 13.703 1 83.81 149 THR B O 1
ATOM 2974 N N . ARG B 1 150 ? 8.227 4.809 14.438 1 83.06 150 ARG B N 1
ATOM 2975 C CA . ARG B 1 150 ? 8.891 5.152 15.688 1 83.06 150 ARG B CA 1
ATOM 2976 C C . ARG B 1 150 ? 9.789 4.016 16.172 1 83.06 150 ARG B C 1
ATOM 2978 O O . ARG B 1 150 ? 9.445 2.842 16.016 1 83.06 150 ARG B O 1
ATOM 2985 N N . LEU B 1 151 ? 10.844 4.387 16.703 1 89.19 151 LEU B N 1
ATOM 2986 C CA . LEU B 1 151 ? 11.805 3.482 17.312 1 89.19 151 LEU B CA 1
ATOM 2987 C C . LEU B 1 151 ? 12.258 4.012 18.672 1 89.19 151 LEU B C 1
ATOM 2989 O O . LEU B 1 151 ? 12.75 5.141 18.766 1 89.19 151 LEU B O 1
ATOM 2993 N N . SER B 1 152 ? 12.023 3.201 19.641 1 90.5 152 SER B N 1
ATOM 2994 C CA . SER B 1 152 ? 12.391 3.648 20.984 1 90.5 152 SER B CA 1
ATOM 2995 C C . SER B 1 152 ? 13.852 3.352 21.281 1 90.5 152 SER B C 1
ATOM 2997 O O . SER B 1 152 ? 14.461 4.012 22.125 1 90.5 152 SER B O 1
ATOM 2999 N N . SER B 1 153 ? 14.414 2.398 20.656 1 93.94 153 SER B N 1
ATOM 3000 C CA . SER B 1 153 ? 15.805 2.008 20.875 1 93.94 153 SER B CA 1
ATOM 3001 C C . SER B 1 153 ? 16.344 1.173 19.719 1 93.94 153 SER B C 1
ATOM 3003 O O . SER B 1 153 ? 15.562 0.634 18.922 1 93.94 153 SER B O 1
ATOM 3005 N N . ALA B 1 154 ? 17.641 1.129 19.672 1 94.62 154 ALA B N 1
ATOM 3006 C CA . ALA B 1 154 ? 18.281 0.251 18.703 1 94.62 154 ALA B CA 1
ATOM 3007 C C . ALA B 1 154 ? 17.938 -1.212 18.969 1 94.62 154 ALA B C 1
ATOM 3009 O O . ALA B 1 154 ? 17.766 -1.996 18.031 1 94.62 154 ALA B O 1
ATOM 3010 N N . GLU B 1 155 ? 17.797 -1.562 20.172 1 94.12 155 GLU B N 1
ATOM 3011 C CA . GLU B 1 155 ? 17.484 -2.928 20.578 1 94.12 155 GLU B CA 1
ATOM 3012 C C . GLU B 1 155 ? 16.094 -3.344 20.078 1 94.12 155 GLU B C 1
ATOM 3014 O O . GLU B 1 155 ? 15.883 -4.512 19.75 1 94.12 155 GLU B O 1
ATOM 3019 N N . GLU B 1 156 ? 15.25 -2.402 20.062 1 93.62 156 GLU B N 1
ATOM 3020 C CA . GLU B 1 156 ? 13.922 -2.682 19.531 1 93.62 156 GLU B CA 1
ATOM 3021 C C . GLU B 1 156 ? 13.992 -3.121 18.062 1 93.62 156 GLU B C 1
ATOM 3023 O O . GLU B 1 156 ? 13.367 -4.113 17.672 1 93.62 156 GLU B O 1
ATOM 3028 N N . LEU B 1 157 ? 14.758 -2.396 17.344 1 93.5 157 LEU B N 1
ATOM 3029 C CA . LEU B 1 157 ? 14.93 -2.738 15.938 1 93.5 157 LEU B CA 1
ATOM 3030 C C . LEU B 1 157 ? 15.586 -4.109 15.789 1 93.5 157 LEU B C 1
ATOM 3032 O O . LEU B 1 157 ? 15.141 -4.93 14.984 1 93.5 157 LEU B O 1
ATOM 3036 N N . ILE B 1 158 ? 16.594 -4.359 16.547 1 92.56 158 ILE B N 1
ATOM 3037 C CA . ILE B 1 158 ? 17.281 -5.648 16.516 1 92.56 158 ILE B CA 1
ATOM 3038 C C . ILE B 1 158 ? 16.297 -6.762 16.891 1 92.56 158 ILE B C 1
ATOM 3040 O O . ILE B 1 158 ? 16.359 -7.859 16.344 1 92.56 158 ILE B O 1
ATOM 3044 N N . GLY B 1 159 ? 15.453 -6.48 17.828 1 91.56 159 GLY B N 1
ATOM 3045 C CA . GLY B 1 159 ? 14.422 -7.438 18.203 1 91.56 159 GLY B CA 1
ATOM 3046 C C . GLY B 1 159 ? 13.539 -7.855 17.031 1 91.56 159 GLY B C 1
ATOM 3047 O O . GLY B 1 159 ? 13.266 -9.039 16.859 1 91.56 159 GLY B O 1
ATOM 3048 N N . TYR B 1 160 ? 13.078 -6.891 16.266 1 91.12 160 TYR B N 1
ATOM 3049 C CA . TYR B 1 160 ? 12.297 -7.195 15.07 1 91.12 160 TYR B CA 1
ATOM 3050 C C . TYR B 1 160 ? 13.07 -8.094 14.125 1 91.12 160 TYR B C 1
ATOM 3052 O O . TYR B 1 160 ? 12.531 -9.078 13.609 1 91.12 160 TYR B O 1
ATOM 3060 N N . ILE B 1 161 ? 14.297 -7.758 13.953 1 89.94 161 ILE B N 1
ATOM 3061 C CA . ILE B 1 161 ? 15.172 -8.461 13.023 1 89.94 161 ILE B CA 1
ATOM 3062 C C . ILE B 1 161 ? 15.352 -9.906 13.477 1 89.94 161 ILE B C 1
ATOM 3064 O O . ILE B 1 161 ? 15.211 -10.844 12.68 1 89.94 161 ILE B O 1
ATOM 3068 N N . LYS B 1 162 ? 15.586 -10.094 14.695 1 88.88 162 LYS B N 1
ATOM 3069 C CA . LYS B 1 162 ? 15.828 -11.422 15.242 1 88.88 162 LYS B CA 1
ATOM 3070 C C . LYS B 1 162 ? 14.57 -12.281 15.195 1 88.88 162 LYS B C 1
ATOM 3072 O O . LYS B 1 162 ? 14.648 -13.508 15.109 1 88.88 162 LYS B O 1
ATOM 3077 N N . ALA B 1 163 ? 13.453 -11.641 15.227 1 87.94 163 ALA B N 1
ATOM 3078 C CA . ALA B 1 163 ? 12.18 -12.352 15.148 1 87.94 163 ALA B CA 1
ATOM 3079 C C . ALA B 1 163 ? 11.883 -12.797 13.719 1 87.94 163 ALA B C 1
ATOM 3081 O O . ALA B 1 163 ? 10.891 -13.477 13.461 1 87.94 163 ALA B O 1
ATOM 3082 N N . GLY B 1 164 ? 12.742 -12.398 12.758 1 86.38 164 GLY B N 1
ATOM 3083 C CA . GLY B 1 164 ? 12.594 -12.812 11.375 1 86.38 164 GLY B CA 1
ATOM 3084 C C . GLY B 1 164 ? 11.562 -11.992 10.617 1 86.38 164 GLY B C 1
ATOM 3085 O O . GLY B 1 164 ? 11.062 -12.43 9.578 1 86.38 164 GLY B O 1
ATOM 3086 N N . ARG B 1 165 ? 11.234 -10.828 11.125 1 87.75 165 ARG B N 1
ATOM 3087 C CA . ARG B 1 165 ? 10.242 -9.969 10.492 1 87.75 165 ARG B CA 1
ATOM 3088 C C . ARG B 1 165 ? 10.883 -9.055 9.461 1 87.75 165 ARG B C 1
ATOM 3090 O O . ARG B 1 165 ? 12.031 -8.641 9.617 1 87.75 165 ARG B O 1
ATOM 3097 N N . THR B 1 166 ? 10.133 -8.852 8.422 1 93.06 166 THR B N 1
ATOM 3098 C CA . THR B 1 166 ? 10.469 -7.699 7.598 1 93.06 166 THR B CA 1
ATOM 3099 C C . THR B 1 166 ? 10.062 -6.398 8.289 1 93.06 166 THR B C 1
ATOM 3101 O O . THR B 1 166 ? 8.969 -6.301 8.844 1 93.06 166 THR B O 1
ATOM 3104 N N . VAL B 1 167 ? 10.984 -5.441 8.312 1 94.75 167 VAL B N 1
ATOM 3105 C CA . VAL B 1 167 ? 10.68 -4.168 8.953 1 94.75 167 VAL B CA 1
ATOM 3106 C C . VAL B 1 167 ? 10.734 -3.045 7.914 1 94.75 167 VAL B C 1
ATOM 3108 O O . VAL B 1 167 ? 11.703 -2.924 7.168 1 94.75 167 VAL B O 1
ATOM 3111 N N . VAL B 1 168 ? 9.672 -2.338 7.844 1 94 168 VAL B N 1
ATOM 3112 C CA . VAL B 1 168 ? 9.625 -1.11 7.055 1 94 168 VAL B CA 1
ATOM 3113 C C . VAL B 1 168 ? 9.641 0.101 7.984 1 94 168 VAL B C 1
ATOM 3115 O O . VAL B 1 168 ? 8.672 0.344 8.711 1 94 168 VAL B O 1
ATOM 3118 N N . LEU B 1 169 ? 10.711 0.818 7.965 1 93.56 169 LEU B N 1
ATOM 3119 C CA . LEU B 1 169 ? 10.836 2.035 8.766 1 93.56 169 LEU B CA 1
ATOM 3120 C C . LEU B 1 169 ? 10.531 3.268 7.922 1 93.56 169 LEU B C 1
ATOM 3122 O O . LEU B 1 169 ? 11.297 3.621 7.023 1 93.56 169 LEU B O 1
ATOM 3126 N N . MET B 1 170 ? 9.445 3.84 8.281 1 88.5 170 MET B N 1
ATOM 3127 C CA . MET B 1 170 ? 9.062 5.086 7.625 1 88.5 170 MET B CA 1
ATOM 3128 C C . MET B 1 170 ? 9.562 6.293 8.422 1 88.5 170 MET B C 1
ATOM 3130 O O . MET B 1 170 ? 9.828 6.184 9.617 1 88.5 170 MET B O 1
ATOM 3134 N N . LYS B 1 171 ? 9.773 7.453 7.723 1 83 171 LYS B N 1
ATOM 3135 C CA . LYS B 1 171 ? 10.281 8.664 8.367 1 83 171 LYS B CA 1
ATOM 3136 C C . LYS B 1 171 ? 11.555 8.367 9.164 1 83 171 LYS B C 1
ATOM 3138 O O . LYS B 1 171 ? 11.672 8.781 10.32 1 83 171 LYS B O 1
ATOM 3143 N N . VAL B 1 172 ? 12.445 7.656 8.57 1 90.25 172 VAL B N 1
ATOM 3144 C CA . VAL B 1 172 ? 13.602 7.086 9.258 1 90.25 172 VAL B CA 1
ATOM 3145 C C . VAL B 1 172 ? 14.539 8.203 9.711 1 90.25 172 VAL B C 1
ATOM 3147 O O . VAL B 1 172 ? 15.367 8 10.602 1 90.25 172 VAL B O 1
ATOM 3150 N N . SER B 1 173 ? 14.391 9.359 9.125 1 87.19 173 SER B N 1
ATOM 3151 C CA . SER B 1 173 ? 15.227 10.5 9.516 1 87.19 173 SER B CA 1
ATOM 3152 C C . SER B 1 173 ? 15.07 10.82 10.992 1 87.19 173 SER B C 1
ATOM 3154 O O . SER B 1 173 ? 16 11.305 11.633 1 87.19 173 SER B O 1
ATOM 3156 N N . ARG B 1 174 ? 13.961 10.523 11.57 1 85 174 ARG B N 1
ATOM 3157 C CA . ARG B 1 174 ? 13.648 10.844 12.961 1 85 174 ARG B CA 1
ATOM 3158 C C . ARG B 1 174 ? 14.438 9.953 13.914 1 85 174 ARG B C 1
ATOM 3160 O O . ARG B 1 174 ? 14.562 10.266 15.102 1 85 174 ARG B O 1
ATOM 3167 N N . PHE B 1 175 ? 14.969 8.883 13.391 1 89.75 175 PHE B N 1
ATOM 3168 C CA . PHE B 1 175 ? 15.648 7.922 14.242 1 89.75 175 PHE B CA 1
ATOM 3169 C C . PHE B 1 175 ? 16.969 7.488 13.625 1 89.75 175 PHE B C 1
ATOM 3171 O O . PHE B 1 175 ? 17.375 6.332 13.758 1 89.75 175 PHE B O 1
ATOM 3178 N N . GLU B 1 176 ? 17.547 8.359 13 1 94.44 176 GLU B N 1
ATOM 3179 C CA . GLU B 1 176 ? 18.781 8.086 12.273 1 94.44 176 GLU B CA 1
ATOM 3180 C C . GLU B 1 176 ? 19.828 7.434 13.18 1 94.44 176 GLU B C 1
ATOM 3182 O O . GLU B 1 176 ? 20.391 6.398 12.828 1 94.44 176 GLU B O 1
ATOM 3187 N N . ALA B 1 177 ? 20.062 7.984 14.312 1 95.06 177 ALA B N 1
ATOM 3188 C CA . ALA B 1 177 ? 21.094 7.5 15.227 1 95.06 177 ALA B CA 1
ATOM 3189 C C . ALA B 1 177 ? 20.797 6.074 15.68 1 95.06 177 ALA B C 1
ATOM 3191 O O . ALA B 1 177 ? 21.688 5.223 15.711 1 95.06 177 ALA B O 1
ATOM 3192 N N . LEU B 1 178 ? 19.578 5.805 16.047 1 95.06 178 LEU B N 1
ATOM 3193 C CA . LEU B 1 178 ? 19.172 4.484 16.516 1 95.06 178 LEU B CA 1
ATOM 3194 C C . LEU B 1 178 ? 19.312 3.447 15.398 1 95.06 178 LEU B C 1
ATOM 3196 O O . LEU B 1 178 ? 19.75 2.322 15.648 1 95.06 178 LEU B O 1
ATOM 3200 N N . VAL B 1 179 ? 18.969 3.857 14.234 1 95.06 179 VAL B N 1
ATOM 3201 C CA . VAL B 1 179 ? 19.047 2.963 13.078 1 95.06 179 VAL B CA 1
ATOM 3202 C C . VAL B 1 179 ? 20.5 2.596 12.805 1 95.06 179 VAL B C 1
ATOM 3204 O O . VAL B 1 179 ? 20.828 1.418 12.633 1 95.06 179 VAL B O 1
ATOM 3207 N N . LYS B 1 180 ? 21.375 3.559 12.805 1 95.94 180 LYS B N 1
ATOM 3208 C CA . LYS B 1 180 ? 22.781 3.322 12.523 1 95.94 180 LYS B CA 1
ATOM 3209 C C . LYS B 1 180 ? 23.422 2.441 13.594 1 95.94 180 LYS B C 1
ATOM 3211 O O . LYS B 1 180 ? 24.219 1.565 13.281 1 95.94 180 LYS B O 1
ATOM 3216 N N . GLU B 1 181 ? 23.016 2.682 14.766 1 95.81 181 GLU B N 1
ATOM 3217 C CA . GLU B 1 181 ? 23.484 1.828 15.852 1 95.81 181 GLU B CA 1
ATOM 3218 C C . GLU B 1 181 ? 23.047 0.381 15.648 1 95.81 181 GLU B C 1
ATOM 3220 O O . GLU B 1 181 ? 23.844 -0.543 15.797 1 95.81 181 GLU B O 1
ATOM 3225 N N . ALA B 1 182 ? 21.828 0.154 15.281 1 94.06 182 ALA B N 1
ATOM 3226 C CA . ALA B 1 182 ? 21.281 -1.188 15.062 1 94.06 182 ALA B CA 1
ATOM 3227 C C . ALA B 1 182 ? 21.984 -1.873 13.891 1 94.06 182 ALA B C 1
ATOM 3229 O O . ALA B 1 182 ? 22.219 -3.08 13.922 1 94.06 182 ALA B O 1
ATOM 3230 N N . LEU B 1 183 ? 22.25 -1.109 12.867 1 92.19 183 LEU B N 1
ATOM 3231 C CA . LEU B 1 183 ? 22.859 -1.664 11.664 1 92.19 183 LEU B CA 1
ATOM 3232 C C . LEU B 1 183 ? 24.25 -2.207 11.961 1 92.19 183 LEU B C 1
ATOM 3234 O O . LEU B 1 183 ? 24.672 -3.223 11.398 1 92.19 183 LEU B O 1
ATOM 3238 N N . GLN B 1 184 ? 24.891 -1.606 12.828 1 91.62 184 GLN B N 1
ATOM 3239 C CA . GLN B 1 184 ? 26.234 -2.035 13.195 1 91.62 184 GLN B CA 1
ATOM 3240 C C . GLN B 1 184 ? 26.203 -3.373 13.93 1 91.62 184 GLN B C 1
ATOM 3242 O O . GLN B 1 184 ? 27.172 -4.145 13.867 1 91.62 184 GLN B O 1
ATOM 3247 N N . ASP B 1 185 ? 25.094 -3.688 14.523 1 88.06 185 ASP B N 1
ATOM 3248 C CA . ASP B 1 185 ? 24.953 -4.902 15.328 1 88.06 185 ASP B CA 1
ATOM 3249 C C . ASP B 1 185 ? 24.078 -5.926 14.625 1 88.06 185 ASP B C 1
ATOM 3251 O O . ASP B 1 185 ? 23.688 -6.934 15.219 1 88.06 185 ASP B O 1
ATOM 3255 N N . ALA B 1 186 ? 23.703 -5.625 13.438 1 85.19 186 ALA B N 1
ATOM 3256 C CA . ALA B 1 186 ? 22.766 -6.492 12.742 1 85.19 186 ALA B CA 1
ATOM 3257 C C . ALA B 1 186 ? 23.422 -7.809 12.336 1 85.19 186 ALA B C 1
ATOM 3259 O O . ALA B 1 186 ? 24.609 -7.84 12.016 1 85.19 186 ALA B O 1
ATOM 3260 N N . PRO B 1 187 ? 22.609 -8.898 12.391 1 86.38 187 PRO B N 1
ATOM 3261 C CA . PRO B 1 187 ? 23.141 -10.18 11.922 1 86.38 187 PRO B CA 1
ATOM 3262 C C . PRO B 1 187 ? 23.516 -10.164 10.445 1 86.38 187 PRO B C 1
ATOM 3264 O O . PRO B 1 187 ? 23.031 -9.305 9.695 1 86.38 187 PRO B O 1
ATOM 3267 N N . ASP B 1 188 ? 24.266 -11.188 9.977 1 83.56 188 ASP B N 1
ATOM 3268 C CA . ASP B 1 188 ? 24.812 -11.25 8.617 1 83.56 188 ASP B CA 1
ATOM 3269 C C . ASP B 1 188 ? 23.703 -11.609 7.613 1 83.56 188 ASP B C 1
ATOM 3271 O O . ASP B 1 188 ? 23.828 -11.312 6.422 1 83.56 188 ASP B O 1
ATOM 3275 N N . ASN B 1 189 ? 22.703 -12.227 8.086 1 87.88 189 ASN B N 1
ATOM 3276 C CA . ASN B 1 189 ? 21.688 -12.719 7.156 1 87.88 189 ASN B CA 1
ATOM 3277 C C . ASN B 1 189 ? 20.578 -11.688 6.941 1 87.88 189 ASN B C 1
ATOM 3279 O O . ASN B 1 189 ? 19.453 -12.055 6.59 1 87.88 189 ASN B O 1
ATOM 3283 N N . VAL B 1 190 ? 20.938 -10.461 7.191 1 90.81 190 VAL B N 1
ATOM 3284 C CA . VAL B 1 190 ? 19.938 -9.406 7.062 1 90.81 190 VAL B CA 1
ATOM 3285 C C . VAL B 1 190 ? 20.328 -8.461 5.93 1 90.81 190 VAL B C 1
ATOM 3287 O O . VAL B 1 190 ? 21.5 -8.117 5.773 1 90.81 190 VAL B O 1
ATOM 3290 N N . SER B 1 191 ? 19.359 -8.133 5.105 1 93.06 191 SER B N 1
ATOM 3291 C CA . SER B 1 191 ? 19.562 -7.133 4.062 1 93.06 191 SER B CA 1
ATOM 3292 C C . SER B 1 191 ? 18.875 -5.816 4.41 1 93.06 191 SER B C 1
ATOM 3294 O O . SER B 1 191 ? 17.797 -5.812 4.984 1 93.06 191 SER B O 1
ATOM 3296 N N . PHE B 1 192 ? 19.594 -4.746 4.07 1 94.5 192 PHE B N 1
ATOM 3297 C CA . PHE B 1 192 ? 19.094 -3.395 4.277 1 94.5 192 PHE B CA 1
ATOM 3298 C C . PHE B 1 192 ? 18.891 -2.682 2.945 1 94.5 192 PHE B C 1
ATOM 3300 O O . PHE B 1 192 ? 19.75 -2.746 2.064 1 94.5 192 PHE B O 1
ATOM 3307 N N . HIS B 1 193 ? 17.766 -2.107 2.777 1 96.25 193 HIS B N 1
ATOM 3308 C CA . HIS B 1 193 ? 17.469 -1.321 1.589 1 96.25 193 HIS B CA 1
ATOM 3309 C C . HIS B 1 193 ? 17.047 0.097 1.96 1 96.25 193 HIS B C 1
ATOM 3311 O O . HIS B 1 193 ? 15.953 0.305 2.5 1 96.25 193 HIS B O 1
ATOM 3317 N N . TYR B 1 194 ? 17.922 1.037 1.73 1 96.69 194 TYR B N 1
ATOM 3318 C CA . TYR B 1 194 ? 17.734 2.438 2.086 1 96.69 194 TYR B CA 1
ATOM 3319 C C . TYR B 1 194 ? 17.312 3.256 0.868 1 96.69 194 TYR B C 1
ATOM 3321 O O . TYR B 1 194 ? 17.906 3.127 -0.205 1 96.69 194 TYR B O 1
ATOM 3329 N N . PHE B 1 195 ? 16.297 4.086 1.048 1 94.88 195 PHE B N 1
ATOM 3330 C CA . PHE B 1 195 ? 15.742 4.879 -0.046 1 94.88 195 PHE B CA 1
ATOM 3331 C C . PHE B 1 195 ? 15.641 6.348 0.351 1 94.88 195 PHE B C 1
ATOM 3333 O O . PHE B 1 195 ? 15.289 6.664 1.489 1 94.88 195 PHE B O 1
ATOM 3340 N N . GLU B 1 196 ? 15.922 7.312 -0.654 1 92.31 196 GLU B N 1
ATOM 3341 C CA . GLU B 1 196 ? 15.641 8.742 -0.535 1 92.31 196 GLU B CA 1
ATOM 3342 C C . GLU B 1 196 ? 14.883 9.258 -1.755 1 92.31 196 GLU B C 1
ATOM 3344 O O . GLU B 1 196 ? 15.227 8.922 -2.891 1 92.31 196 GLU B O 1
ATOM 3349 N N . ASN B 1 197 ? 13.844 10 -1.508 1 88.06 197 ASN B N 1
ATOM 3350 C CA . ASN B 1 197 ? 13.172 10.773 -2.551 1 88.06 197 ASN B CA 1
ATOM 3351 C C . ASN B 1 197 ? 12.789 9.891 -3.736 1 88.06 197 ASN B C 1
ATOM 3353 O O . ASN B 1 197 ? 13.016 10.266 -4.891 1 88.06 197 ASN B O 1
ATOM 3357 N N . THR B 1 198 ? 12.312 8.695 -3.414 1 87.19 198 THR B N 1
ATOM 3358 C CA . THR B 1 198 ? 11.898 7.766 -4.457 1 87.19 198 THR B CA 1
ATOM 3359 C C . THR B 1 198 ? 10.844 8.406 -5.359 1 87.19 198 THR B C 1
ATOM 3361 O O . THR B 1 198 ? 9.914 9.047 -4.879 1 87.19 198 THR B O 1
ATOM 3364 N N . GLY B 1 199 ? 11.07 8.258 -6.734 1 82.44 199 GLY B N 1
ATOM 3365 C CA . GLY B 1 199 ? 10.117 8.781 -7.695 1 82.44 199 GLY B CA 1
ATOM 3366 C C . GLY B 1 199 ? 10.508 10.141 -8.242 1 82.44 199 GLY B C 1
ATOM 3367 O O . GLY B 1 199 ? 9.867 10.656 -9.156 1 82.44 199 GLY B O 1
ATOM 3368 N N . ILE B 1 200 ? 11.477 10.758 -7.594 1 81.19 200 ILE B N 1
ATOM 3369 C CA . ILE B 1 200 ? 12 12.023 -8.094 1 81.19 200 ILE B CA 1
ATOM 3370 C C . ILE B 1 200 ? 13.344 11.781 -8.789 1 81.19 200 ILE B C 1
ATOM 3372 O O . ILE B 1 200 ? 14.383 11.68 -8.133 1 81.19 200 ILE B O 1
ATOM 3376 N N . PRO B 1 201 ? 13.305 11.758 -10.062 1 78.25 201 PRO B N 1
ATOM 3377 C CA . PRO B 1 201 ? 14.461 11.289 -10.836 1 78.25 201 PRO B CA 1
ATOM 3378 C C . PRO B 1 201 ? 15.758 11.992 -10.438 1 78.25 201 PRO B C 1
ATOM 3380 O O . PRO B 1 201 ? 16.781 11.344 -10.266 1 78.25 201 PRO B O 1
ATOM 3383 N N . GLU B 1 202 ? 15.844 13.289 -10.156 1 82.94 202 GLU B N 1
ATOM 3384 C CA . GLU B 1 202 ? 17.094 14.008 -9.93 1 82.94 202 GLU B CA 1
ATOM 3385 C C . GLU B 1 202 ? 17.562 13.859 -8.484 1 82.94 202 GLU B C 1
ATOM 3387 O O . GLU B 1 202 ? 18.719 14.125 -8.172 1 82.94 202 GLU B O 1
ATOM 3392 N N . LYS B 1 203 ? 16.734 13.305 -7.625 1 87.19 203 LYS B N 1
ATOM 3393 C CA . LYS B 1 203 ? 17.047 13.305 -6.199 1 87.19 203 LYS B CA 1
ATOM 3394 C C . LYS B 1 203 ? 16.984 11.891 -5.621 1 87.19 203 LYS B C 1
ATOM 3396 O O . LYS B 1 203 ? 17.469 11.648 -4.512 1 87.19 203 LYS B O 1
ATOM 3401 N N . ALA B 1 204 ? 16.5 10.977 -6.43 1 91.62 204 ALA B N 1
ATOM 3402 C CA . ALA B 1 204 ? 16.312 9.617 -5.926 1 91.62 204 ALA B CA 1
ATOM 3403 C C . ALA B 1 204 ? 17.656 8.953 -5.629 1 91.62 204 ALA B C 1
ATOM 3405 O O . ALA B 1 204 ? 18.609 9.102 -6.398 1 91.62 204 ALA B O 1
ATOM 3406 N N . TYR B 1 205 ? 17.75 8.297 -4.449 1 95.25 205 TYR B N 1
ATOM 3407 C CA . TYR B 1 205 ? 18.938 7.578 -4.02 1 95.25 205 TYR B CA 1
ATOM 3408 C C . TYR B 1 205 ? 18.562 6.223 -3.424 1 95.25 205 TYR B C 1
ATOM 3410 O O . TYR B 1 205 ? 17.578 6.109 -2.689 1 95.25 205 TYR B O 1
ATOM 3418 N N . TYR B 1 206 ? 19.328 5.242 -3.76 1 96.56 206 TYR B N 1
ATOM 3419 C CA . TYR B 1 206 ? 19.156 3.898 -3.219 1 96.56 206 TYR B CA 1
ATOM 3420 C C . TYR B 1 206 ? 20.5 3.25 -2.912 1 96.56 206 TYR B C 1
ATOM 3422 O O . TYR B 1 206 ? 21.453 3.402 -3.674 1 96.56 206 TYR B O 1
ATOM 3430 N N . THR B 1 207 ? 20.469 2.562 -1.761 1 97.31 207 THR B N 1
ATOM 3431 C CA . THR B 1 207 ? 21.641 1.734 -1.48 1 97.31 207 THR B CA 1
ATOM 3432 C C . THR B 1 207 ? 21.266 0.571 -0.564 1 97.31 207 THR B C 1
ATOM 3434 O O . THR B 1 207 ? 20.328 0.67 0.221 1 97.31 207 THR B O 1
ATOM 3437 N N . HIS B 1 208 ? 21.938 -0.514 -0.736 1 95.31 208 HIS B N 1
ATOM 3438 C CA . HIS B 1 208 ? 21.797 -1.65 0.166 1 95.31 208 HIS B CA 1
ATOM 3439 C C . HIS B 1 208 ? 23.094 -1.927 0.908 1 95.31 208 HIS B C 1
ATOM 3441 O O . HIS B 1 208 ? 23.219 -2.932 1.612 1 95.31 208 HIS B O 1
ATOM 3447 N N . ARG B 1 209 ? 24.062 -1.043 0.667 1 94.81 209 ARG B N 1
ATOM 3448 C CA . ARG B 1 209 ? 25.359 -1.167 1.336 1 94.81 209 ARG B CA 1
ATOM 3449 C C . ARG B 1 209 ? 25.328 -0.488 2.701 1 94.81 209 ARG B C 1
ATOM 3451 O O . ARG B 1 209 ? 25.141 0.726 2.795 1 94.81 209 ARG B O 1
ATOM 3458 N N . ILE B 1 210 ? 25.672 -1.272 3.689 1 94 210 ILE B N 1
ATOM 3459 C CA . ILE B 1 210 ? 25.562 -0.806 5.07 1 94 210 ILE B CA 1
ATOM 3460 C C . ILE B 1 210 ? 26.469 0.405 5.273 1 94 210 ILE B C 1
ATOM 3462 O O . ILE B 1 210 ? 26.078 1.387 5.906 1 94 210 ILE B O 1
ATOM 3466 N N . ASN B 1 211 ? 27.641 0.386 4.738 1 95.06 211 ASN B N 1
ATOM 3467 C CA . ASN B 1 211 ? 28.578 1.482 4.922 1 95.06 211 ASN B CA 1
ATOM 3468 C C . ASN B 1 211 ? 28.047 2.781 4.316 1 95.06 211 ASN B C 1
ATOM 3470 O O . ASN B 1 211 ? 28.281 3.863 4.859 1 95.06 211 ASN B O 1
ATOM 3474 N N . ASP B 1 212 ? 27.391 2.662 3.197 1 96.88 212 ASP B N 1
ATOM 3475 C CA . ASP B 1 212 ? 26.781 3.834 2.574 1 96.88 212 ASP B CA 1
ATOM 3476 C C . ASP B 1 212 ? 25.688 4.422 3.465 1 96.88 212 ASP B C 1
ATOM 3478 O O . ASP B 1 212 ? 25.562 5.645 3.592 1 96.88 212 ASP B O 1
ATOM 3482 N N . ILE B 1 213 ? 24.969 3.557 4.062 1 96.25 213 ILE B N 1
ATOM 3483 C CA . ILE B 1 213 ? 23.875 3.992 4.926 1 96.25 213 ILE B CA 1
ATOM 3484 C C . ILE B 1 213 ? 24.438 4.691 6.16 1 96.25 213 ILE B C 1
ATOM 3486 O O . ILE B 1 213 ? 23.969 5.762 6.547 1 96.25 213 ILE B O 1
ATOM 3490 N N . LEU B 1 214 ? 25.5 4.109 6.715 1 95.62 214 LEU B N 1
ATOM 3491 C CA . LEU B 1 214 ? 26.094 4.633 7.938 1 95.62 214 LEU B CA 1
ATOM 3492 C C . LEU B 1 214 ? 26.688 6.02 7.707 1 95.62 214 LEU B C 1
ATOM 3494 O O . LEU B 1 214 ? 26.703 6.848 8.617 1 95.62 214 LEU B O 1
ATOM 3498 N N . SER B 1 215 ? 27.062 6.309 6.543 1 95.94 215 SER B N 1
ATOM 3499 C CA . SER B 1 215 ? 27.734 7.57 6.238 1 95.94 215 SER B CA 1
ATOM 3500 C C . SER B 1 215 ? 26.734 8.625 5.766 1 95.94 215 SER B C 1
ATOM 3502 O O . SER B 1 215 ? 27.094 9.797 5.625 1 95.94 215 SER B O 1
ATOM 3504 N N . ARG B 1 216 ? 25.562 8.211 5.574 1 94.12 216 ARG B N 1
ATOM 3505 C CA . ARG B 1 216 ? 24.562 9.086 4.961 1 94.12 216 ARG B CA 1
ATOM 3506 C C . ARG B 1 216 ? 23.812 9.875 6.02 1 94.12 216 ARG B C 1
ATOM 3508 O O . ARG B 1 216 ? 23.516 9.359 7.102 1 94.12 216 ARG B O 1
ATOM 3515 N N . ARG B 1 217 ? 23.578 11.164 5.711 1 94.56 217 ARG B N 1
ATOM 3516 C CA . ARG B 1 217 ? 22.547 11.883 6.461 1 94.56 217 ARG B CA 1
ATOM 3517 C C . ARG B 1 217 ? 21.156 11.633 5.875 1 94.56 217 ARG B C 1
ATOM 3519 O O . ARG B 1 217 ? 20.953 11.805 4.676 1 94.56 217 ARG B O 1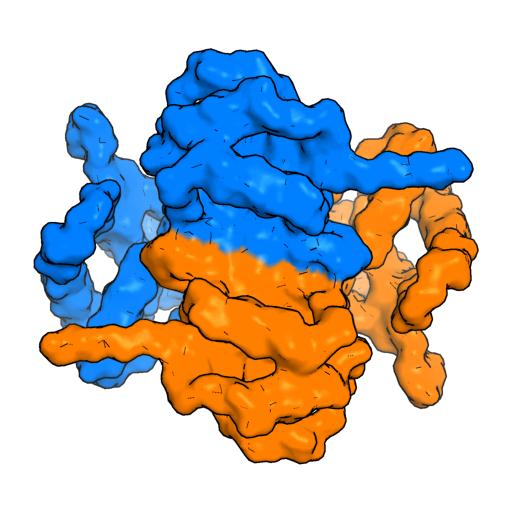
ATOM 3526 N N . PHE B 1 218 ? 20.266 11.227 6.723 1 93.5 218 PHE B N 1
ATOM 3527 C CA . PHE B 1 218 ? 18.938 10.852 6.25 1 93.5 218 PHE B CA 1
ATOM 3528 C C . PHE B 1 218 ? 18.078 12.086 6.031 1 93.5 218 PHE B C 1
ATOM 3530 O O . PHE B 1 218 ? 17.797 12.836 6.973 1 93.5 218 PHE B O 1
ATOM 3537 N N . PRO B 1 219 ? 17.625 12.312 4.832 1 87.69 219 PRO B N 1
ATOM 3538 C CA . PRO B 1 219 ? 16.656 13.391 4.625 1 87.69 219 PRO B CA 1
ATOM 3539 C C . PRO B 1 219 ? 15.25 13.016 5.086 1 87.69 219 PRO B C 1
ATOM 3541 O O . PRO B 1 219 ? 15 11.867 5.441 1 87.69 219 PRO B O 1
ATOM 3544 N N . TYR B 1 220 ? 14.336 13.938 5.062 1 78.56 220 TYR B N 1
ATOM 3545 C CA . TYR B 1 220 ? 12.969 13.734 5.523 1 78.56 220 TYR B CA 1
ATOM 3546 C C . TYR B 1 220 ? 12.289 12.617 4.742 1 78.56 220 TYR B C 1
ATOM 3548 O O . TYR B 1 220 ? 11.672 11.727 5.328 1 78.56 220 TYR B O 1
ATOM 3556 N N . PHE B 1 221 ? 12.438 12.688 3.473 1 82.19 221 PHE B N 1
ATOM 3557 C CA . PHE B 1 221 ? 11.805 11.68 2.631 1 82.19 221 PHE B CA 1
ATOM 3558 C C . PHE B 1 221 ? 12.727 10.492 2.422 1 82.19 221 PHE B C 1
ATOM 3560 O O . PHE B 1 221 ? 13.281 10.305 1.335 1 82.19 221 PHE B O 1
ATOM 3567 N N . SER B 1 222 ? 12.93 9.789 3.471 1 89.88 222 SER B N 1
ATOM 3568 C CA . SER B 1 222 ? 13.742 8.578 3.467 1 89.88 222 SER B CA 1
ATOM 3569 C C . SER B 1 222 ? 13.016 7.418 4.145 1 89.88 222 SER B C 1
ATOM 3571 O O . SER B 1 222 ? 12.094 7.637 4.934 1 89.88 222 SER B O 1
ATOM 3573 N N . LEU B 1 223 ? 13.375 6.246 3.736 1 91.75 223 LEU B N 1
ATOM 3574 C CA . LEU B 1 223 ? 12.797 5.051 4.344 1 91.75 223 LEU B CA 1
ATOM 3575 C C . LEU B 1 223 ? 13.781 3.885 4.273 1 91.75 223 LEU B C 1
ATOM 3577 O O . LEU B 1 223 ? 14.734 3.916 3.492 1 91.75 223 LEU B O 1
ATOM 3581 N N . LEU B 1 224 ? 13.617 2.957 5.156 1 95.62 224 LEU B N 1
ATOM 3582 C CA . LEU B 1 224 ? 14.477 1.78 5.25 1 95.62 224 LEU B CA 1
ATOM 3583 C C . LEU B 1 224 ? 13.648 0.503 5.305 1 95.62 224 LEU B C 1
ATOM 3585 O O . LEU B 1 224 ? 12.672 0.424 6.055 1 95.62 224 LEU B O 1
ATOM 3589 N N . ILE B 1 225 ? 13.891 -0.398 4.441 1 95.12 225 ILE B N 1
ATOM 3590 C CA . ILE B 1 225 ? 13.312 -1.734 4.48 1 95.12 225 ILE B CA 1
ATOM 3591 C C . ILE B 1 225 ? 14.367 -2.748 4.914 1 95.12 225 ILE B C 1
ATOM 3593 O O . ILE B 1 225 ? 15.438 -2.834 4.312 1 95.12 225 ILE B O 1
ATOM 3597 N N . ILE B 1 226 ? 14.07 -3.482 5.926 1 95.38 226 ILE B N 1
ATOM 3598 C CA . ILE B 1 226 ? 14.984 -4.488 6.461 1 95.38 226 ILE B CA 1
ATOM 3599 C C . ILE B 1 226 ? 14.375 -5.879 6.293 1 95.38 226 ILE B C 1
ATOM 3601 O O . ILE B 1 226 ? 13.242 -6.121 6.723 1 95.38 226 ILE B O 1
ATOM 3605 N N . ARG B 1 227 ? 15.125 -6.762 5.656 1 92.62 227 ARG B N 1
ATOM 3606 C CA . ARG B 1 227 ? 14.641 -8.117 5.418 1 92.62 227 ARG B CA 1
ATOM 3607 C C . ARG B 1 227 ? 15.641 -9.148 5.934 1 92.62 227 ARG B C 1
ATOM 3609 O O . ARG B 1 227 ? 16.859 -8.938 5.871 1 92.62 227 ARG B O 1
ATOM 3616 N N . THR B 1 228 ? 15.109 -10.219 6.457 1 84.5 228 THR B N 1
ATOM 3617 C CA . THR B 1 228 ? 15.961 -11.336 6.855 1 84.5 228 THR B CA 1
ATOM 3618 C C . THR B 1 228 ? 16.016 -12.391 5.754 1 84.5 228 THR B C 1
ATOM 3620 O O . THR B 1 228 ? 14.977 -12.812 5.238 1 84.5 228 THR B O 1
ATOM 3623 N N . GLU B 1 229 ? 17.172 -12.539 5.184 1 73 229 GLU B N 1
ATOM 3624 C CA . GLU B 1 229 ? 17.328 -13.547 4.137 1 73 229 GLU B CA 1
ATOM 3625 C C . GLU B 1 229 ? 17.188 -14.953 4.699 1 73 229 GLU B C 1
ATOM 3627 O O . GLU B 1 229 ? 17.75 -15.273 5.75 1 73 229 GLU B O 1
ATOM 3632 N N . ARG B 1 230 ? 16 -15.523 4.406 1 59.5 230 ARG B N 1
ATOM 3633 C CA . ARG B 1 230 ? 15.867 -16.906 4.855 1 59.5 230 ARG B CA 1
ATOM 3634 C C . ARG B 1 230 ? 16.844 -17.812 4.125 1 59.5 230 ARG B C 1
ATOM 3636 O O . ARG B 1 230 ? 17.078 -17.656 2.924 1 59.5 230 ARG B O 1
ATOM 3643 N N . THR B 1 231 ? 17.891 -18.125 4.625 1 46.69 231 THR B N 1
ATOM 3644 C CA . THR B 1 231 ? 18.828 -19.109 4.078 1 46.69 231 THR B CA 1
ATOM 3645 C C . THR B 1 231 ? 18.062 -20.234 3.377 1 46.69 231 THR B C 1
ATOM 3647 O O . THR B 1 231 ? 17.172 -20.859 3.971 1 46.69 231 THR B O 1
ATOM 3650 N N . GLN B 1 232 ? 17.656 -20.109 2.102 1 38.94 232 GLN B N 1
ATOM 3651 C CA . GLN B 1 232 ? 17.297 -21.328 1.374 1 38.94 232 GLN B CA 1
ATOM 3652 C C . GLN B 1 232 ? 18.141 -22.516 1.83 1 38.94 232 GLN B C 1
ATOM 3654 O O . GLN B 1 232 ? 19.375 -22.469 1.771 1 38.94 232 GLN B O 1
ATOM 3659 N N . LYS B 1 233 ? 17.891 -23.172 2.83 1 3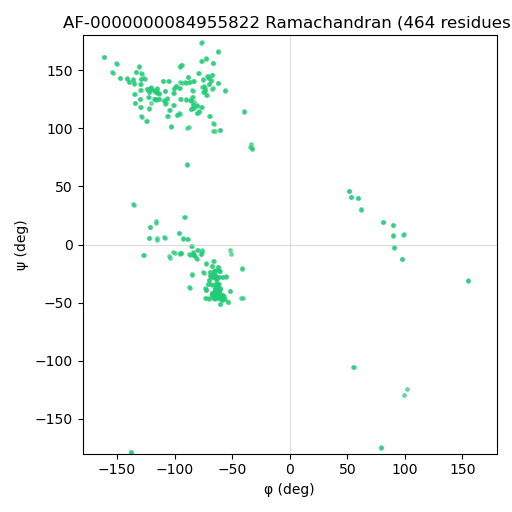5.38 233 LYS B N 1
ATOM 3660 C CA . LYS B 1 233 ? 18.547 -24.469 2.959 1 35.38 233 LYS B CA 1
ATOM 3661 C C . LYS B 1 233 ? 18.609 -25.188 1.617 1 35.38 233 LYS B C 1
ATOM 3663 O O . LYS B 1 233 ? 17.594 -25.344 0.941 1 35.38 233 LYS B O 1
ATOM 3668 N N . ALA B 1 234 ? 19.922 -25.438 1.008 1 30.64 234 ALA B N 1
ATOM 3669 C CA . ALA B 1 234 ? 20.266 -26.484 0.056 1 30.64 234 ALA B CA 1
ATOM 3670 C C . ALA B 1 234 ? 19.578 -27.797 0.419 1 30.64 234 ALA B C 1
ATOM 3672 O O . ALA B 1 234 ? 19.469 -28.156 1.598 1 30.64 234 ALA B O 1
#

Solvent-accessible surface area (backbone atoms only — not comparable to full-atom values): 24718 Å² total; per-residue (Å²): 58,16,46,20,56,41,33,60,44,48,28,16,45,49,52,50,55,52,57,73,66,37,55,36,34,39,29,51,22,35,73,40,95,85,66,44,79,45,36,70,52,54,54,34,38,49,75,70,65,51,60,68,88,30,54,41,80,39,74,45,63,84,60,88,51,63,68,67,36,53,65,53,41,53,59,54,48,52,52,48,48,52,44,46,73,73,68,44,42,73,42,55,42,20,74,22,21,56,40,46,57,28,73,51,49,56,54,50,49,57,37,44,74,71,68,45,87,80,84,48,49,54,34,24,36,39,70,49,43,49,28,19,74,70,65,39,68,63,30,51,77,66,38,36,30,37,40,31,53,66,75,95,43,31,64,56,55,48,49,45,49,75,71,53,27,19,36,37,34,40,52,36,39,82,42,45,69,39,49,47,55,28,60,74,70,50,66,87,52,48,47,48,43,39,40,27,38,46,52,34,84,96,61,44,44,75,48,60,50,65,69,60,56,65,71,49,82,64,50,71,61,23,35,36,41,36,39,52,56,72,74,75,77,129,57,15,47,19,55,42,34,58,45,49,28,16,47,47,53,50,54,51,57,72,67,37,55,35,34,39,28,54,22,35,73,40,95,87,65,44,78,46,35,70,52,52,53,34,39,49,76,70,65,50,60,68,88,31,55,40,79,40,72,45,62,85,58,90,51,65,67,67,36,54,66,52,41,51,60,53,49,53,52,48,49,52,43,44,74,74,68,44,43,73,41,55,42,20,77,22,21,56,40,47,58,28,72,49,50,56,54,50,50,56,37,43,74,72,68,44,89,80,84,51,50,55,34,24,34,40,70,49,45,49,27,20,76,69,67,39,68,62,30,51,77,65,40,37,30,36,41,32,52,64,73,95,43,30,64,56,55,48,50,44,49,73,71,53,27,18,36,36,34,39,51,34,38,83,42,46,69,38,50,46,55,29,60,73,68,50,66,86,54,49,46,48,43,40,41,27,38,46,52,34,84,94,62,45,44,74,46,59,49,65,69,61,56,64,71,48,82,66,49,72,59,21,34,36,40,36,38,51,58,72,75,75,76,130

InterPro domains:
  IPR000878 Tetrapyrrole methylase [PF00590] (3-211)
  IPR003043 Uroporphiryn-III C-methyltransferase, conserved site [PS00839] (1-15)
  IPR012382 Precorrin-2 C(20)-methyltransferase [PIRSF036427] (2-232)
  IPR012382 Precorrin-2 C(20)-methyltransferase [cd11645] (2-227)
  IPR014776 Tetrapyrrole methylase, subdomain 2 [G3DSA:3.30.950.10] (125-234)
  IPR014777 Tetrapyrrole methylase, subdomain 1 [G3DSA:3.40.1010.10] (1-124)
  IPR035996 Tetrapyrrole methylase superfamily [SSF53790] (3-228)

pLDDT: mean 84.0, std 13.56, range [30.64, 97.31]

Secondary structure (DSSP, 8-state):
-B-BSS-GGGSBHHHHHHHHH-SEEEEEEEE-TTS-EE-HHHHHHHHTT--GGGEEEEE---SS-HHHHHHHHHHHHHHHHHHHHTT--EEE-BSBBTTBS-THHHHHHHHHHTT----------HHHHHHHHTT--SB-TT--EEEES--S-HHHHHHHHHTT-EEEEESGGGGHHHHHHHHHT--TTEEEEEEESTT-TTT-EEE--HHHHHHPPPPSSEEEEEEE------/-B-BSS-GGGSBHHHHHHHHH-SEEEEEEEE-TTS-EE-HHHHHHHHTT--GGGEEEEE---SS-HHHHHHHHHHHHHHHHHHHHTT--EEE-BSBBTTBS-THHHHHHHHHHTT----------HHHHHHHHTT--SB-TT--EEEES--S-HHHHHHHHHTT-EEEEESGGGGHHHHHHHHHT--TTEEEEEEESTT-TTT-EEE--HHHHHHPPPPSSEEEEEEE------

Foldseek 3Di:
DECELAALVQWDPVRLVLLQQFQAEEFEWEQDPVRDTDTSVVVSCVVSVRDPNRYHYFYAPPDPDPVVRLVRCVVVLVVVVVCVVVVTHYHYYFHFWPVPPTPVVSSVVVNVVVVHDDDDDGGDGHVNLQCVVVVHDQDDDPAAEAEDADDPALVVVLVCVVVQHKYKYAQCLVPLVRVLVNLVVHDPQKWKWKWASRNPVVTTDIDRDSVVSNPDRDDRRMMMIMGGRDPPDD/DECELAALVQWDPVRLVLLQQFQAEEFEWEQDPVRDTDTSVVVSCVVSPRDPNRYHYFYAPPDPDPVVRLVSCVVVLVVVVVCVVVPTHYHYYFHFWPVPPTPVVSSVVVNVVVVHDDDDDGGDGHVNLQCVVVVHDQDDDPAAEAEDADDPALVVVLVCVVVQHKYKYAQCLVPLPRVLVNLVVHDPQKWKWKWASRNPVVTTDIDRDSVVSNPDRDDRRMMMIMGGRDPPDD

Nearest PDB structures (foldseek):
  2e0k-assembly1_B  TM=9.200E-01  e=1.187E-22  Chlorobaculum tepidum
  2e0k-assembly1_A  TM=9.200E-01  e=1.389E-21  Chlorobaculum tepidum
  2e0n-assembly1_A  TM=9.184E-01  e=1.788E-21  Chlorobaculum tepidum
  2e0n-assembly1_B  TM=9.302E-01  e=3.932E-20  Chlorobaculum tepidum
  8xj3-assembly1_B  TM=8.759E-01  e=6.715E-17  Akkermansia muciniphila

Sequence (468 aa):
MSLGPGDPELITLKGLNRLRRADRIFCPATLASDGTIVSRTQKILNEAGIPETNIRLFPVAMDTDRYAAMYDYADVVRNIEKEYEAGHHVVITAEGDAGFYSSSSCISDMLTVRGIPIERIAGVPAFIACAASENIRISERDEEASIITRLSSAEELIGYIKAGRTVVLMKVSRFEALVKEALQDAPDNVSFHYFENTGIPEKAYYTHRINDILSRRFPYFSLLIIRTERTQKAMSLGPGDPELITLKGLNRLRRADRIFCPATLASDGTIVSRTQKILNEAGIPETNIRLFPVAMDTDRYAAMYDYADVVRNIEKEYEAGHHVVITAEGDAGFYSSSSCISDMLTVRGIPIERIAGVPAFIACAASENIRISERDEEASIITRLSSAEELIGYIKAGRTVVLMKVSRFEALVKEALQDAPDNVSFHYFENTGIPEKAYYTHRINDILSRRFPYFSLLIIRTERTQKA